Protein AF-A0A9P1CBT8-F1 (afdb_monomer_lite)

pLDDT: mean 76.98, std 18.2, range [23.41, 96.56]

Structure (mmCIF, N/CA/C/O backbone):
data_AF-A0A9P1CBT8-F1
#
_entry.id   AF-A0A9P1CBT8-F1
#
loop_
_atom_site.group_PDB
_atom_site.id
_atom_site.type_symbol
_atom_site.label_atom_id
_atom_site.label_alt_id
_atom_site.label_comp_id
_atom_site.label_asym_id
_atom_site.label_entity_id
_atom_site.label_seq_id
_atom_site.pdbx_PDB_ins_code
_atom_site.Cartn_x
_atom_site.Cartn_y
_atom_site.Cartn_z
_atom_site.occupancy
_atom_site.B_iso_or_equiv
_atom_site.auth_seq_id
_atom_site.auth_comp_id
_atom_site.auth_asym_id
_atom_site.auth_atom_id
_atom_site.pdbx_PDB_model_num
ATOM 1 N N . MET A 1 1 ? -22.015 41.770 18.566 1.00 56.62 1 MET A N 1
ATOM 2 C CA . MET A 1 1 ? -21.415 40.565 17.964 1.00 56.62 1 MET A CA 1
ATOM 3 C C . MET A 1 1 ? -21.397 39.418 18.975 1.00 56.62 1 MET A C 1
ATOM 5 O O . MET A 1 1 ? -21.952 38.379 18.659 1.00 56.62 1 MET A O 1
ATOM 9 N N . SER A 1 2 ? -21.016 39.648 20.237 1.00 58.41 2 SER A N 1
ATOM 10 C CA . SER A 1 2 ? -21.197 38.684 21.352 1.00 58.41 2 SER A CA 1
ATOM 11 C C . SER A 1 2 ? -22.560 37.955 21.462 1.00 58.41 2 SER A C 1
ATOM 13 O O . SER A 1 2 ? -22.568 36.771 21.786 1.00 58.41 2 SER A O 1
ATOM 15 N N . GLN A 1 3 ? -23.701 38.612 21.204 1.00 65.19 3 GLN A N 1
ATOM 16 C CA . GLN A 1 3 ? -25.022 37.954 21.225 1.00 65.19 3 GLN A CA 1
ATOM 17 C C . GLN A 1 3 ? -25.192 36.962 20.055 1.00 65.19 3 GLN A C 1
ATOM 19 O O . GLN A 1 3 ? -25.785 35.906 20.229 1.00 65.19 3 GLN A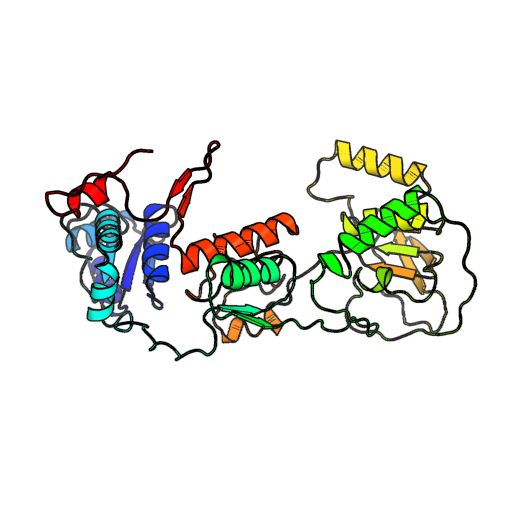 O 1
ATOM 24 N N . ILE A 1 4 ? -24.611 37.285 18.893 1.00 75.50 4 ILE A N 1
ATOM 25 C CA . ILE A 1 4 ? -24.694 36.497 17.653 1.00 75.50 4 ILE A CA 1
ATOM 26 C C . ILE A 1 4 ? -23.903 35.198 17.815 1.00 75.50 4 ILE A C 1
ATOM 28 O O . ILE A 1 4 ? -24.448 34.125 17.603 1.00 75.50 4 ILE A O 1
ATOM 32 N N . HIS A 1 5 ? -22.658 35.273 18.299 1.00 80.94 5 HIS A N 1
ATOM 33 C CA . HIS A 1 5 ? -21.855 34.068 18.540 1.00 80.94 5 HIS A CA 1
ATOM 34 C C . HIS A 1 5 ? -22.461 33.154 19.600 1.00 80.94 5 HIS A C 1
ATOM 36 O O . HIS A 1 5 ? -22.359 31.936 19.496 1.00 80.94 5 HIS A O 1
ATOM 42 N N . LYS A 1 6 ? -23.125 33.722 20.611 1.00 85.31 6 LYS A N 1
ATOM 43 C CA . LYS A 1 6 ? -23.848 32.919 21.597 1.00 85.31 6 LYS A CA 1
ATOM 44 C C . LYS A 1 6 ? -25.001 32.145 20.948 1.00 85.31 6 LYS A C 1
ATOM 46 O O . LYS A 1 6 ? -25.132 30.952 21.195 1.00 85.31 6 LYS A O 1
ATOM 51 N N . GLU A 1 7 ? -25.795 32.801 20.104 1.00 86.56 7 GLU A N 1
ATOM 52 C CA . GLU A 1 7 ? -26.878 32.153 19.354 1.00 86.56 7 GLU A CA 1
ATOM 53 C C . GLU A 1 7 ? -26.346 31.083 18.386 1.00 86.56 7 GLU A C 1
ATOM 55 O O . GLU A 1 7 ? -26.901 29.990 18.337 1.00 86.56 7 GLU A O 1
ATOM 60 N N . GLU A 1 8 ? -25.236 31.340 17.688 1.00 88.25 8 GLU A N 1
ATOM 61 C CA . GLU A 1 8 ? -24.576 30.373 16.793 1.00 88.25 8 GLU A CA 1
ATOM 62 C C . GLU A 1 8 ? -24.063 29.131 17.538 1.00 88.25 8 GLU A C 1
ATOM 64 O O . GLU A 1 8 ? -24.235 27.998 17.073 1.00 88.25 8 GLU A O 1
ATOM 69 N N . ILE A 1 9 ? -23.440 29.329 18.705 1.00 91.31 9 ILE A N 1
ATOM 70 C CA . ILE A 1 9 ? -22.969 28.242 19.570 1.00 91.31 9 ILE A CA 1
ATOM 71 C C . ILE A 1 9 ? -24.166 27.419 20.059 1.00 91.31 9 ILE A C 1
ATOM 73 O O . ILE A 1 9 ? -24.154 26.193 19.944 1.00 91.31 9 ILE A O 1
ATOM 77 N N . GLU A 1 10 ? -25.220 28.073 20.557 1.00 92.56 10 GLU A N 1
ATOM 78 C CA . GLU A 1 10 ? -26.437 27.400 21.021 1.00 92.56 10 GLU A CA 1
ATOM 79 C C . GLU A 1 10 ? -27.156 26.637 19.901 1.00 92.56 10 GLU A C 1
ATOM 81 O O . GLU A 1 10 ? -27.619 25.519 20.133 1.00 92.56 10 GLU A O 1
ATOM 86 N N . ASP A 1 11 ? -27.252 27.209 18.700 1.00 91.88 11 ASP A N 1
ATOM 87 C CA . ASP A 1 11 ? -27.864 26.553 17.540 1.00 91.88 11 ASP A CA 1
ATOM 88 C C . ASP A 1 11 ? -27.059 25.322 17.115 1.00 91.88 11 ASP A C 1
ATOM 90 O O . ASP A 1 11 ? -27.619 24.241 16.925 1.00 91.88 11 ASP A O 1
ATOM 94 N N . THR A 1 12 ? -25.729 25.437 17.083 1.00 91.88 12 THR A N 1
ATOM 95 C CA . THR A 1 12 ? -24.844 24.309 16.763 1.00 91.88 12 THR A CA 1
ATOM 96 C C . THR A 1 12 ? -25.004 23.170 17.771 1.00 91.88 12 THR A C 1
ATOM 98 O O . THR A 1 12 ? -25.142 22.011 17.373 1.00 91.88 12 THR A O 1
ATOM 101 N N . ILE A 1 13 ? -25.035 23.496 19.067 1.00 93.75 13 ILE A N 1
ATOM 102 C CA . ILE A 1 13 ? -25.225 22.531 20.160 1.00 93.75 13 ILE A CA 1
ATOM 103 C C . ILE A 1 13 ? -26.610 21.865 20.093 1.00 93.75 13 ILE A C 1
ATOM 105 O O . ILE A 1 13 ? -26.739 20.693 20.436 1.00 93.75 13 ILE A O 1
ATOM 109 N N . LYS A 1 14 ? -27.652 22.581 19.651 1.00 91.44 14 LYS A N 1
ATOM 110 C CA . LYS A 1 14 ? -29.007 22.021 19.485 1.00 91.44 14 LYS A CA 1
ATOM 111 C C . LYS A 1 14 ? -29.131 21.136 18.248 1.00 91.44 14 LYS A C 1
ATOM 113 O O . LYS A 1 14 ? -29.880 20.161 18.271 1.00 91.44 14 LYS A O 1
ATOM 118 N N . LYS A 1 15 ? -28.445 21.493 17.162 1.00 91.31 15 LYS A N 1
ATOM 119 C CA . LYS A 1 15 ? -28.550 20.813 15.867 1.00 91.31 15 LYS A CA 1
ATOM 120 C C . LYS A 1 15 ? -27.801 19.484 15.825 1.00 91.31 15 LYS A C 1
ATOM 122 O O . LYS A 1 15 ? -28.224 18.582 15.107 1.00 91.31 15 LYS A O 1
ATOM 127 N N . HIS A 1 16 ? -26.707 19.369 16.571 1.00 89.25 16 HIS A N 1
ATOM 128 C CA . HIS A 1 16 ? -25.833 18.202 16.549 1.00 89.25 16 HIS A CA 1
ATOM 129 C C . HIS A 1 16 ? -25.793 17.511 17.905 1.00 89.25 16 HIS A C 1
ATOM 131 O O . HIS A 1 16 ? -25.702 18.148 18.952 1.00 89.25 16 HIS A O 1
ATOM 137 N N . LYS A 1 17 ? -25.816 16.179 17.880 1.00 88.38 17 LYS A N 1
ATOM 138 C CA . LYS A 1 17 ? -25.805 15.362 19.094 1.00 88.38 17 LYS A CA 1
ATOM 139 C C . LYS A 1 17 ? -24.461 15.382 19.817 1.00 88.38 17 LYS A C 1
ATOM 141 O O . LYS A 1 17 ? -24.451 15.331 21.045 1.00 88.38 17 LYS A O 1
ATOM 146 N N . VAL A 1 18 ? -23.350 15.487 19.086 1.00 92.19 18 VAL A N 1
ATOM 147 C CA . VAL A 1 18 ? -22.017 15.692 19.665 1.00 92.19 18 VAL A CA 1
ATOM 148 C C . VAL A 1 18 ? -21.314 16.841 18.961 1.00 92.19 18 VAL A C 1
ATOM 150 O O . VAL A 1 18 ? -21.180 16.845 17.736 1.00 92.19 18 VAL A O 1
ATOM 153 N N . VAL A 1 19 ? -20.847 17.809 19.749 1.00 96.12 19 VAL A N 1
ATOM 154 C CA . VAL A 1 19 ? -20.136 18.996 19.261 1.00 96.12 19 VAL A CA 1
ATOM 155 C C . VAL A 1 19 ? -18.816 19.149 20.001 1.00 96.12 19 VAL A C 1
ATOM 157 O O . VAL A 1 19 ? -18.778 19.072 21.229 1.00 96.12 19 VAL A O 1
ATOM 160 N N . ILE A 1 20 ? -17.744 19.421 19.263 1.00 95.69 20 ILE A N 1
ATOM 161 C CA . ILE A 1 20 ? -16.463 19.860 19.815 1.00 95.69 20 ILE A CA 1
ATOM 162 C C . ILE A 1 20 ? -16.181 21.264 19.302 1.00 95.69 20 ILE A C 1
ATOM 164 O O . ILE A 1 20 ? -16.061 21.482 18.098 1.00 95.69 20 ILE A O 1
ATOM 168 N N . PHE A 1 21 ? -16.006 22.203 20.222 1.00 96.31 21 PHE A N 1
ATOM 169 C CA . PHE A 1 21 ? -15.329 23.459 19.920 1.00 96.31 21 PHE A CA 1
ATOM 170 C C . PHE A 1 21 ? -13.826 23.243 20.085 1.00 96.31 21 PHE A C 1
ATOM 172 O O . PHE A 1 21 ? -13.382 22.751 21.129 1.00 96.31 21 PHE A O 1
ATOM 179 N N . ALA A 1 22 ? -13.061 23.563 19.048 1.00 94.62 22 ALA A N 1
ATOM 180 C CA . ALA A 1 22 ? -11.665 23.180 18.880 1.00 94.62 22 ALA A CA 1
ATOM 181 C C . ALA A 1 22 ? -10.808 24.342 18.358 1.00 94.62 22 ALA A C 1
ATOM 183 O O . ALA A 1 22 ? -11.309 25.436 18.092 1.00 94.62 22 ALA A O 1
ATOM 184 N N . LYS A 1 23 ? -9.496 24.102 18.280 1.00 89.44 23 LYS A N 1
ATOM 185 C CA . LYS A 1 23 ? -8.599 24.857 17.403 1.00 89.44 23 LYS A CA 1
ATOM 186 C C . LYS A 1 23 ? -7.901 23.899 16.461 1.00 89.44 23 LYS A C 1
ATOM 188 O O . LYS A 1 23 ? -7.403 22.869 16.934 1.00 89.44 23 LYS A O 1
ATOM 193 N N . SER A 1 24 ? -7.739 24.311 15.206 1.00 84.44 24 SER A N 1
ATOM 194 C CA . SER A 1 24 ? -7.213 23.461 14.130 1.00 84.44 24 SER A CA 1
ATOM 195 C C . SER A 1 24 ? -5.811 22.905 14.422 1.00 84.44 24 SER A C 1
ATOM 197 O O . SER A 1 24 ? -5.447 21.818 13.980 1.00 84.44 24 SER A O 1
ATOM 199 N N . TRP A 1 25 ? -5.021 23.634 15.214 1.00 82.75 25 TRP A N 1
ATOM 200 C CA . TRP A 1 25 ? -3.649 23.288 15.585 1.00 82.75 25 TRP A CA 1
ATOM 201 C C . TRP A 1 25 ? -3.515 22.614 16.961 1.00 82.75 25 TRP A C 1
ATOM 203 O O . TRP A 1 25 ? -2.408 22.243 17.354 1.00 82.75 25 TRP A O 1
ATOM 213 N N . CYS A 1 26 ? -4.596 22.484 17.737 1.00 81.12 26 CYS A N 1
ATOM 214 C CA . CYS A 1 26 ? -4.516 21.976 19.105 1.00 81.12 26 CYS A CA 1
ATOM 215 C C . CYS A 1 26 ? -4.487 20.432 19.132 1.00 81.12 26 CYS A C 1
ATOM 217 O O . CYS A 1 26 ? -5.469 19.793 18.732 1.00 81.12 26 CYS A O 1
ATOM 219 N N . PRO A 1 27 ? -3.423 19.803 19.673 1.00 73.06 27 PRO A N 1
ATOM 220 C CA . PRO A 1 27 ? -3.307 18.344 19.702 1.00 73.06 27 PRO A CA 1
ATOM 221 C C . PRO A 1 27 ? -4.403 17.691 20.553 1.00 73.06 27 PRO A C 1
ATOM 223 O O . PRO A 1 27 ? -4.988 16.701 20.128 1.00 73.06 27 PRO A O 1
ATOM 226 N N . PHE A 1 28 ? -4.779 18.297 21.684 1.00 83.12 28 PHE A N 1
ATOM 227 C CA . PHE A 1 28 ? -5.857 17.795 22.545 1.00 83.12 28 PHE A CA 1
ATOM 228 C C . PHE A 1 28 ? -7.235 17.831 21.865 1.00 83.12 28 PHE A C 1
ATOM 230 O O . PHE A 1 28 ? -8.094 17.005 22.159 1.00 83.12 28 PHE A O 1
ATOM 237 N N . CYS A 1 29 ? -7.468 18.771 20.941 1.00 80.94 29 CYS A N 1
ATOM 238 C CA . CYS A 1 29 ? -8.718 18.827 20.173 1.00 80.94 29 CYS A CA 1
ATOM 239 C C . CYS A 1 29 ? -8.777 17.713 19.122 1.00 80.94 29 CYS A C 1
ATOM 241 O O . CYS A 1 29 ? -9.811 17.060 18.952 1.00 80.94 29 CYS A O 1
ATOM 243 N N . THR A 1 30 ? -7.645 17.471 18.458 1.00 74.31 30 THR A N 1
ATOM 244 C CA . THR A 1 30 ? -7.500 16.365 17.505 1.00 74.31 30 THR A CA 1
ATOM 245 C C . THR A 1 30 ? -7.689 15.028 18.219 1.00 74.31 30 THR A C 1
ATOM 247 O O . THR A 1 30 ? -8.488 14.199 17.791 1.00 74.31 30 THR A O 1
ATOM 250 N N . GLU A 1 31 ? -7.023 14.845 19.358 1.00 71.75 31 GLU A N 1
ATOM 251 C CA . GLU A 1 31 ? -7.119 13.625 20.153 1.00 71.75 31 GLU A CA 1
ATOM 252 C C . GLU A 1 31 ? -8.530 13.406 20.714 1.00 71.75 31 GLU A C 1
ATOM 254 O O . GLU A 1 31 ? -9.048 12.297 20.623 1.00 71.75 31 GLU A O 1
ATOM 259 N N . ALA A 1 32 ? -9.211 14.452 21.196 1.00 77.62 32 ALA A N 1
ATOM 260 C CA . ALA A 1 32 ? -10.610 14.345 21.620 1.00 77.62 32 ALA A CA 1
ATOM 261 C C . ALA A 1 32 ? -11.537 13.861 20.496 1.00 77.62 32 ALA A C 1
ATOM 263 O O . ALA A 1 32 ? -12.420 13.037 20.736 1.00 77.62 32 ALA A O 1
ATOM 264 N N . SER A 1 33 ? -11.322 14.353 19.273 1.00 77.50 33 SER A N 1
ATOM 265 C CA . SER A 1 33 ? -12.097 13.936 18.100 1.00 77.50 33 SER A CA 1
ATOM 266 C C . SER A 1 33 ? -11.869 12.456 17.794 1.00 77.50 33 SER A C 1
ATOM 268 O O . SER A 1 33 ? -12.832 11.710 17.630 1.00 77.50 33 SER A O 1
ATOM 270 N N . ILE A 1 34 ? -10.607 12.013 17.824 1.00 67.94 34 ILE A N 1
ATOM 271 C CA . ILE A 1 34 ? -10.227 10.605 17.637 1.00 67.94 34 ILE A CA 1
ATOM 272 C C . ILE A 1 34 ? -10.843 9.722 18.730 1.00 67.94 34 ILE A C 1
ATOM 274 O O . ILE A 1 34 ? -11.378 8.654 18.432 1.00 67.94 34 ILE A O 1
ATOM 278 N N . ILE A 1 35 ? -10.807 10.154 19.994 1.00 72.62 35 ILE A N 1
ATOM 279 C CA . ILE A 1 35 ? -11.413 9.414 21.108 1.00 72.62 35 ILE A CA 1
ATOM 280 C C . ILE A 1 35 ? -12.917 9.253 20.871 1.00 72.62 35 ILE A C 1
ATOM 282 O O . ILE A 1 35 ? -13.413 8.133 20.901 1.00 72.62 35 ILE A O 1
ATOM 286 N N . LEU A 1 36 ? -13.647 10.324 20.571 1.00 75.06 36 LEU A N 1
ATOM 287 C CA . LEU A 1 36 ? -15.094 10.237 20.352 1.00 75.06 36 LEU A CA 1
ATOM 288 C C . LEU A 1 36 ? -15.450 9.381 19.127 1.00 75.06 36 LEU A C 1
ATOM 290 O O . LEU A 1 36 ? -16.324 8.519 19.213 1.00 75.06 36 LEU A O 1
ATOM 294 N N . GLN A 1 37 ? -14.733 9.543 18.016 1.00 72.31 37 GLN A N 1
ATOM 295 C CA . GLN A 1 37 ? -14.947 8.741 16.807 1.00 72.31 37 GLN A CA 1
ATOM 296 C C . GLN A 1 37 ? -14.624 7.257 17.030 1.00 72.31 37 GLN A C 1
ATOM 298 O O . GLN A 1 37 ? -15.400 6.393 16.626 1.00 72.31 37 GLN A O 1
ATOM 303 N N . SER A 1 38 ? -13.537 6.944 17.746 1.00 63.88 38 SER A N 1
ATOM 304 C CA . SER A 1 38 ? -13.198 5.557 18.115 1.00 63.88 38 SER A CA 1
ATOM 305 C C . SER A 1 38 ? -14.224 4.911 19.051 1.00 63.88 38 SER A C 1
ATOM 307 O O . SER A 1 38 ? -14.315 3.688 19.097 1.00 63.88 38 SER A O 1
ATOM 309 N N . HIS A 1 39 ? -15.038 5.714 19.745 1.00 70.81 39 HIS A N 1
ATOM 310 C CA . HIS A 1 39 ? -16.142 5.246 20.584 1.00 70.81 39 HIS A CA 1
ATOM 311 C C . HIS A 1 39 ? -17.495 5.218 19.855 1.00 70.81 39 HIS A C 1
ATOM 313 O O . HIS A 1 39 ? -18.509 4.979 20.503 1.00 70.81 39 HIS A O 1
ATOM 319 N N . GLY A 1 40 ? -17.519 5.409 18.529 1.00 62.38 40 GLY A N 1
ATOM 320 C CA . GLY A 1 40 ? -18.705 5.224 17.684 1.00 62.38 40 GLY A CA 1
ATOM 321 C C . GLY A 1 40 ? -19.478 6.500 17.341 1.00 62.38 40 GLY A C 1
ATOM 322 O O . GLY A 1 40 ? -20.547 6.414 16.742 1.00 62.38 40 GLY A O 1
ATOM 323 N N . VAL A 1 41 ? -18.974 7.688 17.691 1.00 74.44 41 VAL A N 1
ATOM 324 C CA . VAL A 1 41 ? -19.632 8.956 17.334 1.00 74.44 41 VAL A CA 1
ATOM 325 C C . VAL A 1 41 ? -19.433 9.259 15.844 1.00 74.44 41 VAL A C 1
ATOM 327 O O . VAL A 1 41 ? -18.387 9.769 15.445 1.00 74.44 41 VAL A O 1
ATOM 330 N N . MET A 1 42 ? -20.445 8.955 15.025 1.00 64.56 42 MET A N 1
ATOM 331 C CA . MET A 1 42 ? -20.388 9.114 13.561 1.00 64.56 42 MET A CA 1
ATOM 332 C C . MET A 1 42 ? -20.714 10.541 13.084 1.00 64.56 42 MET A C 1
ATOM 334 O O . MET A 1 42 ? -20.069 11.042 12.167 1.00 64.56 42 MET A O 1
ATOM 338 N N . ASP A 1 43 ? -21.683 11.215 13.714 1.00 75.50 43 ASP A N 1
ATOM 339 C CA . ASP A 1 43 ? -22.047 12.616 13.427 1.00 75.50 43 ASP A CA 1
ATOM 340 C C . ASP A 1 43 ? -21.396 13.558 14.449 1.00 75.50 43 ASP A C 1
ATOM 342 O O . ASP A 1 43 ? -22.042 14.104 15.349 1.00 75.50 43 ASP A O 1
ATOM 346 N N . LEU A 1 44 ? -20.070 13.680 14.353 1.00 83.81 44 LEU A N 1
ATOM 347 C CA . LEU A 1 44 ? -19.282 14.581 15.188 1.00 83.81 44 LEU A CA 1
ATOM 348 C C . LEU A 1 44 ? -19.148 15.950 14.518 1.00 83.81 44 LEU A C 1
ATOM 350 O O . LEU A 1 44 ? -18.443 16.097 13.515 1.00 83.81 44 LEU A O 1
ATOM 354 N N . LYS A 1 45 ? -19.745 16.986 15.111 1.00 93.94 45 LYS A N 1
ATOM 355 C CA . LYS A 1 45 ? -19.561 18.360 14.639 1.00 93.94 45 LYS A CA 1
ATOM 356 C C . LYS A 1 45 ? -18.358 19.011 15.317 1.00 93.94 45 LYS A C 1
ATOM 358 O O . LYS A 1 45 ? -18.397 19.303 16.506 1.00 93.94 45 LYS A O 1
ATOM 363 N N . VAL A 1 46 ? -17.319 19.316 14.543 1.00 90.50 46 VAL A N 1
ATOM 364 C CA . VAL A 1 46 ? -16.186 20.135 15.004 1.00 90.50 46 VAL A CA 1
ATOM 365 C C . VAL A 1 46 ? -16.368 21.581 14.536 1.00 90.50 46 VAL A C 1
ATOM 367 O O . VAL A 1 46 ? -16.698 21.832 13.371 1.00 90.50 46 VAL A O 1
ATOM 370 N N . VAL A 1 47 ? -16.191 22.531 15.454 1.00 92.75 47 VAL A N 1
ATOM 371 C CA . VAL A 1 47 ? -16.184 23.974 15.187 1.00 92.75 47 VAL A CA 1
ATOM 372 C C . VAL A 1 47 ? -14.841 24.540 15.622 1.00 92.75 47 VAL A C 1
ATOM 374 O O . VAL A 1 47 ? -14.531 24.584 16.811 1.00 92.75 47 VAL A O 1
ATOM 377 N N . GLU A 1 48 ? -14.056 24.976 14.645 1.00 92.12 48 GLU A N 1
ATOM 378 C CA . GLU A 1 48 ? -12.724 25.537 14.860 1.00 92.12 48 GLU A CA 1
ATOM 379 C C . GLU A 1 48 ? -12.833 27.025 15.196 1.00 92.12 48 GLU A C 1
ATOM 381 O O . GLU A 1 48 ? -13.186 27.842 14.344 1.00 92.12 48 GLU A O 1
ATOM 386 N N . ALA A 1 49 ? -12.547 27.382 16.448 1.00 89.81 49 ALA A N 1
ATOM 387 C CA . ALA A 1 49 ? -12.656 28.753 16.937 1.00 89.81 49 ALA A CA 1
ATOM 388 C C . ALA A 1 49 ? -11.689 29.707 16.216 1.00 89.81 49 ALA A C 1
ATOM 390 O O . ALA A 1 49 ? -12.013 30.877 16.031 1.00 89.81 49 ALA A O 1
ATOM 391 N N . ASP A 1 50 ? -10.528 29.211 15.778 1.00 88.56 50 ASP A N 1
ATOM 392 C CA . ASP A 1 50 ? -9.528 29.970 15.016 1.00 88.56 50 ASP A CA 1
ATOM 393 C C . ASP A 1 50 ? -9.939 30.242 13.558 1.00 88.56 50 ASP A C 1
ATOM 395 O O . ASP A 1 50 ? -9.313 31.057 12.883 1.00 88.56 50 ASP A O 1
ATOM 399 N N . HIS A 1 51 ? -11.010 29.608 13.074 1.00 89.69 51 HIS A N 1
ATOM 400 C CA . HIS A 1 51 ? -11.623 29.926 11.783 1.00 89.69 51 HIS A CA 1
ATOM 401 C C . HIS A 1 51 ? -12.815 30.891 11.907 1.00 89.69 51 HIS A C 1
ATOM 403 O O . HIS A 1 51 ? -13.365 31.318 10.889 1.00 89.69 51 HIS A O 1
ATOM 409 N N . CYS A 1 52 ? -13.220 31.254 13.128 1.00 83.88 52 CYS A N 1
ATOM 410 C CA . CYS A 1 52 ? -14.250 32.264 13.351 1.00 83.88 52 CYS A CA 1
ATOM 411 C C . CYS A 1 52 ? -13.659 33.676 13.150 1.00 83.88 52 CYS A C 1
ATOM 413 O O . CYS A 1 52 ? -12.582 33.953 13.680 1.00 83.88 52 CYS A O 1
ATOM 415 N N . PRO A 1 53 ? -14.357 34.597 12.449 1.00 78.56 53 PRO A N 1
ATOM 416 C CA . PRO A 1 53 ? -13.864 35.957 12.188 1.00 78.56 53 PRO A CA 1
ATOM 417 C C . PRO A 1 53 ? -13.432 36.737 13.441 1.00 78.56 53 PRO A C 1
ATOM 419 O O . PRO A 1 53 ? -12.471 37.499 13.377 1.00 78.56 53 PRO A O 1
ATOM 422 N N . ASP A 1 54 ? -14.097 36.501 14.578 1.00 85.94 54 ASP A N 1
ATOM 423 C CA . ASP A 1 54 ? -13.827 37.139 15.869 1.00 85.94 54 ASP A CA 1
ATOM 424 C C . ASP A 1 54 ? -13.582 36.089 16.972 1.00 85.94 54 ASP A C 1
ATOM 426 O O . ASP A 1 54 ? -14.361 35.942 17.920 1.00 85.94 54 ASP A O 1
ATOM 430 N N . GLU A 1 55 ? -12.470 35.349 16.861 1.00 88.12 55 GLU A N 1
ATOM 431 C CA . GLU A 1 55 ? -12.075 34.268 17.786 1.00 88.12 55 GLU A CA 1
ATOM 432 C C . GLU A 1 55 ? -12.205 34.664 19.270 1.00 88.12 55 GLU A C 1
ATOM 434 O O . GLU A 1 55 ? -12.714 33.894 20.084 1.00 88.12 55 GLU A O 1
ATOM 439 N N . LEU A 1 56 ? -11.767 35.870 19.648 1.00 88.31 56 LEU A N 1
ATOM 440 C CA . LEU A 1 56 ? -11.795 36.316 21.044 1.00 88.31 56 LEU A CA 1
ATOM 441 C C . LEU A 1 56 ? -13.227 36.479 21.577 1.00 88.31 56 LEU A C 1
ATOM 443 O O . LEU A 1 56 ? -13.500 36.103 22.719 1.00 88.31 56 LEU A O 1
ATOM 447 N N . GLU A 1 57 ? -14.143 37.032 20.777 1.00 88.81 57 GLU A N 1
ATOM 448 C CA . GLU A 1 57 ? -15.552 37.149 21.171 1.00 88.81 57 GLU A CA 1
ATOM 449 C C . GLU A 1 57 ? -16.224 35.777 21.221 1.00 88.81 57 GLU A C 1
ATOM 451 O O . GLU A 1 57 ? -16.949 35.496 22.178 1.00 88.81 57 GLU A O 1
ATOM 456 N N . PHE A 1 58 ? -15.927 34.906 20.255 1.00 89.75 58 PHE A N 1
ATOM 457 C CA . PHE A 1 58 ? -16.407 33.527 20.225 1.00 89.75 58 PHE A CA 1
ATOM 458 C C . PHE A 1 58 ? -15.968 32.743 21.473 1.00 89.75 58 PHE A C 1
ATOM 460 O O . PHE A 1 58 ? -16.789 32.152 22.176 1.00 89.75 58 PHE A O 1
ATOM 467 N N . MET A 1 59 ? -14.681 32.823 21.820 1.00 91.75 59 MET A N 1
ATOM 468 C CA . MET A 1 59 ? -14.113 32.204 23.020 1.00 91.75 59 MET A CA 1
ATOM 469 C C . MET A 1 59 ? -14.700 32.782 24.313 1.00 91.75 59 MET A C 1
ATOM 471 O O . MET A 1 59 ? -14.929 32.043 25.272 1.00 91.75 59 MET A O 1
ATOM 475 N N . ASN A 1 60 ? -14.979 34.089 24.357 1.00 90.94 60 ASN A N 1
ATOM 476 C CA . ASN A 1 60 ? -15.639 34.720 25.502 1.00 90.94 60 ASN A CA 1
ATOM 477 C C . ASN A 1 60 ? -17.104 34.282 25.643 1.00 90.94 60 ASN A C 1
ATOM 479 O O . ASN A 1 60 ? -17.551 34.053 26.769 1.00 90.94 60 ASN A O 1
ATOM 483 N N . ALA A 1 61 ? -17.834 34.140 24.534 1.00 90.50 61 ALA A N 1
ATOM 484 C CA . ALA A 1 61 ? -19.203 33.631 24.531 1.00 90.50 61 ALA A CA 1
ATOM 485 C C . ALA A 1 61 ? -19.248 32.181 25.032 1.00 90.50 61 ALA A C 1
ATOM 487 O O . ALA A 1 61 ? -20.011 31.873 25.948 1.00 90.50 61 ALA A O 1
ATOM 488 N N . LEU A 1 62 ? -18.357 31.329 24.518 1.00 90.75 62 LEU A N 1
ATOM 489 C CA . LEU A 1 62 ? -18.244 29.930 24.922 1.00 90.75 62 LEU A CA 1
ATOM 490 C C . LEU A 1 62 ? -17.883 29.794 26.413 1.00 90.75 62 LEU A C 1
ATOM 492 O O . LEU A 1 62 ? -18.554 29.081 27.158 1.00 90.75 62 LEU A O 1
ATOM 496 N N . LYS A 1 63 ? -16.900 30.572 26.886 1.00 91.25 63 LYS A N 1
ATOM 497 C CA . LYS A 1 63 ? -16.550 30.672 28.312 1.00 91.25 63 LYS A CA 1
ATOM 498 C C . LYS A 1 63 ? -17.722 31.154 29.169 1.00 91.25 63 LYS A C 1
ATOM 500 O O . LYS A 1 63 ? -17.868 30.703 30.299 1.00 91.25 63 LYS A O 1
ATOM 505 N N . GLY A 1 64 ? -18.544 32.071 28.662 1.00 88.31 64 GLY A N 1
ATOM 506 C CA . GLY A 1 64 ? -19.744 32.541 29.355 1.00 88.31 64 GLY A CA 1
ATOM 507 C C . GLY A 1 64 ? -20.813 31.458 29.532 1.00 88.31 64 GLY A C 1
ATOM 508 O O . GLY A 1 64 ? -21.639 31.578 30.430 1.00 88.31 64 GLY A O 1
ATOM 509 N N . MET A 1 65 ? -20.794 30.409 28.703 1.00 87.19 65 MET A N 1
ATOM 510 C CA . MET A 1 65 ? -21.743 29.293 28.767 1.00 87.19 65 MET A CA 1
ATOM 511 C C . MET A 1 65 ? -21.242 28.128 29.623 1.00 87.19 65 MET A C 1
ATOM 513 O O . MET A 1 65 ? -22.037 27.486 30.301 1.00 87.19 65 MET A O 1
ATOM 517 N N . THR A 1 66 ? -19.942 27.834 29.578 1.00 88.50 66 THR A N 1
ATOM 518 C CA . THR A 1 66 ? -19.361 26.639 30.216 1.00 88.50 66 THR A CA 1
ATOM 519 C C . THR A 1 66 ? -18.524 26.933 31.451 1.00 88.50 66 THR A C 1
ATOM 521 O O . THR A 1 66 ? -18.119 26.004 32.144 1.00 88.50 66 THR A O 1
ATOM 524 N N . GLU A 1 67 ? -18.204 28.208 31.683 1.00 87.50 67 GLU A N 1
ATOM 525 C CA . GLU A 1 67 ? -17.207 28.691 32.646 1.00 87.50 67 GLU A CA 1
ATOM 526 C C . GLU A 1 67 ? -15.765 28.222 32.353 1.00 87.50 67 GLU A C 1
ATOM 528 O O . GLU A 1 67 ? -14.828 28.555 33.088 1.00 87.50 67 GLU A O 1
ATOM 533 N N . LEU A 1 68 ? -15.544 27.518 31.234 1.00 87.44 68 LEU A N 1
ATOM 534 C CA . LEU A 1 68 ? -14.241 26.997 30.832 1.00 87.44 68 LEU A CA 1
ATOM 535 C C . LEU A 1 68 ? -13.499 27.968 29.915 1.00 87.44 68 LEU A C 1
ATOM 537 O O . LEU A 1 68 ? -14.057 28.557 28.991 1.00 87.44 68 LEU A O 1
ATOM 541 N N . LYS A 1 69 ? -12.193 28.115 30.158 1.00 88.38 69 LYS A N 1
ATOM 542 C CA . LYS A 1 69 ? -11.308 28.984 29.361 1.00 88.38 69 LYS A CA 1
ATOM 543 C C . LYS A 1 69 ? -10.559 28.239 28.258 1.00 88.38 69 LYS A C 1
ATOM 545 O O . LYS A 1 69 ? -10.036 28.875 27.350 1.00 88.38 69 LYS A O 1
ATOM 550 N N . THR A 1 70 ? -10.441 26.921 28.381 1.00 90.25 70 THR A N 1
ATOM 551 C CA . THR A 1 70 ? -9.617 26.078 27.513 1.00 90.25 70 THR A CA 1
ATOM 552 C C . THR A 1 70 ? -10.473 25.344 26.488 1.00 90.25 70 THR A C 1
ATOM 554 O O . THR A 1 70 ? -11.685 25.216 26.660 1.00 90.25 70 THR A O 1
ATOM 557 N N . LEU A 1 71 ? -9.825 24.892 25.413 1.00 92.56 71 LEU A N 1
ATOM 558 C CA . LEU A 1 71 ? -10.372 23.980 24.410 1.00 92.56 71 LEU A CA 1
ATOM 559 C C . LEU A 1 71 ? -9.604 22.643 24.482 1.00 92.56 71 LEU A C 1
ATOM 561 O O . LEU A 1 71 ? -8.450 22.655 24.924 1.00 92.56 71 LEU A O 1
ATOM 565 N N . PRO A 1 72 ? -10.187 21.513 24.046 1.00 94.94 72 PRO A N 1
ATOM 566 C CA . PRO A 1 72 ? -11.530 21.385 23.471 1.00 94.94 72 PRO A CA 1
ATOM 567 C C . PRO A 1 72 ? -12.634 21.670 24.495 1.00 94.94 72 PRO A C 1
ATOM 569 O O . PRO A 1 72 ? -12.409 21.507 25.691 1.00 94.94 72 PRO A O 1
ATOM 572 N N . GLN A 1 73 ? -13.817 22.087 24.041 1.00 96.38 73 GLN A N 1
ATOM 573 C CA . GLN A 1 73 ? -15.046 22.055 24.846 1.00 96.38 73 GLN A CA 1
ATOM 574 C C . GLN A 1 73 ? -16.060 21.160 24.156 1.00 96.38 73 GLN A C 1
ATOM 576 O O . GLN A 1 73 ? -16.403 21.384 22.996 1.00 96.38 73 GLN A O 1
ATOM 581 N N . ILE A 1 74 ? -16.486 20.122 24.869 1.00 95.88 74 ILE A N 1
ATOM 582 C CA . ILE A 1 74 ? -17.175 18.974 24.288 1.00 95.88 74 ILE A CA 1
ATOM 583 C C . ILE A 1 74 ? -18.586 18.918 24.850 1.00 95.88 74 ILE A C 1
ATOM 585 O O . ILE A 1 74 ? -18.773 18.883 26.070 1.00 95.88 74 ILE A O 1
ATOM 589 N N . PHE A 1 75 ? -19.560 18.880 23.950 1.00 96.00 75 PHE A N 1
ATOM 590 C CA . PHE A 1 75 ? -20.973 18.761 24.264 1.00 96.00 75 PHE A CA 1
ATOM 591 C C . PHE A 1 75 ? -21.519 17.446 23.727 1.00 96.00 75 PHE A C 1
ATOM 593 O O . PHE A 1 75 ? -21.259 17.084 22.581 1.00 96.00 75 PHE A O 1
ATOM 600 N N . VAL A 1 76 ? -22.302 16.762 24.554 1.00 94.25 76 VAL A N 1
ATOM 601 C CA . VAL A 1 76 ? -23.054 15.557 24.215 1.00 94.25 76 VAL A CA 1
ATOM 602 C C . VAL A 1 76 ? -24.508 15.794 24.617 1.00 94.25 76 VAL A C 1
ATOM 604 O O . VAL A 1 76 ? -24.790 16.139 25.764 1.00 94.25 76 VAL A O 1
ATOM 607 N N . ASP A 1 77 ? -25.421 15.651 23.659 1.00 92.12 77 ASP A N 1
ATOM 608 C CA . ASP A 1 77 ? -26.862 15.898 23.813 1.00 92.12 77 ASP A CA 1
ATOM 609 C C . ASP A 1 77 ? -27.173 17.248 24.478 1.00 92.12 77 ASP A C 1
ATOM 611 O O . ASP A 1 77 ? -27.905 17.362 25.464 1.00 92.12 77 ASP A O 1
ATOM 615 N N . GLY A 1 78 ? -26.527 18.297 23.971 1.00 91.56 78 GLY A N 1
ATOM 616 C CA . GLY A 1 78 ? -26.719 19.659 24.455 1.00 91.56 78 GLY A CA 1
ATOM 617 C C . GLY A 1 78 ? -26.015 20.002 25.772 1.00 91.56 78 GLY A C 1
ATOM 618 O O . GLY A 1 78 ? -26.037 21.161 26.186 1.00 91.56 78 GLY A O 1
ATOM 619 N N . LYS A 1 79 ? -25.382 19.032 26.440 1.00 93.88 79 LYS A N 1
ATOM 620 C CA . LYS A 1 79 ? -24.738 19.215 27.747 1.00 93.88 79 LYS A CA 1
ATOM 621 C C . LYS A 1 79 ? -23.234 19.077 27.635 1.00 93.88 79 LYS A C 1
ATOM 623 O O . LYS A 1 79 ? -22.735 18.233 26.901 1.00 93.88 79 LYS A O 1
ATOM 628 N N . ILE A 1 80 ? -22.505 19.881 28.401 1.00 94.12 80 ILE A N 1
ATOM 629 C CA . ILE A 1 80 ? -21.061 19.701 28.518 1.00 94.12 80 ILE A CA 1
ATOM 630 C C . ILE A 1 80 ? -20.755 18.338 29.143 1.00 94.12 80 ILE A C 1
ATOM 632 O O . ILE A 1 80 ? -21.474 17.893 30.043 1.00 94.12 80 ILE A O 1
ATOM 636 N N . ILE A 1 81 ? -19.692 17.683 28.682 1.00 92.38 81 ILE A N 1
ATOM 637 C CA . ILE A 1 81 ? -19.300 16.389 29.242 1.00 92.38 81 ILE A CA 1
ATOM 638 C C . ILE A 1 81 ? -19.034 16.490 30.759 1.00 92.38 81 ILE A C 1
ATOM 640 O O . ILE A 1 81 ? -18.403 17.452 31.230 1.00 92.38 81 ILE A O 1
ATOM 644 N N . PRO A 1 82 ? -19.534 15.522 31.545 1.00 90.44 82 PRO A N 1
ATOM 645 C CA . PRO A 1 82 ? -19.440 15.550 32.994 1.00 90.44 82 PRO A CA 1
ATOM 646 C C . PRO A 1 82 ? -18.024 15.219 33.463 1.00 90.44 82 PRO A C 1
ATOM 648 O O . PRO A 1 82 ? -17.266 14.528 32.787 1.00 90.44 82 PRO A O 1
ATOM 651 N N . GLY A 1 83 ? -17.680 15.690 34.658 1.00 87.81 83 GLY A N 1
ATOM 652 C CA . GLY A 1 83 ? -16.458 15.303 35.352 1.00 87.81 83 GLY A CA 1
ATOM 653 C C . GLY A 1 83 ? -15.914 16.408 36.249 1.00 87.81 83 GLY A C 1
ATOM 654 O O . GLY A 1 83 ? -16.144 17.593 36.015 1.00 87.81 83 GLY A O 1
ATOM 655 N N . ASP A 1 84 ? -15.150 15.999 37.258 1.00 83.69 84 ASP A N 1
ATOM 656 C CA . ASP A 1 84 ? -14.620 16.894 38.298 1.00 83.69 84 ASP A CA 1
ATOM 657 C C . ASP A 1 84 ? -13.317 17.596 37.880 1.00 83.69 84 ASP A C 1
ATOM 659 O O . ASP A 1 84 ? -12.789 18.451 38.591 1.00 83.69 84 ASP A O 1
ATOM 663 N N . LYS A 1 85 ? -12.762 17.220 36.720 1.00 85.75 85 LYS A N 1
ATOM 664 C CA . LYS A 1 85 ? -11.536 17.808 36.175 1.00 85.75 85 LYS A CA 1
ATOM 665 C C . LYS A 1 85 ? -11.819 19.179 35.540 1.00 85.75 85 LYS A C 1
ATOM 667 O O . LYS A 1 85 ? -12.914 19.410 35.022 1.00 85.75 85 LYS A O 1
ATOM 672 N N . PRO A 1 86 ? -10.849 20.108 35.546 1.00 81.81 86 PRO A N 1
ATOM 673 C CA . PRO A 1 86 ? -11.064 21.461 35.042 1.00 81.81 86 PRO A CA 1
ATOM 674 C C . PRO A 1 86 ? -11.194 21.531 33.512 1.00 81.81 86 PRO A C 1
ATOM 676 O O . PRO A 1 86 ? -11.978 22.340 33.026 1.00 81.81 86 PRO A O 1
ATOM 679 N N . GLY A 1 87 ? -10.469 20.710 32.744 1.00 88.06 87 GLY A N 1
ATOM 680 C CA . GLY A 1 87 ? -10.534 20.696 31.280 1.00 88.06 87 GLY A CA 1
ATOM 681 C C . GLY A 1 87 ? -11.495 19.640 30.735 1.00 88.06 87 GLY A C 1
ATOM 682 O O . GLY A 1 87 ? -11.575 18.539 31.269 1.00 88.06 87 GLY A O 1
ATOM 683 N N . CYS A 1 88 ? -12.198 19.934 29.635 1.00 89.94 88 CYS A N 1
ATOM 684 C CA . CYS A 1 88 ? -13.038 18.925 28.976 1.00 89.94 88 CYS A CA 1
ATOM 685 C C . CYS A 1 88 ? -12.216 17.753 28.429 1.00 89.94 88 CYS A C 1
ATOM 687 O O . CYS A 1 88 ? -12.678 16.625 28.510 1.00 89.94 88 CYS A O 1
ATOM 689 N N . PHE A 1 89 ? -10.996 17.976 27.931 1.00 90.44 89 PHE A N 1
ATOM 690 C CA . PHE A 1 89 ? -10.142 16.857 27.523 1.00 90.44 89 PHE A CA 1
ATOM 691 C C . PHE A 1 89 ? -9.866 15.904 28.695 1.00 90.44 89 PHE A C 1
ATOM 693 O O . PHE A 1 89 ? -10.124 14.716 28.579 1.00 90.44 89 PHE A O 1
ATOM 700 N N . ASP A 1 90 ? -9.478 16.432 29.860 1.00 89.94 90 ASP A N 1
ATOM 701 C CA . ASP A 1 90 ? -9.235 15.622 31.062 1.00 89.94 90 ASP A CA 1
ATOM 702 C C . ASP A 1 90 ? -10.499 14.892 31.545 1.00 89.94 90 ASP A C 1
ATOM 704 O O . ASP A 1 90 ? -10.427 13.790 32.084 1.00 89.94 90 ASP A O 1
ATOM 708 N N . ARG A 1 91 ? -11.679 15.509 31.379 1.00 93.38 91 ARG A N 1
ATOM 709 C CA . ARG A 1 91 ? -12.969 14.863 31.669 1.00 93.38 91 ARG A CA 1
ATOM 710 C C . ARG A 1 91 ? -13.246 13.722 30.698 1.00 93.38 91 ARG A C 1
ATOM 712 O O . ARG A 1 91 ? -13.653 12.654 31.140 1.00 93.38 91 ARG A O 1
ATOM 719 N N . LEU A 1 92 ? -13.028 13.943 29.400 1.00 88.81 92 LEU A N 1
ATOM 720 C CA . LEU A 1 92 ? -13.193 12.928 28.359 1.00 88.81 92 LEU A CA 1
ATOM 721 C C . LEU A 1 92 ? -12.252 11.753 28.611 1.00 88.81 92 LEU A C 1
ATOM 723 O O . LEU A 1 92 ? -12.676 10.603 28.530 1.00 88.81 92 LEU A O 1
ATOM 727 N N . ASP A 1 93 ? -11.004 12.051 28.958 1.00 83.56 93 ASP A N 1
ATOM 728 C CA . ASP A 1 93 ? -9.998 11.045 29.247 1.00 83.56 93 ASP A CA 1
ATOM 729 C C . ASP A 1 93 ? -10.357 10.246 30.504 1.00 83.56 93 ASP A C 1
ATOM 731 O O . ASP A 1 93 ? -10.416 9.024 30.464 1.00 83.56 93 ASP A O 1
ATOM 735 N N . ALA A 1 94 ? -10.778 10.915 31.581 1.00 86.62 94 ALA A N 1
ATOM 736 C CA . ALA A 1 94 ? -11.261 10.233 32.782 1.00 86.62 94 ALA A CA 1
ATOM 737 C C . ALA A 1 94 ? -12.521 9.379 32.529 1.00 86.62 94 ALA A C 1
ATOM 739 O O . ALA A 1 94 ? -12.699 8.335 33.160 1.00 86.62 94 ALA A O 1
ATOM 740 N N . LEU A 1 95 ? -13.418 9.807 31.632 1.00 86.12 95 LEU A N 1
ATOM 741 C CA . LEU A 1 95 ? -14.578 9.011 31.212 1.00 86.12 95 LEU A CA 1
ATOM 742 C C . LEU A 1 95 ? -14.154 7.792 30.385 1.00 86.12 95 LEU A C 1
ATOM 744 O O . LEU A 1 95 ? -14.761 6.731 30.535 1.00 86.12 95 LEU A O 1
ATOM 748 N N . ARG A 1 96 ? -13.126 7.930 29.541 1.00 81.94 96 ARG A N 1
ATOM 749 C CA . ARG A 1 96 ? -12.512 6.831 28.785 1.00 81.94 96 ARG A CA 1
ATOM 750 C C . ARG A 1 96 ? -11.845 5.826 29.727 1.00 81.94 96 ARG A C 1
ATOM 752 O O . ARG A 1 96 ? -12.148 4.646 29.650 1.00 81.94 96 ARG A O 1
ATOM 759 N N . GLU A 1 97 ? -11.015 6.286 30.661 1.00 74.69 97 GLU A N 1
ATOM 760 C CA . GLU A 1 97 ? -10.301 5.439 31.633 1.00 74.69 97 GLU A CA 1
ATOM 761 C C . GLU A 1 97 ? -11.237 4.649 32.560 1.00 74.69 97 GLU A C 1
ATOM 763 O O . GLU A 1 97 ? -10.906 3.551 33.008 1.00 74.69 97 GLU A O 1
ATOM 768 N N . LYS A 1 98 ? -12.410 5.212 32.867 1.00 81.69 98 LYS A N 1
ATOM 769 C CA . LYS A 1 98 ? -13.426 4.581 33.721 1.00 81.69 98 LYS A CA 1
ATOM 770 C C . LYS A 1 98 ? -14.456 3.754 32.945 1.00 81.69 98 LYS A C 1
ATOM 772 O O . LYS A 1 98 ? -15.443 3.345 33.553 1.00 81.69 98 LYS A O 1
ATOM 777 N N . ASP A 1 99 ? -14.280 3.569 31.634 1.00 77.44 99 ASP A N 1
ATOM 778 C CA . ASP A 1 99 ? -15.262 2.942 30.733 1.00 77.44 99 ASP A CA 1
ATOM 779 C C . ASP A 1 99 ? -16.672 3.579 30.805 1.00 77.44 99 ASP A C 1
ATOM 781 O O . ASP A 1 99 ? -17.686 2.969 30.470 1.00 77.44 99 ASP A O 1
ATOM 785 N N . ALA A 1 100 ? -16.755 4.844 31.230 1.00 85.75 100 ALA A N 1
ATOM 786 C CA . ALA A 1 100 ? -18.000 5.586 31.433 1.00 85.75 100 ALA A CA 1
ATOM 787 C C . ALA A 1 100 ? -18.408 6.424 30.207 1.00 85.75 100 ALA A C 1
ATOM 789 O O . ALA A 1 100 ? -19.553 6.873 30.115 1.00 85.75 100 ALA A O 1
ATOM 790 N N . LEU A 1 101 ? -17.499 6.614 29.243 1.00 85.50 101 LEU A N 1
ATOM 791 C CA . LEU A 1 101 ? -17.766 7.374 28.020 1.00 85.50 101 LEU A CA 1
ATOM 792 C C . LEU A 1 101 ? -18.819 6.695 27.132 1.00 85.50 101 LEU A C 1
ATOM 794 O O . LEU A 1 101 ? -19.745 7.347 26.656 1.00 85.50 101 LEU A O 1
ATOM 798 N N . LYS A 1 102 ? -18.710 5.380 26.929 1.00 79.38 102 LYS A N 1
ATOM 799 C CA . LYS A 1 102 ? -19.631 4.620 26.072 1.00 79.38 102 LYS A CA 1
ATOM 800 C C . LYS A 1 102 ? -21.066 4.585 26.633 1.00 79.38 102 LYS A C 1
ATOM 802 O O . LYS A 1 102 ? -21.982 4.882 25.863 1.00 79.38 102 LYS A O 1
ATOM 807 N N . PRO A 1 103 ? -21.301 4.324 27.940 1.00 84.62 103 PRO A N 1
ATOM 808 C CA . PRO A 1 103 ? -22.619 4.495 28.555 1.00 84.62 103 PRO A CA 1
ATOM 809 C C . PRO A 1 103 ? -23.203 5.895 28.354 1.00 84.62 103 PRO A C 1
ATOM 811 O O . PRO A 1 103 ? -24.354 6.018 27.945 1.00 84.62 103 PRO A O 1
ATOM 814 N N . LEU A 1 104 ? -22.398 6.944 28.551 1.00 89.25 104 LEU A N 1
ATOM 815 C CA . LEU A 1 104 ? -22.835 8.331 28.384 1.00 89.25 104 LEU A CA 1
ATOM 816 C C . LEU A 1 104 ? -23.276 8.639 26.948 1.00 89.25 104 LEU A C 1
ATOM 818 O O . LEU A 1 104 ? -24.326 9.244 26.731 1.00 89.25 104 LEU A O 1
ATOM 822 N N . LEU A 1 105 ? -22.493 8.203 25.960 1.00 86.50 105 LEU A N 1
ATOM 823 C CA . LEU A 1 105 ? -22.841 8.370 24.549 1.00 86.50 105 LEU A CA 1
ATOM 824 C C . LEU A 1 105 ? -24.089 7.544 24.185 1.00 86.50 105 LEU A C 1
ATOM 826 O O . LEU A 1 105 ? -24.893 7.973 23.356 1.00 86.50 105 LEU A O 1
ATOM 830 N N . SER A 1 106 ? -24.278 6.386 24.825 1.00 82.75 106 SER A N 1
ATOM 831 C CA . SER A 1 106 ? -25.447 5.526 24.604 1.00 82.75 106 SER A CA 1
ATOM 832 C C . SER A 1 106 ? -26.728 6.137 25.171 1.00 82.75 106 SER A C 1
ATOM 834 O O . SER A 1 106 ? -27.773 6.118 24.526 1.00 82.75 106 SER A O 1
ATOM 836 N N . GLU A 1 107 ? -26.659 6.722 26.369 1.00 87.31 107 GLU A N 1
ATOM 837 C CA . GLU A 1 107 ? -27.778 7.446 26.989 1.00 87.31 107 GLU A CA 1
ATOM 838 C C . GLU A 1 107 ? -28.198 8.674 26.174 1.00 87.31 107 GLU A C 1
ATOM 840 O O . GLU A 1 107 ? -29.386 8.975 26.074 1.00 87.31 107 GLU A O 1
ATOM 845 N N . ALA A 1 108 ? -27.233 9.342 25.542 1.00 85.38 108 ALA A N 1
ATOM 846 C CA . ALA A 1 108 ? -27.461 10.463 24.635 1.00 85.38 108 ALA A CA 1
ATOM 847 C C . ALA A 1 108 ? -28.082 10.056 23.278 1.00 85.38 108 ALA A C 1
ATOM 849 O O . ALA A 1 108 ? -28.466 10.924 22.480 1.00 85.38 108 ALA A O 1
ATOM 850 N N . GLY A 1 109 ? -28.181 8.747 23.007 1.00 81.75 109 GLY A N 1
ATOM 851 C CA . GLY A 1 109 ? -28.622 8.193 21.726 1.00 81.75 109 GLY A CA 1
ATOM 852 C C . GLY A 1 109 ? -27.645 8.478 20.584 1.00 81.75 109 GLY A C 1
ATOM 853 O O . GLY A 1 109 ? -28.067 8.585 19.437 1.00 81.75 109 GLY A O 1
ATOM 854 N N . VAL A 1 110 ? -26.365 8.687 20.907 1.00 80.00 110 VAL A N 1
ATOM 855 C CA . VAL A 1 110 ? -25.292 8.958 19.935 1.00 80.00 110 VAL A CA 1
ATOM 856 C C . VAL A 1 110 ? -24.727 7.658 19.384 1.00 80.00 110 VAL A C 1
ATOM 858 O O . VAL A 1 110 ? -24.395 7.569 18.206 1.00 80.00 110 VAL A O 1
ATOM 861 N N . VAL A 1 111 ? -24.593 6.670 20.262 1.00 67.69 111 VAL A N 1
ATOM 862 C CA . VAL A 1 111 ? -24.124 5.327 19.939 1.00 67.69 111 VAL A CA 1
ATOM 863 C C . VAL A 1 111 ? -25.164 4.341 20.427 1.00 67.69 111 VAL A C 1
ATOM 865 O O . VAL A 1 111 ? -25.821 4.575 21.442 1.00 67.69 111 VAL A O 1
ATOM 868 N N . ASP A 1 112 ? -25.349 3.247 19.704 1.00 55.44 112 ASP A N 1
ATOM 869 C CA . ASP A 1 112 ? -26.255 2.206 20.162 1.00 55.44 112 ASP A CA 1
ATOM 870 C C . ASP A 1 112 ? -25.747 1.635 21.496 1.00 55.44 112 ASP A C 1
ATOM 872 O O . ASP A 1 112 ? -24.539 1.442 21.686 1.00 55.44 112 ASP A O 1
ATOM 876 N N . LYS A 1 113 ? -26.675 1.391 22.438 1.00 46.25 113 LYS A N 1
ATOM 877 C CA . LYS A 1 113 ? -26.402 0.605 23.649 1.00 46.25 113 LYS A CA 1
ATOM 878 C C . LYS A 1 113 ? -25.862 -0.731 23.177 1.00 46.25 113 LYS A C 1
ATOM 880 O O . LYS A 1 113 ? -26.650 -1.559 22.746 1.00 46.25 113 LYS A O 1
ATOM 885 N N . GLU A 1 114 ? -24.545 -0.889 23.252 1.00 43.19 114 GLU A N 1
ATOM 886 C CA . GLU A 1 114 ? -23.849 -2.052 22.719 1.00 43.19 114 GLU A CA 1
ATOM 887 C C . GLU A 1 114 ? -24.071 -2.256 21.203 1.00 43.19 114 GLU A C 1
ATOM 889 O O . GLU A 1 114 ? -25.093 -2.749 20.747 1.00 43.19 114 GLU A O 1
ATOM 894 N N . MET A 1 115 ? -23.007 -2.077 20.415 1.00 42.69 115 MET A N 1
ATOM 895 C CA . MET A 1 115 ? -22.773 -3.000 19.299 1.00 42.69 115 MET A CA 1
ATOM 896 C C . MET A 1 115 ? -22.187 -4.317 19.849 1.00 42.69 115 MET A C 1
ATOM 898 O O . MET A 1 115 ? -21.257 -4.872 19.273 1.00 42.69 115 MET A O 1
ATOM 902 N N . ASP A 1 116 ? -22.716 -4.820 20.973 1.00 41.03 116 ASP A N 1
ATOM 903 C CA . ASP A 1 116 ? -22.640 -6.242 21.315 1.00 41.03 116 ASP A CA 1
ATOM 904 C C . ASP A 1 116 ? -23.702 -6.907 20.464 1.00 41.03 116 ASP A C 1
ATOM 906 O O . ASP A 1 116 ? -24.785 -7.316 20.883 1.00 41.03 116 ASP A O 1
ATOM 910 N N . LEU A 1 117 ? -23.371 -6.968 19.186 1.00 42.66 117 LEU A N 1
ATOM 911 C CA . LEU A 1 117 ? -23.975 -7.947 18.332 1.00 42.66 117 LEU A CA 1
ATOM 912 C C . LEU A 1 117 ? -23.773 -9.299 19.032 1.00 42.66 117 LEU A C 1
ATOM 914 O O . LEU A 1 117 ? -22.631 -9.622 19.381 1.00 42.66 117 LEU A O 1
ATOM 918 N N . PRO A 1 118 ? -24.845 -10.064 19.310 1.00 38.12 118 PRO A N 1
ATOM 919 C CA . PRO A 1 118 ? -24.724 -11.320 20.031 1.00 38.12 118 PRO A CA 1
ATOM 920 C C . PRO A 1 118 ? -23.634 -12.188 19.389 1.00 38.12 118 PRO A C 1
ATOM 922 O O . PRO A 1 118 ? -23.465 -12.136 18.159 1.00 38.12 118 PRO A O 1
ATOM 925 N N . PRO A 1 119 ? -22.889 -12.987 20.181 1.00 40.41 119 PRO A N 1
ATOM 926 C CA . PRO A 1 119 ? -21.896 -13.904 19.641 1.00 40.41 119 PRO A CA 1
ATOM 927 C C . PRO A 1 119 ? -22.490 -14.689 18.466 1.00 40.41 119 PRO A C 1
ATOM 929 O O . PRO A 1 119 ? -23.507 -15.362 18.620 1.00 40.41 119 PRO A O 1
ATOM 932 N N . GLY A 1 120 ? -21.882 -14.560 17.284 1.00 50.62 120 GLY A N 1
ATOM 933 C CA . GLY A 1 120 ? -22.379 -15.190 16.056 1.00 50.62 120 GLY A CA 1
ATOM 934 C C . GLY A 1 120 ? -23.247 -14.317 15.145 1.00 50.62 120 GLY A C 1
ATOM 935 O O . GLY A 1 120 ? -23.802 -14.848 14.191 1.00 50.62 120 GLY A O 1
ATOM 936 N N . THR A 1 121 ? -23.351 -13.004 15.373 1.00 63.06 121 THR A N 1
ATOM 937 C CA . THR A 1 121 ? -24.020 -12.106 14.405 1.00 63.06 121 THR A CA 1
ATOM 938 C C . THR A 1 121 ? -23.260 -12.007 13.085 1.00 63.06 121 THR A C 1
ATOM 940 O O . THR A 1 121 ? -23.864 -11.939 12.019 1.00 63.06 121 THR A O 1
ATOM 943 N N . PHE A 1 122 ? -21.930 -12.014 13.158 1.00 75.31 122 PHE A N 1
ATOM 944 C CA . PHE A 1 122 ? -21.070 -12.121 11.992 1.00 75.31 122 PHE A CA 1
ATOM 945 C C . PHE A 1 122 ? -20.434 -13.509 11.939 1.00 75.31 122 PHE A C 1
ATOM 947 O O . PHE A 1 122 ? -20.041 -14.086 12.967 1.00 75.31 122 PHE A O 1
ATOM 954 N N . ASP A 1 123 ? -20.297 -14.022 10.718 1.00 83.81 123 ASP A N 1
ATOM 955 C CA . ASP A 1 123 ? -19.668 -15.314 10.441 1.00 83.81 123 ASP A CA 1
ATOM 956 C C . ASP A 1 123 ? -18.197 -15.342 10.892 1.00 83.81 123 ASP A C 1
ATOM 958 O O . ASP A 1 123 ? -17.698 -16.373 11.353 1.00 83.81 123 ASP A O 1
ATOM 962 N N . TYR A 1 124 ? -17.525 -14.187 10.830 1.00 87.19 124 TYR A N 1
ATOM 963 C CA . TYR A 1 124 ? -16.110 -14.007 11.146 1.00 87.19 124 TYR A CA 1
ATOM 964 C C . TYR A 1 124 ? -15.892 -12.810 12.074 1.00 87.19 124 TYR A C 1
ATOM 966 O O . TYR A 1 124 ? -16.596 -11.807 11.987 1.00 87.19 124 TYR A O 1
ATOM 974 N N . ASP A 1 125 ? -14.880 -12.910 12.934 1.00 84.19 125 ASP A N 1
ATOM 975 C CA . ASP A 1 125 ? -14.452 -11.831 13.831 1.00 84.19 125 ASP A CA 1
ATOM 976 C C . ASP A 1 125 ? -13.493 -10.857 13.114 1.00 84.19 125 ASP A C 1
ATOM 978 O O . ASP A 1 125 ? -13.358 -9.703 13.513 1.00 84.19 125 ASP A O 1
ATOM 982 N N . LEU A 1 126 ? -12.821 -11.320 12.052 1.00 92.62 126 LEU A N 1
ATOM 983 C CA . LEU A 1 126 ? -11.998 -10.508 11.155 1.00 92.62 126 LEU A CA 1
ATOM 984 C C . LEU A 1 126 ? -12.196 -10.968 9.705 1.00 92.62 126 LEU A C 1
ATOM 986 O O . LEU A 1 126 ? -12.020 -12.146 9.392 1.00 92.62 126 LEU A O 1
ATOM 990 N N . PHE A 1 127 ? -12.496 -10.029 8.810 1.00 95.25 127 PHE A N 1
ATOM 991 C CA . PHE A 1 127 ? -12.532 -10.266 7.368 1.00 95.25 127 PHE A CA 1
ATOM 992 C C . PHE A 1 127 ? -11.416 -9.466 6.694 1.00 95.25 127 PHE A C 1
ATOM 994 O O . PHE A 1 127 ? -11.396 -8.238 6.758 1.00 95.25 127 PHE A O 1
ATOM 1001 N N . VAL A 1 128 ? -10.468 -10.156 6.065 1.00 95.88 128 VAL A N 1
ATOM 1002 C CA . VAL A 1 128 ? -9.316 -9.541 5.399 1.00 95.88 128 VAL A CA 1
ATOM 1003 C C . VAL A 1 128 ? -9.542 -9.532 3.892 1.00 95.88 128 VAL A C 1
ATOM 1005 O O . VAL A 1 128 ? -9.680 -10.587 3.277 1.00 95.88 128 VAL A O 1
ATOM 1008 N N . VAL A 1 129 ? -9.519 -8.344 3.287 1.00 94.12 129 VAL A N 1
ATOM 1009 C CA . VAL A 1 129 ? -9.535 -8.170 1.828 1.00 94.12 129 VAL A CA 1
ATOM 1010 C C . VAL A 1 129 ? -8.097 -7.977 1.342 1.00 94.12 129 VAL A C 1
ATOM 1012 O O . VAL A 1 129 ? -7.475 -6.950 1.608 1.00 94.12 129 VAL A O 1
ATOM 1015 N N . GLY A 1 130 ? -7.566 -8.982 0.647 1.00 91.94 130 GLY A N 1
ATOM 1016 C CA . GLY A 1 130 ? -6.207 -9.032 0.109 1.00 91.94 130 GLY A CA 1
ATOM 1017 C C . GLY A 1 130 ? -5.290 -9.994 0.870 1.00 91.94 130 GLY A C 1
ATOM 1018 O O . GLY A 1 130 ? -4.859 -9.727 1.991 1.00 91.94 130 GLY A O 1
ATOM 1019 N N . GLY A 1 131 ? -4.899 -11.087 0.219 1.00 91.88 131 GLY A N 1
ATOM 1020 C CA . GLY A 1 131 ? -4.005 -12.139 0.723 1.00 91.88 131 GLY A CA 1
ATOM 1021 C C . GLY A 1 131 ? -2.514 -11.860 0.508 1.00 91.88 131 GLY A C 1
ATOM 1022 O O . GLY A 1 131 ? -1.705 -12.786 0.441 1.00 91.88 131 GLY A O 1
ATOM 1023 N N . GLY A 1 132 ? -2.133 -10.587 0.373 1.00 90.25 132 GLY A N 1
ATOM 1024 C CA . GLY A 1 132 ? -0.736 -10.167 0.269 1.00 90.25 132 GLY A CA 1
ATOM 1025 C C . GLY A 1 132 ? 0.008 -10.188 1.606 1.00 90.25 132 GLY A C 1
ATOM 1026 O O . GLY A 1 132 ? -0.541 -10.547 2.644 1.00 90.25 132 GLY A O 1
ATOM 1027 N N . SER A 1 133 ? 1.266 -9.737 1.604 1.00 91.25 133 SER A N 1
ATOM 1028 C CA . SER A 1 133 ? 2.156 -9.757 2.777 1.00 91.25 133 SER A CA 1
ATOM 1029 C C . SER A 1 133 ? 1.526 -9.233 4.076 1.00 91.25 133 SER A C 1
ATOM 1031 O O . SER A 1 133 ? 1.707 -9.847 5.125 1.00 91.25 133 SER A O 1
ATOM 1033 N N . GLY A 1 134 ? 0.815 -8.101 4.020 1.00 93.81 134 GLY A N 1
ATOM 1034 C CA . GLY A 1 134 ? 0.170 -7.504 5.193 1.00 93.81 134 GLY A CA 1
ATOM 1035 C C . GLY A 1 134 ? -1.093 -8.246 5.624 1.00 93.81 134 GLY A C 1
ATOM 1036 O O . GLY A 1 134 ? -1.227 -8.585 6.796 1.00 93.81 134 GLY A O 1
ATOM 1037 N N . GLY A 1 135 ? -1.988 -8.551 4.680 1.00 94.81 135 GLY A N 1
ATOM 1038 C CA . GLY A 1 135 ? -3.245 -9.242 4.973 1.00 94.81 135 GLY A CA 1
ATOM 1039 C C . GLY A 1 135 ? -3.034 -10.668 5.478 1.00 94.81 135 GLY A C 1
ATOM 1040 O O . GLY A 1 135 ? -3.634 -11.056 6.475 1.00 94.81 135 GLY A O 1
ATOM 1041 N N . ALA A 1 136 ? -2.097 -11.414 4.887 1.00 93.25 136 ALA A N 1
ATOM 1042 C CA . ALA A 1 136 ? -1.707 -12.729 5.390 1.00 93.25 136 ALA A CA 1
ATOM 1043 C C . ALA A 1 136 ? -1.118 -12.647 6.808 1.00 93.25 136 ALA A C 1
ATOM 1045 O O . ALA A 1 136 ? -1.426 -13.487 7.648 1.00 93.25 136 ALA A O 1
ATOM 1046 N N . ALA A 1 137 ? -0.301 -11.628 7.103 1.00 93.69 137 ALA A N 1
ATOM 1047 C CA . ALA A 1 137 ? 0.247 -11.433 8.444 1.00 93.69 137 ALA A CA 1
ATOM 1048 C C . ALA A 1 137 ? -0.845 -11.100 9.473 1.00 93.69 137 ALA A C 1
ATOM 1050 O O . ALA A 1 137 ? -0.841 -11.686 10.552 1.00 93.69 137 ALA A O 1
ATOM 1051 N N . ALA A 1 138 ? -1.790 -10.221 9.127 1.00 95.31 138 ALA A N 1
ATOM 1052 C CA . ALA A 1 138 ? -2.942 -9.903 9.969 1.00 95.31 138 ALA A CA 1
ATOM 1053 C C . ALA A 1 138 ? -3.815 -11.143 10.220 1.00 95.31 138 ALA A C 1
ATOM 1055 O O . ALA A 1 138 ? -4.137 -11.464 11.362 1.00 95.31 138 ALA A O 1
ATOM 1056 N N . ALA A 1 139 ? -4.144 -11.885 9.161 1.00 93.94 139 ALA A N 1
ATOM 1057 C CA . ALA A 1 139 ? -4.974 -13.076 9.262 1.00 93.94 139 ALA A CA 1
ATOM 1058 C C . ALA A 1 139 ? -4.324 -14.170 10.118 1.00 93.94 139 ALA A C 1
ATOM 1060 O O . ALA A 1 139 ? -4.988 -14.765 10.964 1.00 93.94 139 ALA A O 1
ATOM 1061 N N . LEU A 1 140 ? -3.025 -14.419 9.922 1.00 88.94 140 LEU A N 1
ATOM 1062 C CA . LEU A 1 140 ? -2.285 -15.413 10.696 1.00 88.94 140 LEU A CA 1
ATOM 1063 C C . LEU A 1 140 ? -2.167 -15.016 12.166 1.00 88.94 140 LEU A C 1
ATOM 1065 O O . LEU A 1 140 ? -2.394 -15.873 13.012 1.00 88.94 140 LEU A O 1
ATOM 1069 N N . GLU A 1 141 ? -1.871 -13.750 12.466 1.00 90.88 141 GLU A N 1
ATOM 1070 C CA . GLU A 1 141 ? -1.829 -13.250 13.846 1.00 90.88 141 GLU A CA 1
ATOM 1071 C C . GLU A 1 141 ? -3.199 -13.430 14.522 1.00 90.88 141 GLU A C 1
ATOM 1073 O O . GLU A 1 141 ? -3.300 -14.020 15.596 1.00 90.88 141 GLU A O 1
ATOM 1078 N N . ALA A 1 142 ? -4.283 -13.009 13.862 1.00 87.38 142 ALA A N 1
ATOM 1079 C CA . ALA A 1 142 ? -5.630 -13.097 14.419 1.00 87.38 142 ALA A CA 1
ATOM 1080 C C . ALA A 1 142 ? -6.070 -14.554 14.639 1.00 87.38 142 ALA A C 1
ATOM 1082 O O . ALA A 1 142 ? -6.621 -14.882 15.690 1.00 87.38 142 ALA A O 1
ATOM 1083 N N . ALA A 1 143 ? -5.809 -15.438 13.674 1.00 75.12 143 ALA A N 1
ATOM 1084 C CA . ALA A 1 143 ? -6.239 -16.830 13.738 1.00 75.12 143 ALA A CA 1
ATOM 1085 C C . ALA A 1 143 ? -5.369 -17.684 14.674 1.00 75.12 143 ALA A C 1
ATOM 1087 O O . ALA A 1 143 ? -5.903 -18.493 15.430 1.00 75.12 143 ALA A O 1
ATOM 1088 N N . ARG A 1 144 ? -4.038 -17.538 14.619 1.00 72.19 144 ARG A N 1
ATOM 1089 C CA . ARG A 1 144 ? -3.102 -18.405 15.356 1.00 72.19 144 ARG A CA 1
ATOM 1090 C C . ARG A 1 144 ? -2.772 -17.883 16.744 1.00 72.19 144 ARG A C 1
ATOM 1092 O O . ARG A 1 144 ? -2.735 -18.676 17.676 1.00 72.19 144 ARG A O 1
ATOM 1099 N N . ASP A 1 145 ? -2.536 -16.580 16.870 1.00 71.31 145 ASP A N 1
ATOM 1100 C CA . ASP A 1 145 ? -1.992 -15.988 18.099 1.00 71.31 145 ASP A CA 1
ATOM 1101 C C . ASP A 1 145 ? -3.085 -15.374 18.990 1.00 71.31 145 ASP A C 1
ATOM 1103 O O . ASP A 1 145 ? -2.852 -15.107 20.172 1.00 71.31 145 ASP A O 1
ATOM 1107 N N . ILE A 1 146 ? -4.277 -15.136 18.429 1.00 77.06 146 ILE A N 1
ATOM 1108 C CA . ILE A 1 146 ? -5.435 -14.545 19.126 1.00 77.06 146 ILE A CA 1
ATOM 1109 C C . ILE A 1 146 ? -6.681 -15.453 19.069 1.00 77.06 146 ILE A C 1
ATOM 1111 O O . ILE A 1 146 ? -7.653 -15.218 19.786 1.00 77.06 146 ILE A O 1
ATOM 1115 N N . PHE A 1 147 ? -6.647 -16.531 18.277 1.00 74.31 147 PHE A N 1
ATOM 1116 C CA . PHE A 1 147 ? -7.722 -17.527 18.165 1.00 74.31 147 PHE A CA 1
ATOM 1117 C C . PHE A 1 147 ? -9.079 -16.951 17.722 1.00 74.31 147 PHE A C 1
ATOM 1119 O O . PHE A 1 147 ? -10.131 -17.314 18.250 1.00 74.31 147 PHE A O 1
ATOM 1126 N N . LYS A 1 148 ? -9.065 -16.042 16.743 1.00 85.44 148 LYS A N 1
ATOM 1127 C CA . LYS A 1 148 ? -10.268 -15.457 16.131 1.00 85.44 148 LYS A CA 1
ATOM 1128 C C . LYS A 1 148 ? -10.710 -16.216 14.882 1.00 85.44 148 LYS A C 1
ATOM 1130 O O . LYS A 1 148 ? -9.894 -16.822 14.186 1.00 85.44 148 LYS A O 1
ATOM 1135 N N . ARG A 1 149 ? -12.008 -16.163 14.570 1.00 80.31 149 ARG A N 1
ATOM 1136 C CA . ARG A 1 149 ? -12.562 -16.652 13.299 1.00 80.31 149 ARG A CA 1
ATOM 1137 C C . ARG A 1 149 ? -12.220 -15.643 12.212 1.00 80.31 149 ARG A C 1
ATOM 1139 O O . ARG A 1 149 ? -12.708 -14.517 12.242 1.00 80.31 149 ARG A O 1
ATOM 1146 N N . VAL A 1 150 ? -11.384 -16.043 11.262 1.00 91.56 150 VAL A N 1
ATOM 1147 C CA . VAL A 1 150 ? -10.883 -15.151 10.213 1.00 91.56 150 VAL A CA 1
ATOM 1148 C C . VAL A 1 150 ? -11.287 -15.670 8.842 1.00 91.56 150 VAL A C 1
ATOM 1150 O O . VAL A 1 150 ? -11.111 -16.853 8.554 1.00 91.56 150 VAL A O 1
ATOM 1153 N N . ALA A 1 151 ? -11.765 -14.773 7.988 1.00 94.06 151 ALA A N 1
ATOM 1154 C CA . ALA A 1 151 ? -11.870 -15.001 6.553 1.00 94.06 151 ALA A CA 1
ATOM 1155 C C . ALA A 1 151 ? -10.864 -14.124 5.811 1.00 94.06 151 ALA A C 1
ATOM 1157 O O . ALA A 1 151 ? -10.618 -12.980 6.194 1.00 94.06 151 ALA A O 1
ATOM 1158 N N . VAL A 1 152 ? -10.293 -14.663 4.736 1.00 94.94 152 VAL A N 1
ATOM 1159 C CA . VAL A 1 152 ? -9.409 -13.926 3.832 1.00 94.94 152 VAL A CA 1
ATOM 1160 C C . VAL A 1 152 ? -9.957 -14.074 2.423 1.00 94.94 152 VAL A C 1
ATOM 1162 O O . VAL A 1 152 ? -10.072 -15.191 1.921 1.00 94.94 152 VAL A O 1
ATOM 1165 N N . ALA A 1 153 ? -10.284 -12.952 1.793 1.00 93.75 153 ALA A N 1
ATOM 1166 C CA . ALA A 1 153 ? -10.627 -12.890 0.383 1.00 93.75 153 ALA A CA 1
ATOM 1167 C C . ALA A 1 153 ? -9.418 -12.362 -0.389 1.00 93.75 153 ALA A C 1
ATOM 1169 O O . ALA A 1 153 ? -8.989 -11.230 -0.176 1.00 93.75 153 ALA A O 1
ATOM 1170 N N . ASP A 1 154 ? -8.866 -13.178 -1.280 1.00 92.31 154 ASP A N 1
ATOM 1171 C CA . ASP A 1 154 ? -7.795 -12.779 -2.188 1.00 92.31 154 ASP A CA 1
ATOM 1172 C C . ASP A 1 154 ? -8.222 -13.080 -3.619 1.00 92.31 154 ASP A C 1
ATOM 1174 O O . ASP A 1 154 ? -8.676 -14.184 -3.923 1.00 92.31 154 ASP A O 1
ATOM 1178 N N . PHE A 1 155 ? -8.101 -12.081 -4.485 1.00 89.69 155 PHE A N 1
ATOM 1179 C CA . PHE A 1 155 ? -8.396 -12.219 -5.899 1.00 89.69 155 PHE A CA 1
ATOM 1180 C C . PHE A 1 155 ? -7.371 -11.430 -6.698 1.00 89.69 155 PHE A C 1
ATOM 1182 O O . PHE A 1 155 ? -7.153 -10.240 -6.464 1.00 89.69 155 PHE A O 1
ATOM 1189 N N . VAL A 1 156 ? -6.757 -12.105 -7.662 1.00 85.12 156 VAL A N 1
ATOM 1190 C CA . VAL A 1 156 ? -5.809 -11.502 -8.588 1.00 85.12 156 VAL A CA 1
ATOM 1191 C C . VAL A 1 156 ? -6.567 -11.201 -9.872 1.00 85.12 156 VAL A C 1
ATOM 1193 O O . VAL A 1 156 ? -6.905 -12.112 -10.625 1.00 85.12 156 VAL A O 1
ATOM 1196 N N . LYS A 1 157 ? -6.853 -9.916 -10.120 1.00 83.81 157 LYS A N 1
ATOM 1197 C CA . LYS A 1 157 ? -7.317 -9.485 -11.444 1.00 83.81 157 LYS A CA 1
ATOM 1198 C C . LYS A 1 157 ? -6.211 -9.849 -12.447 1.00 83.81 157 LYS A C 1
ATOM 1200 O O . LYS A 1 157 ? -5.075 -9.421 -12.219 1.00 83.81 157 LYS A O 1
ATOM 1205 N N . PRO A 1 158 ? -6.517 -10.593 -13.527 1.00 79.94 158 PRO A N 1
ATOM 1206 C CA . PRO A 1 158 ? -5.526 -10.881 -14.550 1.00 79.94 158 PRO A CA 1
ATOM 1207 C C . PRO A 1 158 ? -4.917 -9.595 -15.108 1.00 79.94 158 PRO A C 1
ATOM 1209 O O . PRO A 1 158 ? -5.607 -8.573 -15.224 1.00 79.94 158 PRO A O 1
ATOM 1212 N N . SER A 1 159 ? -3.633 -9.646 -15.462 1.00 73.44 159 SER A N 1
ATOM 1213 C CA . SER A 1 159 ? -3.014 -8.579 -16.244 1.00 73.44 159 SER A CA 1
ATOM 1214 C C . SER A 1 159 ? -3.731 -8.443 -17.595 1.00 73.44 159 SER A C 1
ATOM 1216 O O . SER A 1 159 ? -4.461 -9.352 -18.004 1.00 73.44 159 SER A O 1
ATOM 1218 N N . PRO A 1 160 ? -3.526 -7.343 -18.333 1.00 64.81 160 PRO A N 1
ATOM 1219 C CA . PRO A 1 160 ? -4.044 -7.228 -19.697 1.00 64.81 160 PRO A CA 1
ATOM 1220 C C . PRO A 1 160 ? -3.565 -8.367 -20.625 1.00 64.81 160 PRO A C 1
ATOM 1222 O O . PRO A 1 160 ? -4.235 -8.701 -21.595 1.00 64.81 160 PRO A O 1
ATOM 1225 N N . GLN A 1 161 ? -2.452 -9.026 -20.273 1.00 65.75 161 GLN A N 1
ATOM 1226 C CA . GLN A 1 161 ? -1.892 -10.214 -20.935 1.00 65.75 161 GLN A CA 1
ATOM 1227 C C . GLN A 1 161 ? -2.596 -11.527 -20.541 1.00 65.75 161 GLN A C 1
ATOM 1229 O O . GLN A 1 161 ? -2.264 -12.594 -21.050 1.00 65.75 161 GLN A O 1
ATOM 1234 N N . GLY A 1 162 ? -3.549 -11.470 -19.609 1.00 73.50 162 GLY A N 1
ATOM 1235 C CA . GLY A 1 162 ? -4.222 -12.631 -19.033 1.00 73.50 162 GLY A CA 1
ATOM 1236 C C . GLY A 1 162 ? -3.432 -13.328 -17.921 1.00 73.50 162 GLY A C 1
ATOM 1237 O O . GLY A 1 162 ? -3.902 -14.337 -17.392 1.00 73.50 162 GLY A O 1
ATOM 1238 N N . THR A 1 163 ? -2.266 -12.808 -17.526 1.00 72.62 163 THR A N 1
ATOM 1239 C CA . THR A 1 163 ? -1.446 -13.408 -16.468 1.00 72.62 163 THR A CA 1
ATOM 1240 C C . THR A 1 163 ? -2.141 -13.277 -15.122 1.00 72.62 163 THR A C 1
ATOM 1242 O O . THR A 1 163 ? -2.548 -12.191 -14.713 1.00 72.62 163 THR A O 1
ATOM 1245 N N . THR A 1 164 ? -2.229 -14.386 -14.399 1.00 83.12 164 THR A N 1
ATOM 1246 C CA . THR A 1 164 ? -2.726 -14.444 -13.024 1.00 83.12 164 THR A CA 1
ATOM 1247 C C . THR A 1 164 ? -1.827 -15.358 -12.202 1.00 83.12 164 THR A C 1
ATOM 1249 O O . THR A 1 164 ? -1.105 -16.189 -12.749 1.00 83.12 164 THR A O 1
ATOM 1252 N N . TRP A 1 165 ? -1.881 -15.228 -10.882 1.00 82.88 165 TRP A N 1
ATOM 1253 C CA . TRP A 1 165 ? -1.100 -16.043 -9.953 1.00 82.88 165 TRP A CA 1
ATOM 1254 C C . TRP A 1 165 ? -1.928 -16.412 -8.719 1.00 82.88 165 TRP A C 1
ATOM 1256 O O . TRP A 1 165 ? -3.089 -16.021 -8.585 1.00 82.88 165 TRP A O 1
ATOM 1266 N N . GLY A 1 166 ? -1.338 -17.224 -7.841 1.00 84.50 166 GLY A N 1
ATOM 1267 C CA . GLY A 1 166 ? -1.980 -17.705 -6.621 1.00 84.50 166 GLY A CA 1
ATOM 1268 C C . GLY A 1 166 ? -1.907 -16.722 -5.448 1.00 84.50 166 GLY A C 1
ATOM 1269 O O . GLY A 1 166 ? -1.544 -15.557 -5.576 1.00 84.50 166 GLY A O 1
ATOM 1270 N N . VAL A 1 167 ? -2.223 -17.217 -4.257 1.00 86.19 167 VAL A N 1
ATOM 1271 C CA . VAL A 1 167 ? -2.171 -16.429 -3.016 1.00 86.19 167 VAL A CA 1
ATOM 1272 C C . VAL A 1 167 ? -0.750 -15.954 -2.667 1.00 86.19 167 VAL A C 1
ATOM 1274 O O . VAL A 1 167 ? 0.249 -16.495 -3.141 1.00 86.19 167 VAL A O 1
ATOM 1277 N N . GLY A 1 168 ? -0.641 -14.940 -1.802 1.00 80.00 168 GLY A N 1
ATOM 1278 C CA . GLY A 1 168 ? 0.639 -14.395 -1.313 1.00 80.00 168 GLY A CA 1
ATOM 1279 C C . GLY A 1 168 ? 0.964 -12.989 -1.828 1.00 80.00 168 GLY A C 1
ATOM 1280 O O . GLY A 1 168 ? 1.912 -12.348 -1.360 1.00 80.00 168 GLY A O 1
ATOM 1281 N N . GLY A 1 169 ? 0.148 -12.473 -2.751 1.00 85.62 169 GLY A N 1
ATOM 1282 C CA . GLY A 1 169 ? 0.225 -11.111 -3.275 1.00 85.62 169 GLY A CA 1
ATOM 1283 C C . GLY A 1 169 ? 1.500 -10.809 -4.066 1.00 85.62 169 GLY A C 1
ATOM 1284 O O . GLY A 1 169 ? 2.212 -11.707 -4.518 1.00 85.62 169 GLY A O 1
ATOM 1285 N N . THR A 1 170 ? 1.787 -9.515 -4.244 1.00 83.44 170 THR A N 1
ATOM 1286 C CA . THR A 1 170 ? 2.848 -9.046 -5.152 1.00 83.44 170 THR A CA 1
ATOM 1287 C C . THR A 1 170 ? 4.227 -9.579 -4.777 1.00 83.44 170 THR A C 1
ATOM 1289 O O . THR A 1 170 ? 4.948 -10.057 -5.638 1.00 83.44 170 THR A O 1
ATOM 1292 N N . CYS A 1 171 ? 4.606 -9.511 -3.500 1.00 80.62 171 CYS A N 1
ATOM 1293 C CA . CYS A 1 171 ? 5.959 -9.849 -3.054 1.00 80.62 171 CYS A CA 1
ATOM 1294 C C . CYS A 1 171 ? 6.365 -11.284 -3.412 1.00 80.62 171 CYS A C 1
ATOM 1296 O O . CYS A 1 171 ? 7.489 -11.505 -3.857 1.00 80.62 171 CYS A O 1
ATOM 1298 N N . VAL A 1 172 ? 5.436 -12.226 -3.238 1.00 78.62 172 VAL A N 1
ATOM 1299 C CA . VAL A 1 172 ? 5.660 -13.653 -3.482 1.00 78.62 172 VAL A CA 1
ATOM 1300 C C . VAL A 1 172 ? 5.664 -13.966 -4.974 1.00 78.62 172 VAL A C 1
ATOM 1302 O O . VAL A 1 172 ? 6.536 -14.692 -5.429 1.00 78.62 172 VAL A O 1
ATOM 1305 N N . ASN A 1 173 ? 4.716 -13.410 -5.729 1.00 78.12 173 ASN A N 1
ATOM 1306 C CA . ASN A 1 173 ? 4.439 -13.891 -7.084 1.00 78.12 173 ASN A CA 1
ATOM 1307 C C . ASN A 1 173 ? 5.098 -13.067 -8.198 1.00 78.12 173 ASN A C 1
ATOM 1309 O O . ASN A 1 173 ? 5.380 -13.599 -9.263 1.00 78.12 173 ASN A O 1
ATOM 1313 N N . VAL A 1 174 ? 5.296 -11.764 -7.986 1.00 76.81 174 VAL A N 1
ATOM 1314 C CA . VAL A 1 174 ? 5.612 -10.788 -9.054 1.00 76.81 174 VAL A CA 1
ATOM 1315 C C . VAL A 1 174 ? 6.425 -9.600 -8.520 1.00 76.81 174 VAL A C 1
ATOM 1317 O O . VAL A 1 174 ? 6.331 -8.467 -8.988 1.00 76.81 174 VAL A O 1
ATOM 1320 N N . GLY A 1 175 ? 7.177 -9.838 -7.448 1.00 78.38 175 GLY A N 1
ATOM 1321 C CA . GLY A 1 175 ? 7.840 -8.806 -6.665 1.00 78.38 175 GLY A CA 1
ATOM 1322 C C . GLY A 1 175 ? 9.139 -9.324 -6.079 1.00 78.38 175 GLY A C 1
ATOM 1323 O O . GLY A 1 175 ? 9.944 -9.913 -6.787 1.00 78.38 175 GLY A O 1
ATOM 1324 N N . CYS A 1 176 ? 9.362 -9.094 -4.785 1.00 76.56 176 CYS A N 1
ATOM 1325 C CA . CYS A 1 176 ? 10.655 -9.337 -4.151 1.00 76.56 176 CYS A CA 1
ATOM 1326 C C . CYS A 1 176 ? 11.213 -10.742 -4.387 1.00 76.56 176 CYS A C 1
ATOM 1328 O O . CYS A 1 176 ? 12.400 -10.848 -4.655 1.00 76.56 176 CYS A O 1
ATOM 1330 N N . ILE A 1 177 ? 10.389 -11.790 -4.295 1.00 74.12 177 ILE A N 1
ATOM 1331 C CA . ILE A 1 177 ? 10.864 -13.169 -4.440 1.00 74.12 177 ILE A CA 1
ATOM 1332 C C . ILE A 1 177 ? 11.398 -13.432 -5.855 1.00 74.12 177 ILE A C 1
ATOM 1334 O O . ILE A 1 177 ? 12.607 -13.644 -5.963 1.00 74.12 177 ILE A O 1
ATOM 1338 N N . PRO A 1 178 ? 10.596 -13.378 -6.936 1.00 69.56 178 PRO A N 1
ATOM 1339 C CA . PRO A 1 178 ? 11.110 -13.666 -8.276 1.00 69.56 178 PRO A CA 1
ATOM 1340 C C . PRO A 1 178 ? 12.164 -12.645 -8.717 1.00 69.56 178 PRO A C 1
ATOM 1342 O O . PRO A 1 178 ? 13.158 -13.017 -9.328 1.00 69.56 178 PRO A O 1
ATOM 1345 N N . LYS A 1 179 ? 12.030 -11.376 -8.308 1.00 69.19 179 LYS A N 1
ATOM 1346 C CA . LYS A 1 179 ? 13.044 -10.351 -8.563 1.00 69.19 179 LYS A CA 1
ATOM 1347 C C . LYS A 1 179 ? 14.398 -10.709 -7.951 1.00 69.19 179 LYS A C 1
ATOM 1349 O O . LYS A 1 179 ? 15.415 -10.588 -8.619 1.00 69.19 179 LYS A O 1
ATOM 1354 N N . SER A 1 180 ? 14.434 -11.107 -6.679 1.00 55.09 180 SER A N 1
ATOM 1355 C CA . SER A 1 180 ? 15.691 -11.474 -6.023 1.00 55.09 180 SER A CA 1
ATOM 1356 C C . SER A 1 180 ? 16.336 -12.692 -6.678 1.00 55.09 180 SER A C 1
ATOM 1358 O O . SER A 1 180 ? 17.553 -12.696 -6.806 1.00 55.09 180 SER A O 1
ATOM 1360 N N . HIS A 1 181 ? 15.548 -13.672 -7.132 1.00 51.03 181 HIS A N 1
ATOM 1361 C CA . HIS A 1 181 ? 16.075 -14.811 -7.890 1.00 51.03 181 HIS A CA 1
ATOM 1362 C C . HIS A 1 181 ? 16.665 -14.359 -9.227 1.00 51.03 181 HIS A C 1
ATOM 1364 O O . HIS A 1 181 ? 17.829 -14.639 -9.483 1.00 51.03 181 HIS A O 1
ATOM 1370 N N . GLY A 1 182 ? 15.927 -13.560 -10.006 1.00 49.91 182 GLY A N 1
ATOM 1371 C CA . GLY A 1 182 ? 16.427 -13.025 -11.274 1.00 49.91 182 GLY A CA 1
ATOM 1372 C C . GLY A 1 182 ? 17.708 -12.205 -11.104 1.00 49.91 182 GLY A C 1
ATOM 1373 O O . GLY A 1 182 ? 18.636 -12.351 -11.888 1.00 49.91 182 GLY A O 1
ATOM 1374 N N . ILE A 1 183 ? 17.812 -11.390 -10.045 1.00 48.69 183 ILE A N 1
ATOM 1375 C CA . ILE A 1 183 ? 19.048 -10.657 -9.722 1.00 48.69 183 ILE A CA 1
ATOM 1376 C C . ILE A 1 183 ? 20.207 -11.618 -9.440 1.00 48.69 183 ILE A C 1
ATOM 1378 O O . ILE A 1 183 ? 21.305 -11.380 -9.929 1.00 48.69 183 ILE A O 1
ATOM 1382 N N . VAL A 1 184 ? 19.988 -12.674 -8.652 1.00 37.84 184 VAL A N 1
ATOM 1383 C CA . VAL A 1 184 ? 21.039 -13.658 -8.347 1.00 37.84 184 VAL A CA 1
ATOM 1384 C C . VAL A 1 184 ? 21.488 -14.373 -9.624 1.00 37.84 184 VAL A C 1
ATOM 1386 O O . VAL A 1 184 ? 22.682 -14.411 -9.901 1.00 37.84 184 VAL A O 1
ATOM 1389 N N . GLU A 1 185 ? 20.551 -14.843 -10.445 1.00 45.97 185 GLU A N 1
ATOM 1390 C CA . GLU A 1 185 ? 20.852 -15.522 -11.713 1.00 45.97 185 GLU A CA 1
ATOM 1391 C C . GLU A 1 185 ? 21.552 -14.596 -12.720 1.00 45.97 185 GLU A C 1
ATOM 1393 O O . GLU A 1 185 ? 22.525 -14.988 -13.360 1.00 45.97 185 GLU A O 1
ATOM 1398 N N . GLY A 1 186 ? 21.121 -13.335 -12.815 1.00 38.03 186 GLY A N 1
ATOM 1399 C CA . GLY A 1 186 ? 21.763 -12.327 -13.660 1.00 38.03 186 GLY A CA 1
ATOM 1400 C C . GLY A 1 186 ? 23.170 -11.937 -13.196 1.00 38.03 186 GLY A C 1
ATOM 1401 O O . GLY A 1 186 ? 23.963 -11.454 -13.995 1.00 38.03 186 GLY A O 1
ATOM 1402 N N . VAL A 1 187 ? 23.514 -12.148 -11.924 1.00 41.47 187 VAL A N 1
ATOM 1403 C CA . VAL A 1 187 ? 24.890 -11.968 -11.429 1.00 41.47 187 VAL A CA 1
ATOM 1404 C C . VAL A 1 187 ? 25.762 -13.190 -11.746 1.00 41.47 187 VAL A C 1
ATOM 1406 O O . VAL A 1 187 ? 26.971 -13.035 -11.919 1.00 41.47 187 VAL A O 1
ATOM 1409 N N . GLU A 1 188 ? 25.172 -14.384 -11.846 1.00 40.59 188 GLU A N 1
ATOM 1410 C CA . GLU A 1 188 ? 25.895 -15.635 -12.119 1.00 40.59 188 GLU A CA 1
ATOM 1411 C C . GLU A 1 188 ? 26.071 -15.946 -13.617 1.00 40.59 188 GLU A C 1
ATOM 1413 O O . GLU A 1 188 ? 26.992 -16.686 -13.953 1.00 40.59 188 GLU A O 1
ATOM 1418 N N . GLY A 1 189 ? 25.287 -15.325 -14.510 1.00 34.44 189 GLY A N 1
ATOM 1419 C CA . GLY A 1 189 ? 25.428 -15.422 -15.969 1.00 34.44 189 GLY A CA 1
ATOM 1420 C C . GLY A 1 189 ? 25.120 -16.825 -16.505 1.00 34.44 189 GLY A C 1
ATOM 1421 O O . GLY A 1 189 ? 25.965 -17.715 -16.469 1.00 34.44 189 GLY A O 1
ATOM 1422 N N . VAL A 1 190 ? 23.913 -17.039 -17.034 1.00 29.75 190 VAL A N 1
ATOM 1423 C CA . VAL A 1 190 ? 23.477 -18.361 -17.519 1.00 29.75 190 VAL A CA 1
ATOM 1424 C C . VAL A 1 190 ? 23.465 -18.409 -19.049 1.00 29.75 190 VAL A C 1
ATOM 1426 O O . VAL A 1 190 ? 22.793 -17.613 -19.699 1.00 29.75 190 VAL A O 1
ATOM 1429 N N . GLU A 1 191 ? 24.187 -19.375 -19.628 1.00 29.00 191 GLU A N 1
ATOM 1430 C CA . GLU A 1 191 ? 24.110 -19.718 -21.053 1.00 29.00 191 GLU A CA 1
ATOM 1431 C C . GLU A 1 191 ? 22.890 -20.611 -21.351 1.00 29.00 191 GLU A C 1
ATOM 1433 O O . GLU A 1 191 ? 22.802 -21.735 -20.860 1.00 29.00 191 GLU A O 1
ATOM 1438 N N . GLY A 1 192 ? 22.020 -20.123 -22.244 1.00 31.23 192 GLY A N 1
ATOM 1439 C CA . GLY A 1 192 ? 21.290 -20.918 -23.239 1.00 31.23 192 GLY A CA 1
ATOM 1440 C C . GLY A 1 192 ? 19.927 -21.498 -22.849 1.00 31.23 192 GLY A C 1
ATOM 1441 O O . GLY A 1 192 ? 19.859 -22.422 -22.050 1.00 31.23 192 GLY A O 1
ATOM 1442 N N . VAL A 1 193 ? 18.865 -21.070 -23.552 1.00 25.94 193 VAL A N 1
ATOM 1443 C CA . VAL A 1 193 ? 17.684 -21.901 -23.877 1.00 25.94 193 VAL A CA 1
ATOM 1444 C C . VAL A 1 193 ? 17.102 -21.451 -25.232 1.00 25.94 193 VAL A C 1
ATOM 1446 O O . VAL A 1 193 ? 16.843 -20.268 -25.431 1.00 25.94 193 VAL A O 1
ATOM 1449 N N . GLU A 1 194 ? 16.916 -22.399 -26.159 1.00 23.41 194 GLU A N 1
ATOM 1450 C CA . GLU A 1 194 ? 16.257 -22.235 -27.469 1.00 23.41 194 GLU A CA 1
ATOM 1451 C C . GLU A 1 194 ? 14.754 -22.570 -27.411 1.00 23.41 194 GLU A C 1
ATOM 1453 O O . GLU A 1 194 ? 14.355 -23.517 -26.731 1.00 23.41 194 GLU A O 1
ATOM 1458 N N . GLY A 1 195 ? 13.959 -21.871 -28.235 1.00 25.88 195 GLY A N 1
ATOM 1459 C CA . GLY A 1 195 ? 12.608 -22.267 -28.659 1.00 25.88 195 GLY A CA 1
ATOM 1460 C C . GLY A 1 195 ? 11.557 -21.168 -28.468 1.00 25.88 195 GLY A C 1
ATOM 1461 O O . GLY A 1 195 ? 11.280 -20.792 -27.335 1.00 25.88 195 GLY A O 1
ATOM 1462 N N . ALA A 1 196 ? 10.960 -20.681 -29.560 1.00 24.78 196 ALA A N 1
ATOM 1463 C CA . ALA A 1 196 ? 9.825 -19.755 -29.531 1.00 24.78 196 ALA A CA 1
ATOM 1464 C C . ALA A 1 196 ? 8.866 -20.055 -30.693 1.00 24.78 196 ALA A C 1
ATOM 1466 O O . ALA A 1 196 ? 9.309 -20.155 -31.838 1.00 24.78 196 ALA A O 1
ATOM 1467 N N . ASP A 1 197 ? 7.584 -20.197 -30.364 1.00 26.14 197 ASP A N 1
ATOM 1468 C CA . ASP A 1 197 ? 6.453 -20.179 -31.290 1.00 26.14 197 ASP A CA 1
ATOM 1469 C C . ASP A 1 197 ? 5.255 -19.535 -30.562 1.00 26.14 197 ASP A C 1
ATOM 1471 O O . ASP A 1 197 ? 4.684 -20.095 -29.626 1.00 26.14 197 ASP A O 1
ATOM 1475 N N . GLU A 1 198 ? 4.888 -18.372 -31.108 1.00 29.17 198 GLU A N 1
ATOM 1476 C CA . GLU A 1 198 ? 3.621 -17.633 -31.070 1.00 29.17 198 GLU A CA 1
ATOM 1477 C C . GLU A 1 198 ? 3.100 -17.033 -29.734 1.00 29.17 198 GLU A C 1
ATOM 1479 O O . GLU A 1 198 ? 2.614 -17.729 -28.846 1.00 29.17 198 GLU A O 1
ATOM 1484 N N . HIS A 1 199 ? 3.023 -15.689 -29.662 1.00 29.31 199 HIS A N 1
ATOM 1485 C CA . HIS A 1 199 ? 1.771 -14.894 -29.747 1.00 29.31 199 HIS A CA 1
ATOM 1486 C C . HIS A 1 199 ? 1.955 -13.404 -29.357 1.00 29.31 199 HIS A C 1
ATOM 1488 O O . HIS A 1 199 ? 2.772 -13.052 -28.513 1.00 29.31 199 HIS A O 1
ATOM 1494 N N . CYS A 1 200 ? 1.112 -12.526 -29.923 1.00 24.27 200 CYS A N 1
ATOM 1495 C CA . CYS A 1 200 ? 0.968 -11.107 -29.559 1.00 24.27 200 CYS A CA 1
ATOM 1496 C C . CYS A 1 200 ? -0.519 -10.722 -29.305 1.00 24.27 200 CYS A C 1
ATOM 1498 O O . CYS A 1 200 ? -1.416 -11.392 -29.815 1.00 24.27 200 CYS A O 1
ATOM 1500 N N . ILE A 1 201 ? -0.717 -9.532 -28.690 1.00 32.66 201 ILE A N 1
ATOM 1501 C CA . ILE A 1 201 ? -1.846 -8.550 -28.784 1.00 32.66 201 ILE A CA 1
ATOM 1502 C C . ILE A 1 201 ? -2.982 -8.570 -27.713 1.00 32.66 201 ILE A C 1
ATOM 1504 O O . ILE A 1 201 ? -3.749 -9.521 -27.660 1.00 32.66 201 ILE A O 1
ATOM 1508 N N . SER A 1 202 ? -3.216 -7.443 -26.990 1.00 23.70 202 SER A N 1
ATOM 1509 C CA . SER A 1 202 ? -4.367 -6.500 -27.189 1.00 23.70 202 SER A CA 1
ATOM 1510 C C . SER A 1 202 ? -4.395 -5.321 -26.204 1.00 23.70 202 SER A C 1
ATOM 1512 O O . SER A 1 202 ? -4.455 -5.538 -25.004 1.00 23.70 202 SER A O 1
ATOM 1514 N N . SER A 1 203 ? -4.428 -4.087 -26.716 1.00 32.19 203 SER A N 1
ATOM 1515 C CA . SER A 1 203 ? -4.525 -2.823 -25.972 1.00 32.19 203 SER A CA 1
ATOM 1516 C C . SER A 1 203 ? -5.843 -2.654 -25.211 1.00 32.19 203 SER A C 1
ATOM 1518 O O . SER A 1 203 ? -6.897 -2.626 -25.836 1.00 32.19 203 SER A O 1
ATOM 1520 N N . ASP A 1 204 ? -5.747 -2.503 -23.894 1.00 28.56 204 ASP A N 1
ATOM 1521 C CA . ASP A 1 204 ? -6.323 -1.440 -23.058 1.00 28.56 204 ASP A CA 1
ATOM 1522 C C . ASP A 1 204 ? -5.850 -1.729 -21.619 1.00 28.56 204 ASP A C 1
ATOM 1524 O O . ASP A 1 204 ? -5.761 -2.884 -21.222 1.00 28.56 204 ASP A O 1
ATOM 1528 N N . ASP A 1 205 ? -5.501 -0.693 -20.857 1.00 32.31 205 ASP A N 1
ATOM 1529 C CA . ASP A 1 205 ? -4.862 -0.726 -19.525 1.00 32.31 205 ASP A CA 1
ATOM 1530 C C . ASP A 1 205 ? -3.321 -0.831 -19.530 1.00 32.31 205 ASP A C 1
ATOM 1532 O O . ASP A 1 205 ? -2.712 -1.744 -20.069 1.00 32.31 205 ASP A O 1
ATOM 1536 N N . ALA A 1 206 ? -2.669 0.155 -18.909 1.00 28.02 206 ALA A N 1
ATOM 1537 C CA . ALA A 1 206 ? -1.219 0.317 -18.841 1.00 28.02 206 ALA A CA 1
ATOM 1538 C C . ALA A 1 206 ? -0.501 -0.894 -18.199 1.00 28.02 206 ALA A C 1
ATOM 1540 O O . ALA A 1 206 ? -0.822 -1.322 -17.091 1.00 28.02 206 ALA A O 1
ATOM 1541 N N . TRP A 1 207 ? 0.501 -1.417 -18.906 1.00 34.03 207 TRP A N 1
ATOM 1542 C CA . TRP A 1 207 ? 1.082 -2.748 -18.720 1.00 34.03 207 TRP A CA 1
ATOM 1543 C C . TRP A 1 207 ? 2.221 -2.734 -17.701 1.00 34.03 207 TRP A C 1
ATOM 1545 O O . TRP A 1 207 ? 3.275 -2.152 -17.942 1.00 34.03 207 TRP A O 1
ATOM 1555 N N . LEU A 1 208 ? 1.983 -3.335 -16.535 1.00 44.47 208 LEU A N 1
ATOM 1556 C CA . LEU A 1 208 ? 2.857 -3.275 -15.364 1.00 44.47 208 LEU A CA 1
ATOM 1557 C C . LEU A 1 208 ? 3.935 -4.374 -15.385 1.00 44.47 208 LEU A C 1
ATOM 1559 O O . LEU A 1 208 ? 3.771 -5.420 -16.000 1.00 44.47 208 LEU A O 1
ATOM 1563 N N . ASN A 1 209 ? 4.977 -4.161 -14.581 1.00 50.56 209 ASN A N 1
ATOM 1564 C CA . ASN A 1 209 ? 6.111 -5.030 -14.231 1.00 50.56 209 ASN A CA 1
ATOM 1565 C C . ASN A 1 209 ? 5.829 -6.505 -13.821 1.00 50.56 209 ASN A C 1
ATOM 1567 O O . ASN A 1 209 ? 6.697 -7.177 -13.276 1.00 50.56 209 ASN A O 1
ATOM 1571 N N . LEU A 1 210 ? 4.606 -6.999 -13.974 1.00 53.31 210 LEU A N 1
ATOM 1572 C CA . LEU A 1 210 ? 4.121 -8.243 -13.380 1.00 53.31 210 LEU A CA 1
ATOM 1573 C C . LEU A 1 210 ? 4.317 -9.437 -14.318 1.00 53.31 210 LEU A C 1
ATOM 1575 O O . LEU A 1 210 ? 4.585 -10.538 -13.846 1.00 53.31 210 LEU A O 1
ATOM 1579 N N . ASP A 1 211 ? 4.231 -9.205 -15.629 1.00 64.94 211 ASP A N 1
ATOM 1580 C CA . ASP A 1 211 ? 4.299 -10.269 -16.634 1.00 64.94 211 ASP A CA 1
ATOM 1581 C C . ASP A 1 211 ? 5.732 -10.757 -16.880 1.00 64.94 211 ASP A C 1
ATOM 1583 O O . ASP A 1 211 ? 5.920 -11.909 -17.249 1.00 64.94 211 ASP A O 1
ATOM 1587 N N . ILE A 1 212 ? 6.751 -9.929 -16.605 1.00 72.62 212 ILE A N 1
ATOM 1588 C CA . ILE A 1 212 ? 8.165 -10.262 -16.866 1.00 72.62 212 ILE A CA 1
ATOM 1589 C C . ILE A 1 212 ? 8.611 -11.554 -16.164 1.00 72.62 212 ILE A C 1
ATOM 1591 O O . ILE A 1 212 ? 9.426 -12.296 -16.697 1.00 72.62 212 ILE A O 1
ATOM 1595 N N . PHE A 1 213 ? 8.047 -11.853 -14.990 1.00 74.44 213 PHE A N 1
ATOM 1596 C CA . PHE A 1 213 ? 8.358 -13.060 -14.214 1.00 74.44 213 PHE A CA 1
ATOM 1597 C C . PHE A 1 213 ? 7.562 -14.297 -14.650 1.00 74.44 213 PHE A C 1
ATOM 1599 O O . PHE A 1 213 ? 7.775 -15.381 -14.115 1.00 74.44 213 PHE A O 1
ATOM 1606 N N . TRP A 1 214 ? 6.631 -14.126 -15.585 1.00 71.06 214 TRP A N 1
ATOM 1607 C CA . TRP A 1 214 ? 5.721 -15.160 -16.073 1.00 71.06 214 TRP A CA 1
ATOM 1608 C C . TRP A 1 214 ? 5.778 -15.324 -17.596 1.00 71.06 214 TRP A C 1
ATOM 1610 O O . TRP A 1 214 ? 4.979 -16.078 -18.155 1.00 71.06 214 TRP A O 1
ATOM 1620 N N . LEU A 1 215 ? 6.712 -14.642 -18.271 1.00 72.44 215 LEU A N 1
ATOM 1621 C CA . LEU A 1 215 ? 6.939 -14.832 -19.698 1.00 72.44 215 LEU A CA 1
ATOM 1622 C C . LEU A 1 215 ? 7.323 -16.288 -19.971 1.00 72.44 215 LEU A C 1
ATOM 1624 O O . LEU A 1 215 ? 8.173 -16.866 -19.296 1.00 72.44 215 LEU A O 1
ATOM 1628 N N . LYS A 1 216 ? 6.670 -16.878 -20.975 1.00 72.62 216 LYS A N 1
ATOM 1629 C CA . LYS A 1 216 ? 6.989 -18.230 -21.451 1.00 72.62 216 LYS A CA 1
ATOM 1630 C C . LYS A 1 216 ? 8.213 -18.244 -22.359 1.00 72.62 216 LYS A C 1
ATOM 1632 O O . LYS A 1 216 ? 8.895 -19.259 -22.436 1.00 72.62 216 LYS A O 1
ATOM 1637 N N . GLU A 1 217 ? 8.454 -17.131 -23.041 1.00 75.31 217 GLU A N 1
ATOM 1638 C CA . GLU A 1 217 ? 9.554 -16.943 -23.977 1.00 75.31 217 GLU A CA 1
ATOM 1639 C C . GLU A 1 217 ? 10.564 -15.941 -23.417 1.00 75.31 217 GLU A C 1
ATOM 1641 O O . GLU A 1 217 ? 10.248 -15.123 -22.547 1.00 75.31 217 GLU A O 1
ATOM 1646 N N . ALA A 1 218 ? 11.797 -16.014 -23.915 1.00 79.38 218 ALA A N 1
ATOM 1647 C CA . ALA A 1 218 ? 12.851 -15.093 -23.523 1.00 79.38 218 ALA A CA 1
ATOM 1648 C C . ALA A 1 218 ? 12.485 -13.644 -23.914 1.00 79.38 218 ALA A C 1
ATOM 1650 O O . ALA A 1 218 ? 12.035 -13.415 -25.035 1.00 79.38 218 ALA A O 1
ATOM 1651 N N . PRO A 1 219 ? 12.725 -12.646 -23.042 1.00 81.31 219 PRO A N 1
ATOM 1652 C CA . PRO A 1 219 ? 12.320 -11.260 -23.290 1.00 81.31 219 PRO A CA 1
ATOM 1653 C C . PRO A 1 219 ? 13.091 -10.577 -24.433 1.00 81.31 219 PRO A C 1
ATOM 1655 O O . PRO A 1 219 ? 12.664 -9.530 -24.918 1.00 81.31 219 PRO A O 1
ATOM 1658 N N . GLY A 1 220 ? 14.225 -11.140 -24.866 1.00 87.44 220 GLY A N 1
ATOM 1659 C CA . GLY A 1 220 ? 15.030 -10.586 -25.953 1.00 87.44 220 GLY A CA 1
ATOM 1660 C C . GLY A 1 220 ? 15.516 -9.163 -25.662 1.00 87.44 220 GLY A C 1
ATOM 1661 O O . GLY A 1 220 ? 15.783 -8.787 -24.515 1.00 87.44 220 GLY A O 1
ATOM 1662 N N . LYS A 1 221 ? 15.639 -8.348 -26.709 1.00 89.12 221 LYS A N 1
ATOM 1663 C CA . LYS A 1 221 ? 15.994 -6.934 -26.606 1.00 89.12 221 LYS A CA 1
ATOM 1664 C C . LYS A 1 221 ? 14.887 -6.166 -25.885 1.00 89.12 221 LYS A C 1
ATOM 1666 O O . LYS A 1 221 ? 13.773 -6.033 -26.392 1.00 89.12 221 LYS A O 1
ATOM 1671 N N . THR A 1 222 ? 15.207 -5.611 -24.719 1.00 87.62 222 THR A N 1
ATOM 1672 C CA . THR A 1 222 ? 14.205 -5.083 -23.789 1.00 87.62 222 THR A CA 1
ATOM 1673 C C . THR A 1 222 ? 14.358 -3.583 -23.540 1.00 87.62 222 THR A C 1
ATOM 1675 O O . THR A 1 222 ? 15.424 -3.100 -23.151 1.00 87.62 222 THR A O 1
ATOM 1678 N N . LEU A 1 223 ? 13.257 -2.842 -23.688 1.00 88.50 223 LEU A N 1
ATOM 1679 C CA . LEU A 1 223 ? 13.125 -1.464 -23.218 1.00 88.50 223 LEU A CA 1
ATOM 1680 C C . LEU A 1 223 ? 12.420 -1.431 -21.862 1.00 88.50 223 LEU A C 1
ATOM 1682 O O . LEU A 1 223 ? 11.269 -1.839 -21.747 1.00 88.50 223 LEU A O 1
ATOM 1686 N N . VAL A 1 224 ? 13.054 -0.848 -20.851 1.00 89.12 224 VAL A N 1
ATOM 1687 C CA . VAL A 1 224 ? 12.450 -0.577 -19.545 1.00 89.12 224 VAL A CA 1
ATOM 1688 C C . VAL A 1 224 ? 12.115 0.908 -19.430 1.00 89.12 224 VAL A C 1
ATOM 1690 O O . VAL A 1 224 ? 12.996 1.758 -19.322 1.00 89.12 224 VAL A O 1
ATOM 1693 N N . VAL A 1 225 ? 10.828 1.248 -19.430 1.00 85.44 225 VAL A N 1
ATOM 1694 C CA . VAL A 1 225 ? 10.344 2.623 -19.268 1.00 85.44 225 VAL A CA 1
ATOM 1695 C C . VAL A 1 225 ? 10.105 2.902 -17.792 1.00 85.44 225 VAL A C 1
ATOM 1697 O O . VAL A 1 225 ? 9.163 2.389 -17.188 1.00 85.44 225 VAL A O 1
ATOM 1700 N N . GLY A 1 226 ? 10.931 3.757 -17.204 1.00 85.25 226 GLY A N 1
ATOM 1701 C CA . GLY A 1 226 ? 10.845 4.082 -15.789 1.00 85.25 226 GLY A CA 1
ATOM 1702 C C . GLY A 1 226 ? 12.215 4.287 -15.167 1.00 85.25 226 GLY A C 1
ATOM 1703 O O . GLY A 1 226 ? 13.251 3.984 -15.744 1.00 85.25 226 GLY A O 1
ATOM 1704 N N . ALA A 1 227 ? 12.211 4.841 -13.961 1.00 89.12 227 ALA A N 1
ATOM 1705 C CA . ALA A 1 227 ? 13.437 5.186 -13.246 1.00 89.12 227 ALA A CA 1
ATOM 1706 C C . ALA A 1 227 ? 13.338 4.921 -11.736 1.00 89.12 227 ALA A C 1
ATOM 1708 O O . ALA A 1 227 ? 14.170 5.387 -10.959 1.00 89.12 227 ALA A O 1
ATOM 1709 N N . ALA A 1 228 ? 12.281 4.228 -11.306 1.00 86.81 228 ALA A N 1
ATOM 1710 C CA . ALA A 1 228 ? 12.116 3.773 -9.931 1.00 86.81 228 ALA A CA 1
ATOM 1711 C C . ALA A 1 228 ? 12.943 2.502 -9.680 1.00 86.81 228 ALA A C 1
ATOM 1713 O O . ALA A 1 228 ? 13.497 1.922 -10.611 1.00 86.81 228 ALA A O 1
ATOM 1714 N N . TYR A 1 229 ? 12.998 2.054 -8.424 1.00 85.00 229 TYR A N 1
ATOM 1715 C CA . TYR A 1 229 ? 13.772 0.872 -8.031 1.00 85.00 229 TYR A CA 1
ATOM 1716 C C . TYR A 1 229 ? 13.398 -0.361 -8.860 1.00 85.00 229 TYR A C 1
ATOM 1718 O O . TYR A 1 229 ? 14.284 -1.014 -9.389 1.00 85.00 229 TYR A O 1
ATOM 1726 N N . ILE A 1 230 ? 12.101 -0.575 -9.103 1.00 82.38 230 ILE A N 1
ATOM 1727 C CA . ILE A 1 230 ? 11.593 -1.654 -9.956 1.00 82.38 230 ILE A CA 1
ATOM 1728 C C . ILE A 1 230 ? 12.239 -1.635 -11.348 1.00 82.38 230 ILE A C 1
ATOM 1730 O O . ILE A 1 230 ? 12.688 -2.667 -11.834 1.00 82.38 230 ILE A O 1
ATOM 1734 N N . ALA A 1 231 ? 12.296 -0.457 -11.976 1.00 86.62 231 ALA A N 1
ATOM 1735 C CA . ALA A 1 231 ? 12.829 -0.296 -13.324 1.00 86.62 231 ALA A CA 1
ATOM 1736 C C . ALA A 1 231 ? 14.316 -0.665 -13.379 1.00 86.62 231 ALA A C 1
ATOM 1738 O O . ALA A 1 231 ? 14.739 -1.423 -14.245 1.00 86.62 231 ALA A O 1
ATOM 1739 N N . LEU A 1 232 ? 15.101 -0.155 -12.426 1.00 90.88 232 LEU A N 1
ATOM 1740 C CA . LEU A 1 232 ? 16.545 -0.380 -12.397 1.00 90.88 232 LEU A CA 1
ATOM 1741 C C . LEU A 1 232 ? 16.907 -1.808 -11.998 1.00 90.88 232 LEU A C 1
ATOM 1743 O O . LEU A 1 232 ? 17.840 -2.374 -12.555 1.00 90.88 232 LEU A O 1
ATOM 1747 N N . GLU A 1 233 ? 16.157 -2.406 -11.075 1.00 86.62 233 GLU A N 1
ATOM 1748 C CA . GLU A 1 233 ? 16.341 -3.805 -10.692 1.00 86.62 233 GLU A CA 1
ATOM 1749 C C . GLU A 1 233 ? 16.056 -4.737 -11.872 1.00 86.62 233 GLU A C 1
ATOM 1751 O O . GLU A 1 233 ? 16.860 -5.627 -12.141 1.00 86.62 233 GLU A O 1
ATOM 1756 N N . CYS A 1 234 ? 14.966 -4.494 -12.612 1.00 84.81 234 CYS A N 1
ATOM 1757 C CA . CYS A 1 234 ? 14.640 -5.291 -13.793 1.00 84.81 234 CYS A CA 1
ATOM 1758 C C . CYS A 1 234 ? 15.662 -5.119 -14.906 1.00 84.81 234 CYS A C 1
ATOM 1760 O O . CYS A 1 234 ? 16.141 -6.102 -15.461 1.00 84.81 234 CYS A O 1
ATOM 1762 N N . ALA A 1 235 ? 16.062 -3.880 -15.180 1.00 89.62 235 ALA A N 1
ATOM 1763 C CA . ALA A 1 235 ? 17.090 -3.623 -16.174 1.00 89.62 235 ALA A CA 1
ATOM 1764 C C . ALA A 1 235 ? 18.437 -4.265 -15.805 1.00 89.62 235 ALA A C 1
ATOM 1766 O O . ALA A 1 235 ? 19.121 -4.812 -16.664 1.00 89.62 235 ALA A O 1
ATOM 1767 N N . GLY A 1 236 ? 18.802 -4.223 -14.521 1.00 87.31 236 GLY A N 1
ATOM 1768 C CA . GLY A 1 236 ? 20.032 -4.820 -14.019 1.00 87.31 236 GLY A CA 1
ATOM 1769 C C . GLY A 1 236 ? 20.074 -6.331 -14.224 1.00 87.31 236 GLY A C 1
ATOM 1770 O O . GLY A 1 236 ? 21.053 -6.830 -14.776 1.00 87.31 236 GLY A O 1
ATOM 1771 N N . PHE A 1 237 ? 19.023 -7.059 -13.826 1.00 83.69 237 PHE A N 1
ATOM 1772 C CA . PHE A 1 237 ? 19.032 -8.514 -13.984 1.00 83.69 237 PHE A CA 1
ATOM 1773 C C . PHE A 1 237 ? 18.890 -8.952 -15.443 1.00 83.69 237 PHE A C 1
ATOM 1775 O O . PHE A 1 237 ? 19.559 -9.898 -15.841 1.00 83.69 237 PHE A O 1
ATOM 1782 N N . LEU A 1 238 ? 18.081 -8.263 -16.258 1.00 85.12 238 LEU A N 1
ATOM 1783 C CA . LEU A 1 238 ? 17.939 -8.592 -17.681 1.00 85.12 238 LEU A CA 1
ATOM 1784 C C . LEU A 1 238 ? 19.278 -8.451 -18.407 1.00 85.12 238 LEU A C 1
ATOM 1786 O O . LEU A 1 238 ? 19.698 -9.354 -19.126 1.00 85.12 238 LEU A O 1
ATOM 1790 N N . ASN A 1 239 ? 19.995 -7.360 -18.143 1.00 89.12 239 ASN A N 1
ATOM 1791 C CA . ASN A 1 239 ? 21.329 -7.158 -18.687 1.00 89.12 239 ASN A CA 1
ATOM 1792 C C . ASN A 1 239 ? 22.336 -8.188 -18.154 1.00 89.12 239 ASN A C 1
ATOM 1794 O O . ASN A 1 239 ? 23.169 -8.678 -18.909 1.00 89.12 239 ASN A O 1
ATOM 1798 N N . GLY A 1 240 ? 22.255 -8.541 -16.867 1.00 84.12 240 GLY A N 1
ATOM 1799 C CA . GLY A 1 240 ? 23.089 -9.585 -16.263 1.00 84.12 240 GLY A CA 1
ATOM 1800 C C . GLY A 1 240 ? 22.877 -10.976 -16.877 1.00 84.12 240 GLY A C 1
ATOM 1801 O O . GLY A 1 240 ? 23.834 -11.716 -17.085 1.00 84.12 240 GLY A O 1
ATOM 1802 N N . LEU A 1 241 ? 21.640 -11.295 -17.267 1.00 83.69 241 LEU A N 1
ATOM 1803 C CA . LEU A 1 241 ? 21.293 -12.503 -18.026 1.00 83.69 241 LEU A CA 1
ATOM 1804 C C . LEU A 1 241 ? 21.722 -12.443 -19.507 1.00 83.69 241 LEU A C 1
ATOM 1806 O O . LEU A 1 241 ? 21.512 -13.404 -20.241 1.00 83.69 241 LEU A O 1
ATOM 1810 N N . GLY A 1 242 ? 22.319 -11.335 -19.958 1.00 87.75 242 GLY A N 1
ATOM 1811 C CA . GLY A 1 242 ? 22.847 -11.171 -21.314 1.00 87.75 242 GLY A CA 1
ATOM 1812 C C . GLY A 1 242 ? 21.892 -10.521 -22.319 1.00 87.75 242 GLY A C 1
ATOM 1813 O O . GLY A 1 242 ? 22.228 -10.444 -23.501 1.00 87.75 242 GLY A O 1
ATOM 1814 N N . TYR A 1 243 ? 20.724 -10.030 -21.893 1.00 88.94 243 TYR A N 1
ATOM 1815 C CA . TYR A 1 243 ? 19.778 -9.356 -22.788 1.00 88.94 243 TYR A CA 1
ATOM 1816 C C . TYR A 1 243 ? 20.187 -7.906 -23.085 1.00 88.94 243 TYR A C 1
ATOM 1818 O O . TYR A 1 243 ? 20.562 -7.156 -22.180 1.00 88.94 243 TYR A O 1
ATOM 1826 N N . ASP A 1 244 ? 20.034 -7.472 -24.344 1.00 93.69 244 ASP A N 1
ATOM 1827 C CA . ASP A 1 244 ? 20.235 -6.068 -24.731 1.00 93.69 244 ASP A CA 1
ATOM 1828 C C . ASP A 1 244 ? 19.160 -5.191 -24.080 1.00 93.69 244 ASP A C 1
ATOM 1830 O O . ASP A 1 244 ? 17.997 -5.185 -24.492 1.00 93.69 244 ASP A O 1
ATOM 1834 N N . THR A 1 245 ? 19.561 -4.470 -23.036 1.00 93.94 245 THR A N 1
ATOM 1835 C CA . THR A 1 245 ? 18.642 -3.781 -22.138 1.00 93.94 245 THR A CA 1
ATOM 1836 C C . THR A 1 245 ? 18.854 -2.275 -22.181 1.00 93.94 245 THR A C 1
ATOM 1838 O O . THR A 1 245 ? 19.946 -1.762 -21.921 1.00 93.94 245 THR A O 1
ATOM 1841 N N . THR A 1 246 ? 17.774 -1.547 -22.457 1.00 95.19 246 THR A N 1
ATOM 1842 C CA . THR A 1 246 ? 17.754 -0.081 -22.464 1.00 95.19 246 THR A CA 1
ATOM 1843 C C . THR A 1 246 ? 16.766 0.453 -21.435 1.00 95.19 246 THR A C 1
ATOM 1845 O O . THR A 1 246 ? 15.628 0.005 -21.380 1.00 95.19 246 THR A O 1
ATOM 1848 N N . VAL A 1 247 ? 17.159 1.451 -20.644 1.00 94.56 247 VAL A N 1
ATOM 1849 C CA . VAL A 1 247 ? 16.295 2.141 -19.677 1.00 94.56 247 VAL A CA 1
ATOM 1850 C C . VAL A 1 247 ? 15.938 3.532 -20.185 1.00 94.56 247 VAL A C 1
ATOM 1852 O O . VAL A 1 247 ? 16.817 4.359 -20.435 1.00 94.56 247 VAL A O 1
ATOM 1855 N N . MET A 1 248 ? 14.642 3.830 -20.284 1.00 90.75 248 MET A N 1
ATOM 1856 C CA . MET A 1 248 ? 14.142 5.159 -20.632 1.00 90.75 248 MET A CA 1
ATOM 1857 C C . MET A 1 248 ? 13.714 5.942 -19.388 1.00 90.75 248 MET A C 1
ATOM 1859 O O . MET A 1 248 ? 12.798 5.566 -18.653 1.00 90.75 248 MET A O 1
ATOM 1863 N N . VAL A 1 249 ? 14.369 7.082 -19.182 1.00 91.69 249 VAL A N 1
ATOM 1864 C CA . VAL A 1 249 ? 14.276 7.923 -17.989 1.00 91.69 249 VAL A CA 1
ATOM 1865 C C . VAL A 1 249 ? 13.690 9.282 -18.354 1.00 91.69 249 VAL A C 1
ATOM 1867 O O . VAL A 1 249 ? 14.328 10.083 -19.038 1.00 91.69 249 VAL A O 1
ATOM 1870 N N . ARG A 1 250 ? 12.513 9.606 -17.803 1.00 86.56 250 ARG A N 1
ATOM 1871 C CA . ARG A 1 250 ? 11.877 10.920 -18.008 1.00 86.56 250 ARG A CA 1
ATOM 1872 C C . ARG A 1 250 ? 12.675 12.075 -17.411 1.00 86.56 250 ARG A C 1
ATOM 1874 O O . ARG A 1 250 ? 12.816 13.113 -18.041 1.00 86.56 250 ARG A O 1
ATOM 1881 N N . SER A 1 251 ? 13.126 11.930 -16.165 1.00 88.31 251 SER A N 1
ATOM 1882 C CA . SER A 1 251 ? 13.760 13.037 -15.437 1.00 88.31 251 SER A CA 1
ATOM 1883 C C . SER A 1 251 ? 15.008 12.622 -14.668 1.00 88.31 251 SER A C 1
ATOM 1885 O O . SER A 1 251 ? 16.081 13.144 -14.925 1.00 88.31 251 SER A O 1
ATOM 1887 N N . MET A 1 252 ? 14.880 11.713 -13.700 1.00 92.06 252 MET A N 1
ATOM 1888 C CA . MET A 1 252 ? 15.971 11.354 -12.796 1.00 92.06 252 MET A CA 1
ATOM 1889 C C . MET A 1 252 ? 15.772 9.943 -12.256 1.00 92.06 252 MET A C 1
ATOM 1891 O O . MET A 1 252 ? 14.628 9.511 -12.084 1.00 92.06 252 MET A O 1
ATOM 1895 N N . LEU A 1 253 ? 16.881 9.274 -11.952 1.00 93.75 253 LEU A N 1
ATOM 1896 C CA . LEU A 1 253 ? 16.902 7.958 -11.325 1.00 93.75 253 LEU A CA 1
ATOM 1897 C C . LEU A 1 253 ? 16.529 8.036 -9.839 1.00 93.75 253 LEU A C 1
ATOM 1899 O O . LEU A 1 253 ? 16.902 8.985 -9.138 1.00 93.75 253 LEU A O 1
ATOM 1903 N N . LEU A 1 254 ? 15.773 7.032 -9.380 1.00 90.12 254 LEU A N 1
ATOM 1904 C CA . LEU A 1 254 ? 15.413 6.775 -7.984 1.00 90.12 254 LEU A CA 1
ATOM 1905 C C . LEU A 1 254 ? 15.010 8.053 -7.242 1.00 90.12 254 LEU A C 1
ATOM 1907 O O . LEU A 1 254 ? 15.649 8.465 -6.274 1.00 90.12 254 LEU A O 1
ATOM 1911 N N . ARG A 1 255 ? 13.981 8.751 -7.732 1.00 85.56 255 ARG A N 1
ATOM 1912 C CA . ARG A 1 255 ? 13.492 9.991 -7.106 1.00 85.56 255 ARG A CA 1
ATOM 1913 C C . ARG A 1 255 ? 13.203 9.760 -5.614 1.00 85.56 255 ARG A C 1
ATOM 1915 O O . ARG A 1 255 ? 12.527 8.801 -5.265 1.00 85.56 255 ARG A O 1
ATOM 1922 N N . GLY A 1 256 ? 13.710 10.648 -4.757 1.00 84.06 256 GLY A N 1
ATOM 1923 C CA . GLY A 1 256 ? 13.559 10.558 -3.297 1.00 84.06 256 GLY A CA 1
ATOM 1924 C C . GLY A 1 256 ? 14.690 9.822 -2.565 1.00 84.06 256 GLY A C 1
ATOM 1925 O O . GLY A 1 256 ? 14.741 9.884 -1.345 1.00 84.06 256 GLY A O 1
ATOM 1926 N N . PHE A 1 257 ? 15.615 9.178 -3.284 1.00 84.88 257 PHE A N 1
ATOM 1927 C CA . PHE A 1 257 ? 16.791 8.515 -2.702 1.00 84.88 257 PHE A CA 1
ATOM 1928 C C . PHE A 1 257 ? 18.007 9.455 -2.590 1.00 84.88 257 PHE A C 1
ATOM 1930 O O . PHE A 1 257 ? 18.012 10.550 -3.166 1.00 84.88 257 PHE A O 1
ATOM 1937 N N . ASP A 1 258 ? 19.040 9.025 -1.866 1.00 91.00 258 ASP A N 1
ATOM 1938 C CA . ASP A 1 258 ? 20.317 9.739 -1.755 1.00 91.00 258 ASP A CA 1
ATOM 1939 C C . ASP A 1 258 ? 20.990 9.903 -3.127 1.00 91.00 258 ASP A C 1
ATOM 1941 O O . ASP A 1 258 ? 21.068 8.951 -3.901 1.00 91.00 258 ASP A O 1
ATOM 1945 N N . ARG A 1 259 ? 21.455 11.113 -3.454 1.00 91.19 259 ARG A N 1
ATOM 1946 C CA . ARG A 1 259 ? 21.978 11.412 -4.795 1.00 91.19 259 ARG A CA 1
ATOM 1947 C C . ARG A 1 259 ? 23.328 10.756 -5.069 1.00 91.19 259 ARG A C 1
ATOM 1949 O O . ARG A 1 259 ? 23.505 10.221 -6.155 1.00 91.19 259 ARG A O 1
ATOM 1956 N N . GLU A 1 260 ? 24.227 10.720 -4.092 1.00 89.38 260 GLU A N 1
ATOM 1957 C CA . GLU A 1 260 ? 25.556 10.132 -4.273 1.00 89.38 260 GLU A CA 1
ATOM 1958 C C . GLU A 1 260 ? 25.454 8.616 -4.491 1.00 89.38 260 GLU A C 1
ATOM 1960 O O . GLU A 1 260 ? 26.145 8.043 -5.337 1.00 89.38 260 GLU A O 1
ATOM 1965 N N . CYS A 1 261 ? 24.555 7.951 -3.760 1.00 91.94 261 CYS A N 1
ATOM 1966 C CA . CYS A 1 261 ? 24.275 6.534 -3.981 1.00 91.94 261 CYS A CA 1
ATOM 1967 C C . CYS A 1 261 ? 23.686 6.279 -5.373 1.00 91.94 261 CYS A C 1
ATOM 1969 O O . CYS A 1 261 ? 24.077 5.319 -6.037 1.00 91.94 261 CYS A O 1
ATOM 1971 N N . VAL A 1 262 ? 22.763 7.133 -5.820 1.00 92.19 262 VAL A N 1
ATOM 1972 C CA . VAL A 1 262 ? 22.141 7.007 -7.144 1.00 92.19 262 VAL A CA 1
ATOM 1973 C C . VAL A 1 262 ? 23.165 7.192 -8.260 1.00 92.19 262 VAL A C 1
ATOM 1975 O O . VAL A 1 262 ? 23.164 6.393 -9.190 1.00 92.19 262 VAL A O 1
ATOM 1978 N N . ASP A 1 263 ? 24.070 8.162 -8.146 1.00 92.31 263 ASP A N 1
ATOM 1979 C CA . ASP A 1 263 ? 25.117 8.401 -9.147 1.00 92.31 263 ASP A CA 1
ATOM 1980 C C . ASP A 1 263 ? 26.079 7.204 -9.263 1.00 92.31 263 ASP A C 1
ATOM 1982 O O . ASP A 1 263 ? 26.513 6.844 -10.359 1.00 92.31 263 ASP A O 1
ATOM 1986 N N . LYS A 1 264 ? 26.369 6.525 -8.143 1.00 93.81 264 LYS A N 1
ATOM 1987 C CA . LYS A 1 264 ? 27.160 5.281 -8.142 1.00 93.81 264 LYS A CA 1
ATOM 1988 C C . LYS A 1 264 ? 26.427 4.125 -8.823 1.00 93.81 264 LYS A C 1
ATOM 1990 O O . LYS A 1 264 ? 27.060 3.370 -9.556 1.00 93.81 264 LYS A O 1
ATOM 1995 N N . ILE A 1 265 ? 25.120 3.983 -8.586 1.00 93.50 265 ILE A N 1
ATOM 1996 C CA . ILE A 1 265 ? 24.288 2.966 -9.252 1.00 93.50 265 ILE A CA 1
ATOM 1997 C C . ILE A 1 265 ? 24.252 3.228 -10.757 1.00 93.50 265 ILE A C 1
ATOM 1999 O O . ILE A 1 265 ? 24.457 2.305 -11.539 1.00 93.50 265 ILE A O 1
ATOM 2003 N N . ASP A 1 266 ? 24.045 4.484 -11.146 1.00 95.06 266 ASP A N 1
ATOM 2004 C CA . ASP A 1 266 ? 24.010 4.923 -12.538 1.00 95.06 266 ASP A CA 1
ATOM 2005 C C . ASP A 1 266 ? 25.303 4.539 -13.278 1.00 95.06 266 ASP A C 1
ATOM 2007 O O . ASP A 1 266 ? 25.285 3.756 -14.229 1.00 95.06 266 ASP A O 1
ATOM 2011 N N . ALA A 1 267 ? 26.446 4.985 -12.747 1.00 94.31 267 ALA A N 1
ATOM 2012 C CA . ALA A 1 267 ? 27.757 4.688 -13.316 1.00 94.31 267 ALA A CA 1
ATOM 2013 C C . ALA A 1 267 ? 28.064 3.181 -13.357 1.00 94.31 267 ALA A C 1
ATOM 2015 O O . ALA A 1 267 ? 28.735 2.703 -14.273 1.00 94.31 267 ALA A O 1
ATOM 2016 N N . TYR A 1 268 ? 27.596 2.421 -12.363 1.00 94.75 268 TYR A N 1
ATOM 2017 C CA . TYR A 1 268 ? 27.781 0.975 -12.337 1.00 94.75 268 TYR A CA 1
ATOM 2018 C C . TYR A 1 268 ? 26.954 0.272 -13.420 1.00 94.75 268 TYR A C 1
ATOM 2020 O O . TYR A 1 268 ? 27.500 -0.560 -14.140 1.00 94.75 268 TYR A O 1
ATOM 2028 N N . MET A 1 269 ? 25.672 0.615 -13.569 1.00 94.75 269 MET A N 1
ATOM 2029 C CA . MET A 1 269 ? 24.795 0.010 -14.578 1.00 94.75 269 MET A CA 1
ATOM 2030 C C . MET A 1 269 ? 25.270 0.315 -16.003 1.00 94.75 269 MET A C 1
ATOM 2032 O O . MET A 1 269 ? 25.319 -0.597 -16.827 1.00 94.75 269 MET A O 1
ATOM 2036 N N . ASP A 1 270 ? 25.693 1.555 -16.262 1.00 93.06 270 ASP A N 1
ATOM 2037 C CA . ASP A 1 270 ? 26.286 1.956 -17.545 1.00 93.06 270 ASP A CA 1
ATOM 2038 C C . ASP A 1 270 ? 27.557 1.141 -17.847 1.00 93.06 270 ASP A C 1
ATOM 2040 O O . ASP A 1 270 ? 27.698 0.550 -18.918 1.00 93.06 270 ASP A O 1
ATOM 2044 N N . LYS A 1 271 ? 28.439 0.978 -16.849 1.00 93.44 271 LYS A N 1
ATOM 2045 C CA . LYS A 1 271 ? 29.643 0.138 -16.969 1.00 93.44 271 LYS A CA 1
ATOM 2046 C C . LYS A 1 271 ? 29.326 -1.339 -17.231 1.00 93.44 271 LYS A C 1
ATOM 2048 O O . LYS A 1 271 ? 30.126 -2.016 -17.874 1.00 93.44 271 LYS A O 1
ATOM 2053 N N . MET A 1 272 ? 28.209 -1.850 -16.716 1.00 89.50 272 MET A N 1
ATOM 2054 C CA . MET A 1 272 ? 27.753 -3.226 -16.954 1.00 89.50 272 MET A CA 1
ATOM 2055 C C . MET A 1 272 ? 27.048 -3.404 -18.308 1.00 89.50 272 MET A C 1
ATOM 2057 O O . MET A 1 272 ? 26.725 -4.533 -18.663 1.00 89.50 272 MET A O 1
ATOM 2061 N N . GLY A 1 273 ? 26.855 -2.335 -19.087 1.00 92.56 273 GLY A N 1
ATOM 2062 C CA . GLY A 1 273 ? 26.301 -2.403 -20.442 1.00 92.56 273 GLY A CA 1
ATOM 2063 C C . GLY A 1 273 ? 24.828 -2.013 -20.558 1.00 92.56 273 GLY A C 1
ATOM 2064 O O . GLY A 1 273 ? 24.297 -2.026 -21.669 1.00 92.56 273 GLY A O 1
ATOM 2065 N N . VAL A 1 274 ? 24.181 -1.603 -19.460 1.00 95.75 274 VAL A N 1
ATOM 2066 C CA . VAL A 1 274 ? 22.805 -1.092 -19.510 1.00 95.75 274 VAL A CA 1
ATOM 2067 C C . VAL A 1 274 ? 22.796 0.259 -20.221 1.00 95.75 274 VAL A C 1
ATOM 2069 O O . VAL A 1 274 ? 23.436 1.212 -19.777 1.00 95.75 274 VAL A O 1
ATOM 2072 N N . LYS A 1 275 ? 22.021 0.374 -21.300 1.00 96.56 275 LYS A N 1
ATOM 2073 C CA . LYS A 1 275 ? 21.897 1.622 -22.066 1.00 96.56 275 LYS A CA 1
ATOM 2074 C C . LYS A 1 275 ? 20.877 2.550 -21.407 1.00 96.56 275 LYS A C 1
ATOM 2076 O O . LYS A 1 275 ? 19.834 2.096 -20.946 1.00 96.56 275 LYS A O 1
ATOM 2081 N N . PHE A 1 276 ? 21.113 3.862 -21.430 1.00 95.19 276 PHE A N 1
ATOM 2082 C CA . PHE A 1 276 ? 20.174 4.852 -20.886 1.00 95.19 276 PHE A CA 1
ATOM 2083 C C . PHE A 1 276 ? 19.724 5.878 -21.930 1.00 95.19 276 PHE A C 1
ATOM 2085 O O . PHE A 1 276 ? 20.537 6.607 -22.497 1.00 95.19 276 PHE A O 1
ATOM 2092 N N . ILE A 1 277 ? 18.408 6.019 -22.097 1.00 93.44 277 ILE A N 1
ATOM 2093 C CA . ILE A 1 277 ? 17.771 7.113 -22.840 1.00 93.44 277 ILE A CA 1
ATOM 2094 C C . ILE A 1 277 ? 17.200 8.098 -21.819 1.00 93.44 277 ILE A C 1
ATOM 2096 O O . ILE A 1 277 ? 16.269 7.772 -21.086 1.00 93.44 277 ILE A O 1
ATOM 2100 N N . ARG A 1 278 ? 17.746 9.314 -21.744 1.00 92.62 278 ARG A N 1
ATOM 2101 C CA . ARG A 1 278 ? 17.400 10.298 -20.700 1.00 92.62 278 ARG A CA 1
ATOM 2102 C C . ARG A 1 278 ? 16.613 11.480 -21.238 1.00 92.62 278 ARG A C 1
ATOM 2104 O O . ARG A 1 278 ? 16.764 11.861 -22.393 1.00 92.62 278 ARG A O 1
ATOM 2111 N N . GLY A 1 279 ? 15.809 12.089 -20.369 1.00 88.88 279 GLY A N 1
ATOM 2112 C CA . GLY A 1 279 ? 15.012 13.273 -20.695 1.00 88.88 279 GLY A CA 1
ATOM 2113 C C . GLY A 1 279 ? 13.875 12.989 -21.675 1.00 88.88 279 GLY A C 1
ATOM 2114 O O . GLY A 1 279 ? 13.376 13.915 -22.304 1.00 88.88 279 GLY A O 1
ATOM 2115 N N . CYS A 1 280 ? 13.493 11.719 -21.827 1.00 84.25 280 CYS A N 1
ATOM 2116 C CA . CYS A 1 280 ? 12.560 11.267 -22.851 1.00 84.25 280 CYS A CA 1
ATOM 2117 C C . CYS A 1 280 ? 11.376 10.530 -22.226 1.00 84.25 280 CYS A C 1
ATOM 2119 O O . CYS A 1 280 ? 11.484 9.914 -21.163 1.00 84.25 280 CYS A O 1
ATOM 2121 N N . VAL A 1 281 ? 10.247 10.581 -22.922 1.00 77.75 281 VAL A N 1
ATOM 2122 C CA . VAL A 1 281 ? 9.079 9.735 -22.676 1.00 77.75 281 VAL A CA 1
ATOM 2123 C C . VAL A 1 281 ? 8.725 9.034 -23.982 1.00 77.75 281 VAL A C 1
ATOM 2125 O O . VAL A 1 281 ? 8.916 9.639 -25.043 1.00 77.75 281 VAL A O 1
ATOM 2128 N N . PRO A 1 282 ? 8.241 7.785 -23.931 1.00 75.62 282 PRO A N 1
ATOM 2129 C CA . PRO A 1 282 ? 7.790 7.115 -25.136 1.00 75.62 282 PRO A CA 1
ATOM 2130 C C . PRO A 1 282 ? 6.524 7.800 -25.652 1.00 75.62 282 PRO A C 1
ATOM 2132 O O . PRO A 1 282 ? 5.666 8.224 -24.870 1.00 75.62 282 PRO A O 1
ATOM 2135 N N . GLU A 1 283 ? 6.403 7.898 -26.968 1.00 71.25 283 GLU A N 1
ATOM 2136 C CA . GLU A 1 283 ? 5.149 8.251 -27.616 1.00 71.25 283 GLU A CA 1
ATOM 2137 C C . GLU A 1 283 ? 4.261 7.008 -27.764 1.00 71.25 283 GLU A C 1
ATOM 2139 O O . GLU A 1 283 ? 4.775 5.887 -27.860 1.00 71.25 283 GLU A O 1
ATOM 2144 N N . PRO A 1 284 ? 2.926 7.175 -27.781 1.00 55.81 284 PRO A N 1
ATOM 2145 C CA . PRO A 1 284 ? 2.015 6.074 -28.058 1.00 55.81 284 PRO A CA 1
ATOM 2146 C C . PRO A 1 284 ? 2.351 5.452 -29.416 1.00 55.81 284 PRO A C 1
ATOM 2148 O O . PRO A 1 284 ? 2.238 6.114 -30.447 1.00 55.81 284 PRO A O 1
ATOM 2151 N N . CYS A 1 285 ? 2.766 4.187 -29.427 1.00 51.41 285 CYS A N 1
ATOM 2152 C CA . CYS A 1 285 ? 2.996 3.475 -30.676 1.00 51.41 285 CYS A CA 1
ATOM 2153 C C . CYS A 1 285 ? 1.678 2.856 -31.171 1.00 51.41 285 CYS A C 1
ATOM 2155 O O . CYS A 1 285 ? 1.018 2.154 -30.398 1.00 51.41 285 CYS A O 1
ATOM 2157 N N . PRO A 1 286 ? 1.273 3.090 -32.435 1.00 45.25 286 PRO A N 1
ATOM 2158 C CA . PRO A 1 286 ? 0.171 2.366 -33.047 1.00 45.25 286 PRO A CA 1
ATOM 2159 C C . PRO A 1 286 ? 0.450 0.866 -33.025 1.00 45.25 286 PRO A C 1
ATOM 2161 O O . PRO A 1 286 ? 1.562 0.413 -33.292 1.00 45.25 286 PRO A O 1
ATOM 2164 N N . HIS A 1 287 ? -0.590 0.100 -32.729 1.00 48.91 287 HIS A N 1
ATOM 2165 C CA . HIS A 1 287 ? -0.515 -1.344 -32.667 1.00 48.91 287 HIS A CA 1
ATOM 2166 C C . HIS A 1 287 ? 0.041 -1.928 -33.977 1.00 48.91 287 HIS A C 1
ATOM 2168 O O . HIS A 1 287 ? -0.533 -1.719 -35.047 1.00 48.91 287 HIS A O 1
ATOM 2174 N N . THR A 1 288 ? 1.163 -2.642 -33.898 1.00 48.22 288 THR A N 1
ATOM 2175 C CA . THR A 1 288 ? 1.771 -3.338 -35.035 1.00 48.22 288 THR A CA 1
ATOM 2176 C C . THR A 1 288 ? 1.740 -4.842 -34.764 1.00 48.22 288 THR A C 1
ATOM 2178 O O . THR A 1 288 ? 2.117 -5.258 -33.674 1.00 48.22 288 THR A O 1
ATOM 2181 N N . PRO A 1 289 ? 1.304 -5.680 -35.722 1.00 43.19 289 PRO A N 1
ATOM 2182 C CA . PRO A 1 289 ? 1.266 -7.141 -35.578 1.00 43.19 289 PRO A CA 1
ATOM 2183 C C . PRO A 1 289 ? 2.665 -7.789 -35.665 1.00 43.19 289 PRO A C 1
ATOM 2185 O O . PRO A 1 289 ? 2.797 -8.929 -36.099 1.00 43.19 289 PRO A O 1
ATOM 2188 N N . MET A 1 290 ? 3.722 -7.043 -35.34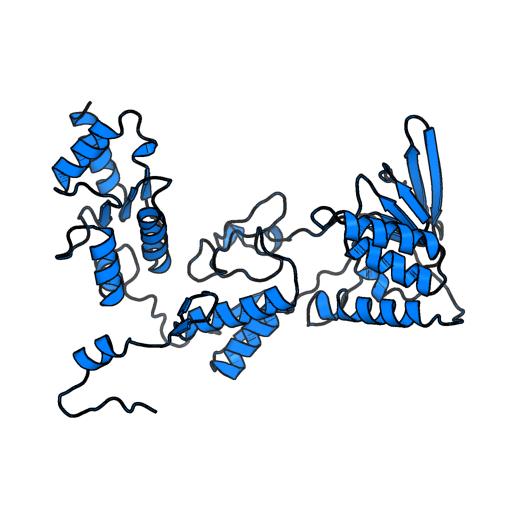1 1.00 40.38 290 MET A N 1
ATOM 2189 C CA . MET A 1 290 ? 5.108 -7.492 -35.450 1.00 40.38 290 MET A CA 1
ATOM 2190 C C . MET A 1 290 ? 5.560 -8.130 -34.134 1.00 40.38 290 MET A C 1
ATOM 2192 O O . MET A 1 290 ? 5.115 -7.711 -33.071 1.00 40.38 290 MET A O 1
ATOM 2196 N N . LEU A 1 291 ? 6.495 -9.089 -34.209 1.00 55.47 291 LEU A N 1
ATOM 2197 C CA . LEU A 1 291 ? 7.186 -9.655 -33.036 1.00 55.47 291 LEU A CA 1
ATOM 2198 C C . LEU A 1 291 ? 7.926 -8.593 -32.200 1.00 55.47 291 LEU A C 1
ATOM 2200 O O . LEU A 1 291 ? 8.296 -8.859 -31.065 1.00 55.47 291 LEU A O 1
ATOM 2204 N N . GLN A 1 292 ? 8.158 -7.407 -32.769 1.00 61.03 292 GLN A N 1
ATOM 2205 C CA . GLN A 1 292 ? 8.909 -6.317 -32.164 1.00 61.03 292 GLN A CA 1
ATOM 2206 C C . GLN A 1 292 ? 8.058 -5.054 -32.068 1.00 61.03 292 GLN A C 1
ATOM 2208 O O . GLN A 1 292 ? 7.366 -4.662 -33.012 1.00 61.03 292 GLN A O 1
ATOM 2213 N N . VAL A 1 293 ? 8.153 -4.383 -30.926 1.00 69.12 293 VAL A N 1
ATOM 2214 C CA . VAL A 1 293 ? 7.515 -3.101 -30.650 1.00 69.12 293 VAL A CA 1
ATOM 2215 C C . VAL A 1 293 ? 8.459 -1.978 -31.066 1.00 69.12 293 VAL A C 1
ATOM 2217 O O . VAL A 1 293 ? 9.539 -1.799 -30.500 1.00 69.12 293 VAL A O 1
ATOM 2220 N N . LYS A 1 294 ? 8.033 -1.165 -32.036 1.00 74.94 294 LYS A N 1
ATOM 2221 C CA . LYS A 1 294 ? 8.730 0.078 -32.377 1.00 74.94 294 LYS A CA 1
ATOM 2222 C C . LYS A 1 294 ? 8.437 1.141 -31.321 1.00 74.94 294 LYS A C 1
ATOM 2224 O O . LYS A 1 294 ? 7.314 1.624 -31.218 1.00 74.94 294 LYS A O 1
ATOM 2229 N N . CYS A 1 295 ? 9.438 1.557 -30.560 1.00 74.25 295 CYS A N 1
ATOM 2230 C CA . CYS A 1 295 ? 9.311 2.665 -29.621 1.00 74.25 295 CYS A CA 1
ATOM 2231 C C . CYS A 1 295 ? 9.798 3.957 -30.268 1.00 74.25 295 CYS A C 1
ATOM 2233 O O . CYS A 1 295 ? 10.892 4.004 -30.825 1.00 74.25 295 CYS A O 1
ATOM 2235 N N . VAL A 1 296 ? 8.988 5.010 -30.174 1.00 76.00 296 VAL A N 1
ATOM 2236 C CA . VAL A 1 296 ? 9.303 6.352 -30.676 1.00 76.00 296 VAL A CA 1
ATOM 2237 C C . VAL A 1 296 ? 9.412 7.302 -29.491 1.00 76.00 296 VAL A C 1
ATOM 2239 O O . VAL A 1 296 ? 8.635 7.203 -28.542 1.00 76.00 296 VAL A O 1
ATOM 2242 N N . TRP A 1 297 ? 10.385 8.205 -29.515 1.00 82.94 297 TRP A N 1
ATOM 2243 C CA . TRP A 1 297 ? 10.539 9.251 -28.508 1.00 82.94 297 TRP A CA 1
ATOM 2244 C C . TRP A 1 297 ? 11.183 10.499 -29.112 1.00 82.94 297 TRP A C 1
ATOM 2246 O O . TRP A 1 297 ? 11.823 10.454 -30.163 1.00 82.94 297 TRP A O 1
ATOM 2256 N N . LYS A 1 298 ? 11.041 11.632 -28.423 1.00 79.56 298 LYS A N 1
ATOM 2257 C CA . LYS A 1 298 ? 11.609 12.914 -28.853 1.00 79.56 298 LYS A CA 1
ATOM 2258 C C . LYS A 1 298 ? 12.837 13.290 -28.041 1.00 79.56 298 LYS A C 1
ATOM 2260 O O . LYS A 1 298 ? 12.817 13.230 -26.813 1.00 79.56 298 LYS A O 1
ATOM 2265 N N . VAL A 1 299 ? 13.878 13.741 -28.736 1.00 80.56 299 VAL A N 1
ATOM 2266 C CA . VAL A 1 299 ? 15.067 14.373 -28.155 1.00 80.56 299 VAL A CA 1
ATOM 2267 C C . VAL A 1 299 ? 15.123 15.807 -28.677 1.00 80.56 299 VAL A C 1
ATOM 2269 O O . VAL A 1 299 ? 15.536 16.060 -29.806 1.00 80.56 299 VAL A O 1
ATOM 2272 N N . GLY A 1 300 ? 14.656 16.764 -27.873 1.00 81.50 300 GLY A N 1
ATOM 2273 C CA . GLY A 1 300 ? 14.458 18.135 -28.351 1.00 81.50 300 GLY A CA 1
ATOM 2274 C C . GLY A 1 300 ? 13.384 18.191 -29.444 1.00 81.50 300 GLY A C 1
ATOM 2275 O O . GLY A 1 300 ? 12.235 17.832 -29.196 1.00 81.50 300 GLY A O 1
ATOM 2276 N N . SER A 1 301 ? 13.756 18.645 -30.642 1.00 79.25 301 SER A N 1
ATOM 2277 C CA . SER A 1 301 ? 12.886 18.681 -31.828 1.00 79.25 301 SER A CA 1
ATOM 2278 C C . SER A 1 301 ? 13.008 17.447 -32.727 1.00 79.25 301 SER A C 1
ATOM 2280 O O . SER A 1 301 ? 12.250 17.327 -33.686 1.00 79.25 301 SER A O 1
ATOM 2282 N N . GLU A 1 302 ? 13.967 16.560 -32.460 1.00 85.19 302 GLU A N 1
ATOM 2283 C CA . GLU A 1 302 ? 14.224 15.382 -33.286 1.00 85.19 302 GLU A CA 1
ATOM 2284 C C . GLU A 1 302 ? 13.455 14.169 -32.766 1.00 85.19 302 GLU A C 1
ATOM 2286 O O . GLU A 1 302 ? 13.454 13.872 -31.568 1.00 85.19 302 GLU A O 1
ATOM 2291 N N . GLU A 1 303 ? 12.820 13.449 -33.685 1.00 86.69 303 GLU A N 1
ATOM 2292 C CA . GLU A 1 303 ? 12.186 12.166 -33.411 1.00 86.69 303 GLU A CA 1
ATOM 2293 C C . GLU A 1 303 ? 13.213 11.044 -33.581 1.00 86.69 303 GLU A C 1
ATOM 2295 O O . GLU A 1 303 ? 13.933 10.980 -34.580 1.00 86.69 303 GLU A O 1
ATOM 2300 N N . LYS A 1 304 ? 13.288 10.160 -32.588 1.00 87.81 304 LYS A N 1
ATOM 2301 C CA . LYS A 1 304 ? 14.087 8.939 -32.632 1.00 87.81 304 LYS A CA 1
ATOM 2302 C C . LYS A 1 304 ? 13.172 7.741 -32.459 1.00 87.81 304 LYS A C 1
ATOM 2304 O O . LYS A 1 304 ? 12.157 7.817 -31.772 1.00 87.81 304 LYS A O 1
ATOM 2309 N N . SER A 1 305 ? 13.551 6.628 -33.071 1.00 86.50 305 SER A N 1
ATOM 2310 C CA . SER A 1 305 ? 12.827 5.377 -32.913 1.00 86.50 305 SER A CA 1
ATOM 2311 C C . SER A 1 305 ? 13.761 4.185 -32.913 1.00 86.50 305 SER A C 1
ATOM 2313 O O . SER A 1 305 ? 14.743 4.181 -33.657 1.00 86.50 305 SER A O 1
ATOM 2315 N N . GLU A 1 306 ? 13.402 3.163 -32.152 1.00 87.94 306 GLU A N 1
ATOM 2316 C CA . GLU A 1 306 ? 14.124 1.899 -32.075 1.00 87.94 306 GLU A CA 1
ATOM 2317 C C . GLU A 1 306 ? 13.143 0.754 -31.812 1.00 87.94 306 GLU A C 1
ATOM 2319 O O . GLU A 1 306 ? 12.100 0.950 -31.189 1.00 87.94 306 GLU A O 1
ATOM 2324 N N . GLU A 1 307 ? 13.464 -0.430 -32.323 1.00 85.31 307 GLU A N 1
ATOM 2325 C CA . GLU A 1 307 ? 12.656 -1.641 -32.168 1.00 85.31 307 GLU A CA 1
ATOM 2326 C C . GLU A 1 307 ? 13.175 -2.486 -31.000 1.00 85.31 307 GLU A C 1
ATOM 2328 O O . GLU A 1 307 ? 14.393 -2.622 -30.814 1.00 85.31 307 GLU A O 1
ATOM 2333 N N . PHE A 1 308 ? 12.238 -3.023 -30.217 1.00 82.38 308 PHE A N 1
ATOM 2334 C CA . PHE A 1 308 ? 12.471 -3.859 -29.039 1.00 82.38 308 PHE A CA 1
ATOM 2335 C C . PHE A 1 308 ? 11.580 -5.099 -29.101 1.00 82.38 308 PHE A C 1
ATOM 2337 O O . PHE A 1 308 ? 10.432 -5.001 -29.524 1.00 82.38 308 PHE A O 1
ATOM 2344 N N . ASP A 1 309 ? 12.083 -6.241 -28.644 1.00 82.69 309 ASP A N 1
ATOM 2345 C CA . ASP A 1 309 ? 11.289 -7.466 -28.512 1.00 82.69 309 ASP A CA 1
ATOM 2346 C C . ASP A 1 309 ? 10.305 -7.330 -27.334 1.00 82.69 309 ASP A C 1
ATOM 2348 O O . ASP A 1 309 ? 9.133 -7.678 -27.447 1.00 82.69 309 ASP A O 1
ATOM 2352 N N . THR A 1 310 ? 10.753 -6.716 -26.230 1.00 81.00 310 THR A N 1
ATOM 2353 C CA . THR A 1 310 ? 9.935 -6.493 -25.025 1.00 81.00 310 THR A CA 1
ATOM 2354 C C . THR A 1 310 ? 9.961 -5.035 -24.569 1.00 81.00 310 THR A C 1
ATOM 2356 O O . THR A 1 310 ? 11.010 -4.390 -24.536 1.00 81.00 310 THR A O 1
ATOM 2359 N N . VAL A 1 311 ? 8.806 -4.512 -24.139 1.00 82.12 311 VAL A N 1
ATOM 2360 C CA . VAL A 1 311 ? 8.686 -3.192 -23.495 1.00 82.12 311 VAL A CA 1
ATOM 2361 C C . VAL A 1 311 ? 8.062 -3.335 -22.107 1.00 82.12 311 VAL A C 1
ATOM 2363 O O . VAL A 1 311 ? 6.911 -3.738 -21.964 1.00 82.12 311 VAL A O 1
ATOM 2366 N N . LEU A 1 312 ? 8.816 -2.957 -21.077 1.00 80.19 312 LEU A N 1
ATOM 2367 C CA . LEU A 1 312 ? 8.446 -3.043 -19.666 1.00 80.19 312 LEU A CA 1
ATOM 2368 C C . LEU A 1 312 ? 8.131 -1.650 -19.106 1.00 80.19 312 LEU A C 1
ATOM 2370 O O . LEU A 1 312 ? 9.031 -0.818 -18.988 1.00 80.19 312 LEU A O 1
ATOM 2374 N N . LEU A 1 313 ? 6.884 -1.379 -18.703 1.00 78.06 313 LEU A N 1
ATOM 2375 C CA . LEU A 1 313 ? 6.529 -0.102 -18.067 1.00 78.06 313 LEU A CA 1
ATOM 2376 C C . LEU A 1 313 ? 6.611 -0.210 -16.535 1.00 78.06 313 LEU A C 1
ATOM 2378 O O . LEU A 1 313 ? 5.753 -0.778 -15.859 1.00 78.06 313 LEU A O 1
ATOM 2382 N N . ALA A 1 314 ? 7.642 0.406 -15.966 1.00 79.81 314 ALA A N 1
ATOM 2383 C CA . ALA A 1 314 ? 7.914 0.484 -14.533 1.00 79.81 314 ALA A CA 1
ATOM 2384 C C . ALA A 1 314 ? 7.787 1.938 -14.028 1.00 79.81 314 ALA A C 1
ATOM 2386 O O . ALA A 1 314 ? 8.703 2.511 -13.428 1.00 79.81 314 ALA A O 1
ATOM 2387 N N . ILE A 1 315 ? 6.629 2.552 -14.296 1.00 76.62 315 ILE A N 1
ATOM 2388 C CA . ILE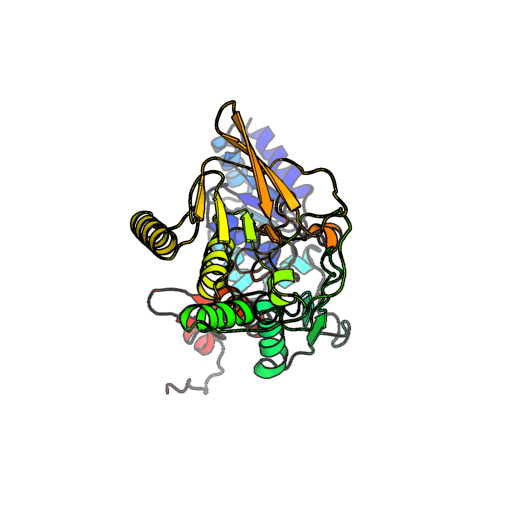 A 1 315 ? 6.370 3.993 -14.099 1.00 76.62 315 ILE A CA 1
ATOM 2389 C C . ILE A 1 315 ? 5.715 4.362 -12.756 1.00 76.62 315 ILE A C 1
ATOM 2391 O O . ILE A 1 315 ? 5.468 5.540 -12.499 1.00 76.62 315 ILE A O 1
ATOM 2395 N N . GLY A 1 316 ? 5.465 3.383 -11.887 1.00 73.56 316 GLY A N 1
ATOM 2396 C CA . GLY A 1 316 ? 4.834 3.571 -10.578 1.00 73.56 316 GLY A CA 1
ATOM 2397 C C . GLY A 1 316 ? 3.675 2.605 -10.352 1.00 73.56 316 GLY A C 1
ATOM 2398 O O . GLY A 1 316 ? 3.335 1.814 -11.228 1.00 73.56 316 GLY A O 1
ATOM 2399 N N . ARG A 1 317 ? 3.087 2.650 -9.154 1.00 76.81 317 ARG A N 1
ATOM 2400 C CA . ARG A 1 317 ? 1.937 1.827 -8.760 1.00 76.81 317 ARG A CA 1
ATOM 2401 C C . ARG A 1 317 ? 0.881 2.715 -8.113 1.00 76.81 317 ARG A C 1
ATOM 2403 O O . ARG A 1 317 ? 1.218 3.639 -7.376 1.00 76.81 317 ARG A O 1
ATOM 2410 N N . THR A 1 318 ? -0.383 2.419 -8.371 1.00 78.88 318 THR A N 1
ATOM 2411 C CA . THR A 1 318 ? -1.538 3.102 -7.777 1.00 78.88 318 THR A CA 1
ATOM 2412 C C . THR A 1 318 ? -2.354 2.116 -6.948 1.00 78.88 318 THR A C 1
ATOM 2414 O O . THR A 1 318 ? -2.271 0.901 -7.143 1.00 78.88 318 THR A O 1
ATOM 2417 N N . GLY A 1 319 ? -3.105 2.628 -5.973 1.00 78.56 319 GLY A N 1
ATOM 2418 C CA . GLY A 1 319 ? -4.144 1.843 -5.314 1.00 78.56 319 GLY A CA 1
ATOM 2419 C C . GLY A 1 319 ? -5.380 1.768 -6.209 1.00 78.56 319 GLY A C 1
ATOM 2420 O O . GLY A 1 319 ? -5.730 2.750 -6.856 1.00 78.56 319 GLY A O 1
ATOM 2421 N N . GLU A 1 320 ? -6.060 0.623 -6.232 1.00 79.69 320 GLU A N 1
ATOM 2422 C CA . GLU A 1 320 ? -7.359 0.468 -6.907 1.00 79.69 320 GLU A CA 1
ATOM 2423 C C . GLU A 1 320 ? -8.527 0.553 -5.905 1.00 79.69 320 GLU A C 1
ATOM 2425 O O . GLU A 1 320 ? -9.468 -0.239 -5.948 1.00 79.69 320 GLU A O 1
ATOM 2430 N N . ALA A 1 321 ? -8.467 1.515 -4.978 1.00 75.50 321 ALA A N 1
ATOM 2431 C CA . ALA A 1 321 ? -9.474 1.729 -3.930 1.00 75.50 321 ALA A CA 1
ATOM 2432 C C . ALA A 1 321 ? -10.912 1.850 -4.466 1.00 75.50 321 ALA A C 1
ATOM 2434 O O . ALA A 1 321 ? -11.854 1.372 -3.836 1.00 75.50 321 ALA A O 1
ATOM 2435 N N . GLN A 1 322 ? -11.079 2.440 -5.651 1.00 76.69 322 GLN A N 1
ATOM 2436 C CA . GLN A 1 322 ? -12.371 2.669 -6.301 1.00 76.69 322 GLN A CA 1
ATOM 2437 C C . GLN A 1 322 ? -13.110 1.362 -6.616 1.00 76.69 322 GLN A C 1
ATOM 2439 O O . GLN A 1 322 ? -14.335 1.330 -6.603 1.00 76.69 322 GLN A O 1
ATOM 2444 N N . LYS A 1 323 ? -12.378 0.279 -6.906 1.00 80.19 323 LYS A N 1
ATOM 2445 C CA . LYS A 1 323 ? -12.960 -1.014 -7.304 1.00 80.19 323 LYS A CA 1
ATOM 2446 C C . LYS A 1 323 ? -13.288 -1.917 -6.114 1.00 80.19 323 LYS A C 1
ATOM 2448 O O . LYS A 1 323 ? -13.912 -2.955 -6.297 1.00 80.19 323 LYS A O 1
ATOM 2453 N N . LEU A 1 324 ? -12.864 -1.534 -4.909 1.00 83.06 324 LEU A N 1
ATOM 2454 C CA . LEU A 1 324 ? -13.050 -2.307 -3.679 1.00 83.06 324 LEU A CA 1
ATOM 2455 C C . LEU A 1 324 ? -14.368 -1.992 -2.952 1.00 83.06 324 LEU A C 1
ATOM 2457 O O . LEU A 1 324 ? -14.613 -2.550 -1.887 1.00 83.06 324 LEU A O 1
ATOM 2461 N N . GLY A 1 325 ? -15.201 -1.098 -3.493 1.00 84.56 325 GLY A N 1
ATOM 2462 C CA . GLY A 1 325 ? -16.447 -0.682 -2.843 1.00 84.56 325 GLY A CA 1
ATOM 2463 C C . GLY A 1 325 ? -16.230 0.190 -1.598 1.00 84.56 325 GLY A C 1
ATOM 2464 O O . GLY A 1 325 ? -17.059 0.208 -0.690 1.00 84.56 325 GLY A O 1
ATOM 2465 N N . LEU A 1 326 ? -15.077 0.870 -1.501 1.00 86.38 326 LEU A N 1
ATOM 2466 C CA . LEU A 1 326 ? -14.726 1.673 -0.323 1.00 86.38 326 LEU A CA 1
ATOM 2467 C C . LEU A 1 326 ? -15.661 2.870 -0.134 1.00 86.38 326 LEU A C 1
ATOM 2469 O O . LEU A 1 326 ? -15.969 3.217 1.002 1.00 86.38 326 LEU A O 1
ATOM 2473 N N . ALA A 1 327 ? -16.142 3.472 -1.225 1.00 82.25 327 ALA A N 1
ATOM 2474 C CA . ALA A 1 327 ? -17.073 4.596 -1.157 1.00 82.25 327 ALA A CA 1
ATOM 2475 C C . ALA A 1 327 ? -18.421 4.167 -0.557 1.00 82.25 327 ALA A C 1
ATOM 2477 O O . ALA A 1 327 ? -18.958 4.849 0.314 1.00 82.25 327 ALA A O 1
ATOM 2478 N N . GLU A 1 328 ? -18.931 3.010 -0.975 1.00 85.62 328 GLU A N 1
ATOM 2479 C CA . GLU A 1 328 ? -20.162 2.394 -0.480 1.00 85.62 328 GLU A CA 1
ATOM 2480 C C . GLU A 1 328 ? -20.030 1.973 0.988 1.00 85.62 328 GLU A C 1
ATOM 2482 O O . GLU A 1 328 ? -20.989 2.074 1.749 1.00 85.62 328 GLU A O 1
ATOM 2487 N N . ALA A 1 329 ? -18.828 1.562 1.400 1.00 84.06 329 ALA A N 1
ATOM 2488 C CA . ALA A 1 329 ? -18.489 1.291 2.795 1.00 84.06 329 ALA A CA 1
ATOM 2489 C C . ALA A 1 329 ? -18.248 2.566 3.632 1.00 84.06 329 ALA A C 1
ATOM 2491 O O . ALA A 1 329 ? -17.980 2.467 4.828 1.00 84.06 329 ALA A O 1
ATOM 2492 N N . GLY A 1 330 ? -18.318 3.759 3.029 1.00 84.88 330 GLY A N 1
ATOM 2493 C CA . GLY A 1 330 ? -18.098 5.042 3.699 1.00 84.88 330 GLY A CA 1
ATOM 2494 C C . GLY A 1 330 ? -16.630 5.382 3.975 1.00 84.88 330 GLY A C 1
ATOM 2495 O O . GLY A 1 330 ? -16.362 6.340 4.697 1.00 84.88 330 GLY A O 1
ATOM 2496 N N . VAL A 1 331 ? -15.675 4.634 3.420 1.00 86.75 331 VAL A N 1
ATOM 2497 C CA . VAL A 1 331 ? -14.234 4.834 3.623 1.00 86.75 331 VAL A CA 1
ATOM 2498 C C . VAL A 1 331 ? -13.703 5.917 2.687 1.00 86.75 331 VAL A C 1
ATOM 2500 O O . VAL A 1 331 ? -13.872 5.860 1.468 1.00 86.75 331 VAL A O 1
ATOM 2503 N N . TRP A 1 332 ? -13.008 6.900 3.252 1.00 87.88 332 TRP A N 1
ATOM 2504 C CA . TRP A 1 332 ? -12.347 7.956 2.493 1.00 87.88 332 TRP A CA 1
ATOM 2505 C C . TRP A 1 332 ? -11.082 7.432 1.813 1.00 87.88 332 TRP A C 1
ATOM 2507 O O . TRP A 1 332 ? -10.296 6.696 2.405 1.00 87.88 332 TRP A O 1
ATOM 2517 N N . PHE A 1 333 ? -10.848 7.855 0.573 1.00 89.25 333 PHE A N 1
ATOM 2518 C CA . PHE A 1 333 ? -9.617 7.583 -0.164 1.00 89.25 333 PHE A CA 1
ATOM 2519 C C . PHE A 1 333 ? -9.315 8.729 -1.131 1.00 89.25 333 PHE A C 1
ATOM 2521 O O . PHE A 1 333 ? -10.200 9.492 -1.519 1.00 89.25 333 PHE A O 1
ATOM 2528 N N . ASN A 1 334 ? -8.052 8.864 -1.523 1.00 84.69 334 ASN A N 1
ATOM 2529 C CA . ASN A 1 334 ? -7.632 9.842 -2.515 1.00 84.69 334 ASN A CA 1
ATOM 2530 C C . ASN A 1 334 ? -8.002 9.333 -3.925 1.00 84.69 334 ASN A C 1
ATOM 2532 O O . ASN A 1 334 ? -7.508 8.279 -4.332 1.00 84.69 334 ASN A O 1
ATOM 2536 N N . PRO A 1 335 ? -8.836 10.056 -4.695 1.00 83.69 335 PRO A N 1
ATOM 2537 C CA . PRO A 1 335 ? -9.316 9.583 -5.991 1.00 83.69 335 PRO A CA 1
ATOM 2538 C C . PRO A 1 335 ? -8.238 9.563 -7.083 1.00 83.69 335 PRO A C 1
ATOM 2540 O O . PRO A 1 335 ? -8.387 8.815 -8.044 1.00 83.69 335 PRO A O 1
ATOM 2543 N N . GLU A 1 336 ? -7.160 10.341 -6.949 1.00 82.00 336 GLU A N 1
ATOM 2544 C CA . GLU A 1 336 ? -6.096 10.433 -7.958 1.00 82.00 336 GLU A CA 1
ATOM 2545 C C . GLU A 1 336 ? -5.142 9.236 -7.910 1.00 82.00 336 GLU A C 1
ATOM 2547 O O . GLU A 1 336 ? -4.679 8.763 -8.945 1.00 82.00 336 GLU A O 1
ATOM 2552 N N . ASN A 1 337 ? -4.828 8.743 -6.710 1.00 80.31 337 ASN A N 1
ATOM 2553 C CA . ASN A 1 337 ? -3.850 7.666 -6.516 1.00 80.31 337 ASN A CA 1
ATOM 2554 C C . ASN A 1 337 ? -4.427 6.409 -5.846 1.00 80.31 337 ASN A C 1
ATOM 2556 O O . ASN A 1 337 ? -3.703 5.422 -5.691 1.00 80.31 337 ASN A O 1
ATOM 2560 N N . GLY A 1 338 ? -5.698 6.451 -5.435 1.00 84.88 338 GLY A N 1
ATOM 2561 C CA . GLY A 1 338 ? -6.422 5.360 -4.787 1.00 84.88 338 GLY A CA 1
ATOM 2562 C C . GLY A 1 338 ? -5.872 4.952 -3.420 1.00 84.88 338 GLY A C 1
ATOM 2563 O O . GLY A 1 338 ? -6.088 3.818 -3.000 1.00 84.88 338 GLY A O 1
ATOM 2564 N N . LYS A 1 339 ? -5.121 5.824 -2.737 1.00 88.31 339 LYS A N 1
ATOM 2565 C CA . LYS A 1 339 ? -4.580 5.551 -1.396 1.00 88.31 339 LYS A CA 1
ATOM 2566 C C . LYS A 1 339 ? -5.570 5.949 -0.304 1.00 88.31 339 LYS A C 1
ATOM 2568 O O . LYS A 1 339 ? -6.304 6.926 -0.448 1.00 88.31 339 LYS A O 1
ATOM 2573 N N . VAL A 1 340 ? -5.541 5.232 0.814 1.00 90.75 340 VAL A N 1
ATOM 2574 C CA . VAL A 1 340 ? -6.411 5.462 1.975 1.00 90.75 340 VAL A CA 1
ATOM 2575 C C . VAL A 1 340 ? -5.641 6.215 3.072 1.00 90.75 340 VAL A C 1
ATOM 2577 O O . VAL A 1 340 ? -4.562 5.760 3.472 1.00 90.75 340 VAL A O 1
ATOM 2580 N N . PRO A 1 341 ? -6.150 7.349 3.589 1.00 87.94 341 PRO A N 1
ATOM 2581 C CA . PRO A 1 341 ? -5.621 7.973 4.793 1.00 87.94 341 PRO A CA 1
ATOM 2582 C C . PRO A 1 341 ? -5.976 7.107 6.007 1.00 87.94 341 PRO A C 1
ATOM 2584 O O . PRO A 1 341 ? -7.125 7.064 6.437 1.00 87.94 341 PRO A O 1
ATOM 2587 N N . ALA A 1 342 ? -4.981 6.400 6.545 1.00 88.00 342 ALA A N 1
ATOM 2588 C CA . ALA A 1 342 ? -5.165 5.505 7.684 1.00 88.00 342 ALA A CA 1
ATOM 2589 C C . ALA A 1 342 ? -4.078 5.710 8.757 1.00 88.00 342 ALA A C 1
ATOM 2591 O O . ALA A 1 342 ? -3.105 4.943 8.821 1.00 88.00 342 ALA A O 1
ATOM 2592 N N . PRO A 1 343 ? -4.166 6.781 9.571 1.00 80.31 343 PRO A N 1
ATOM 2593 C CA . PRO A 1 343 ? -3.256 6.970 10.694 1.00 80.31 343 PRO A CA 1
ATOM 2594 C C . PRO A 1 343 ? -3.402 5.805 11.673 1.00 80.31 343 PRO A C 1
ATOM 2596 O O . PRO A 1 343 ? -4.509 5.399 12.015 1.00 80.31 343 PRO A O 1
ATOM 2599 N N . ALA A 1 344 ? -2.269 5.236 12.089 1.00 81.12 344 ALA A N 1
ATOM 2600 C CA . ALA A 1 344 ? -2.246 4.017 12.894 1.00 81.12 344 ALA A CA 1
ATOM 2601 C C . ALA A 1 344 ? -3.128 2.893 12.299 1.00 81.12 344 ALA A C 1
ATOM 2603 O O . ALA A 1 344 ? -3.731 2.120 13.037 1.00 81.12 344 ALA A O 1
ATOM 2604 N N . GLU A 1 345 ? -3.197 2.801 10.964 1.00 90.88 345 GLU A N 1
ATOM 2605 C CA . GLU A 1 345 ? -3.931 1.773 10.217 1.00 90.88 345 GLU A CA 1
ATOM 2606 C C . GLU A 1 345 ? -5.469 1.851 10.344 1.00 90.88 345 GLU A C 1
ATOM 2608 O O . GLU A 1 345 ? -6.171 1.053 9.724 1.00 90.88 345 GLU A O 1
ATOM 2613 N N . SER A 1 346 ? -6.010 2.839 11.064 1.00 86.75 346 SER A N 1
ATOM 2614 C CA . SER A 1 346 ? -7.453 3.069 11.211 1.00 86.75 346 SER A CA 1
ATOM 2615 C C . SER A 1 346 ? -7.985 3.993 10.123 1.00 86.75 346 SER A C 1
ATOM 2617 O O . SER A 1 346 ? -7.405 5.050 9.880 1.00 86.75 346 SER A O 1
ATOM 2619 N N . THR A 1 347 ? -9.097 3.626 9.484 1.00 86.75 347 THR A N 1
ATOM 2620 C CA . THR A 1 347 ? -9.791 4.516 8.537 1.00 86.75 347 THR A CA 1
ATOM 2621 C C . THR A 1 347 ? -10.750 5.464 9.267 1.00 86.75 347 THR A C 1
ATOM 2623 O O . THR A 1 347 ? -10.838 5.455 10.494 1.00 86.75 347 THR A O 1
ATOM 2626 N N . ASN A 1 348 ? -11.501 6.280 8.521 1.00 79.56 348 ASN A N 1
ATOM 2627 C CA . ASN A 1 348 ? -12.591 7.084 9.079 1.00 79.56 348 ASN A CA 1
ATOM 2628 C C . ASN A 1 348 ? -13.802 6.240 9.531 1.00 79.56 348 ASN A C 1
ATOM 2630 O O . ASN A 1 348 ? -14.693 6.773 10.187 1.00 79.56 348 ASN A O 1
ATOM 2634 N N . VAL A 1 349 ? -13.856 4.952 9.176 1.00 80.19 349 VAL A N 1
ATOM 2635 C CA . VAL A 1 349 ? -14.904 4.021 9.604 1.00 80.19 349 VAL A CA 1
ATOM 2636 C C . VAL A 1 349 ? -14.347 3.151 10.745 1.00 80.19 349 VAL A C 1
ATOM 2638 O O . VAL A 1 349 ? -13.369 2.438 10.516 1.00 80.19 349 VAL A O 1
ATOM 2641 N N . PRO A 1 350 ? -14.932 3.171 11.963 1.00 75.50 350 PRO A N 1
ATOM 2642 C CA . PRO A 1 350 ? -14.299 2.611 13.169 1.00 75.50 350 PRO A CA 1
ATOM 2643 C C . PRO A 1 350 ? -13.933 1.122 13.108 1.00 75.50 350 PRO A C 1
ATOM 2645 O O . PRO A 1 350 ? -12.980 0.690 13.751 1.00 75.50 350 PRO A O 1
ATOM 2648 N N . ASN A 1 351 ? -14.686 0.330 12.346 1.00 83.38 351 ASN A N 1
ATOM 2649 C CA . ASN A 1 351 ? -14.472 -1.107 12.183 1.00 83.38 351 ASN A CA 1
ATOM 2650 C C . ASN A 1 351 ? -13.733 -1.474 10.882 1.00 83.38 351 ASN A C 1
ATOM 2652 O O . ASN A 1 351 ? -13.629 -2.661 10.570 1.00 83.38 351 ASN A O 1
ATOM 2656 N N . ILE A 1 352 ? -13.226 -0.493 10.125 1.00 91.25 352 ILE A N 1
ATOM 2657 C CA . ILE A 1 352 ? -12.465 -0.723 8.892 1.00 91.25 352 ILE A CA 1
ATOM 2658 C C . ILE A 1 352 ? -11.049 -0.167 9.042 1.00 91.25 352 ILE A C 1
ATOM 2660 O O . ILE A 1 352 ? -10.828 0.989 9.407 1.00 91.25 352 ILE A O 1
ATOM 2664 N N . PHE A 1 353 ? -10.078 -1.006 8.696 1.00 93.94 353 PHE A N 1
ATOM 2665 C CA . PHE A 1 353 ? -8.652 -0.729 8.810 1.00 93.94 353 PHE A CA 1
ATOM 2666 C C . PHE A 1 353 ? -7.977 -0.896 7.449 1.00 93.94 353 PHE A C 1
ATOM 2668 O O . PHE A 1 353 ? -8.387 -1.735 6.645 1.00 93.94 353 PHE A O 1
ATOM 2675 N N . ALA A 1 354 ? -6.920 -0.127 7.197 1.00 94.06 354 ALA A N 1
ATOM 2676 C CA . ALA A 1 354 ? -6.114 -0.231 5.985 1.00 94.06 354 ALA A CA 1
ATOM 2677 C C . ALA A 1 354 ? -4.635 -0.401 6.346 1.00 94.06 354 ALA A C 1
ATOM 2679 O O . ALA A 1 354 ? -4.104 0.298 7.208 1.00 94.06 354 ALA A O 1
ATOM 2680 N N . ILE A 1 355 ? -3.960 -1.333 5.668 1.00 94.75 355 ILE A N 1
ATOM 2681 C CA . ILE A 1 355 ? -2.556 -1.683 5.918 1.00 94.75 355 ILE A CA 1
ATOM 2682 C C . ILE A 1 355 ? -1.771 -1.838 4.614 1.00 94.75 355 ILE A C 1
ATOM 2684 O O . ILE A 1 355 ? -2.332 -2.099 3.550 1.00 94.75 355 ILE A O 1
ATOM 2688 N N . GLY A 1 356 ? -0.446 -1.738 4.716 1.00 92.31 356 GLY A N 1
ATOM 2689 C CA . GLY A 1 356 ? 0.468 -1.945 3.594 1.00 92.31 356 GLY A CA 1
ATOM 2690 C C . GLY A 1 356 ? 0.369 -0.853 2.532 1.00 92.31 356 GLY A C 1
ATOM 2691 O O . GLY A 1 356 ? 0.083 0.301 2.842 1.00 92.31 356 GLY A O 1
ATOM 2692 N N . ASP A 1 357 ? 0.611 -1.231 1.279 1.00 90.62 357 ASP A N 1
ATOM 2693 C CA . ASP A 1 357 ? 0.786 -0.291 0.168 1.00 90.62 357 ASP A CA 1
ATOM 2694 C C . ASP A 1 357 ? -0.475 0.537 -0.134 1.00 90.62 357 ASP A C 1
ATOM 2696 O O . ASP A 1 357 ? -0.379 1.557 -0.804 1.00 90.62 357 ASP A O 1
ATOM 2700 N N . LEU A 1 358 ? -1.660 0.150 0.353 1.00 90.81 358 LEU A N 1
ATOM 2701 C CA . LEU A 1 358 ? -2.879 0.949 0.187 1.00 90.81 358 LEU A CA 1
ATOM 2702 C C . LEU A 1 358 ? -2.852 2.240 1.028 1.00 90.81 358 LEU A C 1
ATOM 2704 O O . LEU A 1 358 ? -3.535 3.207 0.692 1.00 90.81 358 LEU A O 1
ATOM 2708 N N . VAL A 1 359 ? -2.062 2.277 2.105 1.00 91.38 359 VAL A N 1
ATOM 2709 C CA . VAL A 1 359 ? -2.028 3.401 3.048 1.00 91.38 359 VAL A CA 1
ATOM 2710 C C . VAL A 1 359 ? -1.223 4.568 2.482 1.00 91.38 359 VAL A C 1
ATOM 2712 O O . VAL A 1 359 ? -0.100 4.414 2.002 1.00 91.38 359 VAL A O 1
ATOM 2715 N N . GLN A 1 360 ? -1.792 5.767 2.569 1.00 87.88 360 GLN A N 1
ATOM 2716 C CA . GLN A 1 360 ? -1.152 6.988 2.097 1.00 87.88 360 GLN A CA 1
ATOM 2717 C C . GLN A 1 360 ? 0.085 7.353 2.940 1.00 87.88 360 GLN A C 1
ATOM 2719 O O . GLN A 1 360 ? 0.090 7.204 4.160 1.00 87.88 360 GLN A O 1
ATOM 2724 N N . ASN A 1 361 ? 1.122 7.891 2.285 1.00 82.94 361 ASN A N 1
ATOM 2725 C CA . ASN A 1 361 ? 2.342 8.416 2.918 1.00 82.94 361 ASN A CA 1
ATOM 2726 C C . ASN A 1 361 ? 3.107 7.398 3.786 1.00 82.94 361 ASN A C 1
ATOM 2728 O O . ASN A 1 361 ? 3.796 7.776 4.735 1.00 82.94 361 ASN A O 1
ATOM 2732 N N . ARG A 1 362 ? 3.006 6.105 3.468 1.00 81.19 362 ARG A N 1
ATOM 2733 C CA . ARG A 1 362 ? 3.785 5.044 4.115 1.00 81.19 362 ARG A CA 1
ATOM 2734 C C . ARG A 1 362 ? 4.766 4.412 3.127 1.00 81.19 362 ARG A C 1
ATOM 2736 O O . ARG A 1 362 ? 4.465 4.347 1.937 1.00 81.19 362 ARG A O 1
ATOM 2743 N N . PRO A 1 363 ? 5.929 3.926 3.597 1.00 79.19 363 PRO A N 1
ATOM 2744 C CA . PRO A 1 363 ? 6.821 3.144 2.751 1.00 79.19 363 PRO A CA 1
ATOM 2745 C C . PRO A 1 363 ? 6.127 1.870 2.247 1.00 79.19 363 PRO A C 1
ATOM 2747 O O . PRO A 1 363 ? 5.672 1.050 3.045 1.00 79.19 363 PRO A O 1
ATOM 2750 N N . GLU A 1 364 ? 6.089 1.694 0.927 1.00 84.88 364 GLU A N 1
ATOM 2751 C CA . GLU A 1 364 ? 5.494 0.540 0.234 1.00 84.88 364 GLU A CA 1
ATOM 2752 C C . GLU A 1 364 ? 6.443 -0.667 0.278 1.00 84.88 364 GLU A C 1
ATOM 2754 O O . GLU A 1 364 ? 7.092 -1.033 -0.704 1.00 84.88 364 GLU A O 1
ATOM 2759 N N . LEU A 1 365 ? 6.617 -1.230 1.475 1.00 81.81 365 LEU A N 1
ATOM 2760 C CA . LEU A 1 365 ? 7.583 -2.289 1.746 1.00 81.81 365 LEU A CA 1
ATOM 2761 C C . LEU A 1 365 ? 6.913 -3.475 2.438 1.00 81.81 365 LEU A C 1
ATOM 2763 O O . LEU A 1 365 ? 6.181 -3.334 3.417 1.00 81.81 365 LEU A O 1
ATOM 2767 N N . THR A 1 366 ? 7.256 -4.686 1.992 1.00 84.00 366 THR A N 1
ATOM 2768 C CA . THR A 1 366 ? 6.725 -5.930 2.575 1.00 84.00 366 THR A CA 1
ATOM 2769 C C . THR A 1 366 ? 6.942 -6.045 4.091 1.00 84.00 366 THR A C 1
ATOM 2771 O O . THR A 1 366 ? 5.987 -6.417 4.775 1.00 84.00 366 THR A O 1
ATOM 2774 N N . PRO A 1 367 ? 8.128 -5.736 4.656 1.00 81.69 367 PRO A N 1
ATOM 2775 C CA . PRO A 1 367 ? 8.313 -5.757 6.107 1.00 81.69 367 PRO A CA 1
ATOM 2776 C C . PRO A 1 367 ? 7.378 -4.789 6.841 1.00 81.69 367 PRO A C 1
ATOM 2778 O O . PRO A 1 367 ? 6.787 -5.168 7.848 1.00 81.69 367 PRO A O 1
ATOM 2781 N N . VAL A 1 368 ? 7.177 -3.583 6.298 1.00 86.00 368 VAL A N 1
ATOM 2782 C CA . VAL A 1 368 ? 6.266 -2.575 6.864 1.00 86.00 368 VAL A CA 1
ATOM 2783 C C . VAL A 1 368 ? 4.832 -3.097 6.855 1.00 86.00 368 VAL A C 1
ATOM 2785 O O . VAL A 1 368 ? 4.170 -3.078 7.890 1.00 86.00 368 VAL A O 1
ATOM 2788 N N . ALA A 1 369 ? 4.377 -3.654 5.729 1.00 90.44 369 ALA A N 1
ATOM 2789 C CA . ALA A 1 369 ? 3.042 -4.235 5.613 1.00 90.44 369 ALA A CA 1
ATOM 2790 C C . ALA A 1 369 ? 2.819 -5.399 6.597 1.00 90.44 369 ALA A C 1
ATOM 2792 O O . ALA A 1 369 ? 1.770 -5.468 7.237 1.00 90.44 369 ALA A O 1
ATOM 2793 N N . LYS A 1 370 ? 3.807 -6.294 6.753 1.00 90.56 370 LYS A N 1
ATOM 2794 C CA . LYS A 1 370 ? 3.736 -7.425 7.696 1.00 90.56 370 LYS A CA 1
ATOM 2795 C C . LYS A 1 370 ? 3.617 -6.949 9.142 1.00 90.56 370 LYS A C 1
ATOM 2797 O O . LYS A 1 370 ? 2.773 -7.455 9.876 1.00 90.56 370 LYS A O 1
ATOM 2802 N N . VAL A 1 371 ? 4.447 -5.988 9.549 1.00 89.25 371 VAL A N 1
ATOM 2803 C CA . VAL A 1 371 ? 4.415 -5.444 10.915 1.00 89.25 371 VAL A CA 1
ATOM 2804 C C . VAL A 1 371 ? 3.105 -4.700 11.166 1.00 89.25 371 VAL A C 1
ATOM 2806 O O . VAL A 1 371 ? 2.464 -4.957 12.181 1.00 89.25 371 VAL A O 1
ATOM 2809 N N . ALA A 1 372 ? 2.660 -3.856 10.230 1.00 90.75 372 ALA A N 1
ATOM 2810 C CA . ALA A 1 372 ? 1.385 -3.145 10.330 1.00 90.75 372 ALA A CA 1
ATOM 2811 C C . ALA A 1 372 ? 0.200 -4.111 10.507 1.00 90.75 372 ALA A C 1
ATOM 2813 O O . ALA A 1 372 ? -0.614 -3.924 11.411 1.00 90.75 372 ALA A O 1
ATOM 2814 N N . GLY A 1 373 ? 0.154 -5.190 9.714 1.00 93.50 373 GLY A N 1
ATOM 2815 C CA . GLY A 1 373 ? -0.886 -6.219 9.808 1.00 93.50 373 GLY A CA 1
ATOM 2816 C C . GLY A 1 373 ? -0.936 -6.918 11.168 1.00 93.50 373 GLY A C 1
ATOM 2817 O O . GLY A 1 373 ? -2.012 -7.082 11.736 1.00 93.50 373 GLY A O 1
ATOM 2818 N N . LYS A 1 374 ? 0.218 -7.265 11.747 1.00 92.06 374 LYS A N 1
ATOM 2819 C CA . LYS A 1 374 ? 0.265 -7.833 13.105 1.00 92.06 374 LYS A CA 1
ATOM 2820 C C . LYS A 1 374 ? -0.172 -6.825 14.164 1.00 92.06 374 LYS A C 1
ATOM 2822 O O . LYS A 1 374 ? -0.984 -7.132 15.031 1.00 92.06 374 LYS A O 1
ATOM 2827 N N . LYS A 1 375 ? 0.347 -5.597 14.084 1.00 87.00 375 LYS A N 1
ATOM 2828 C CA . LYS A 1 375 ? 0.112 -4.552 15.090 1.00 87.00 375 LYS A CA 1
ATOM 2829 C C . LYS A 1 375 ? -1.331 -4.076 15.126 1.00 87.00 375 LYS A C 1
ATOM 2831 O O . LYS A 1 375 ? -1.819 -3.749 16.203 1.00 87.00 375 LYS A O 1
ATOM 2836 N N . VAL A 1 376 ? -2.006 -3.984 13.980 1.00 90.81 376 VAL A N 1
ATOM 2837 C CA . VAL A 1 376 ? -3.423 -3.592 13.958 1.00 90.81 376 VAL A CA 1
ATOM 2838 C C . VAL A 1 376 ? -4.285 -4.662 14.632 1.00 90.81 376 VAL A C 1
ATOM 2840 O O . VAL A 1 376 ? -5.107 -4.341 15.478 1.00 90.81 376 VAL A O 1
ATOM 28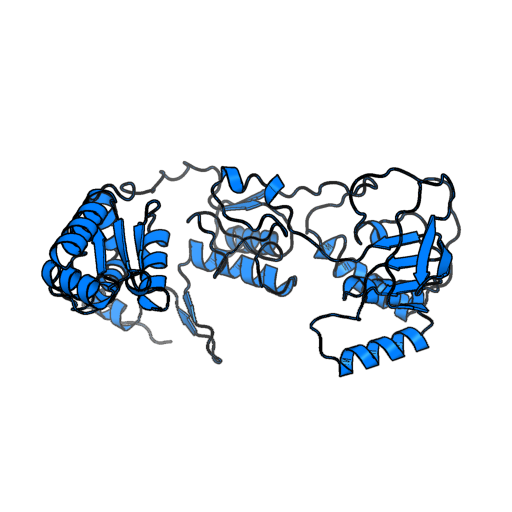43 N N . VAL A 1 377 ? -4.002 -5.939 14.375 1.00 90.88 377 VAL A N 1
ATO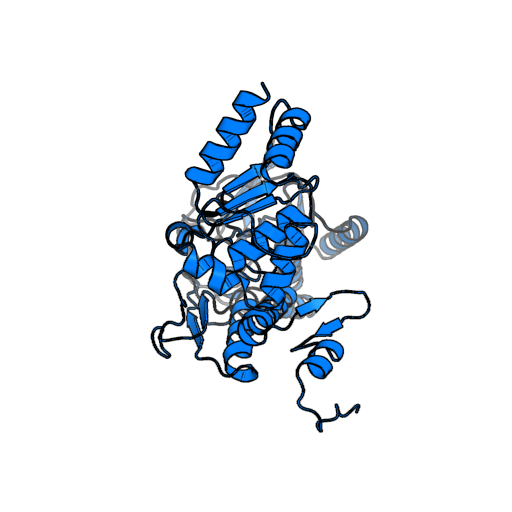M 2844 C CA . VAL A 1 377 ? -4.703 -7.077 14.984 1.00 90.88 377 VAL A CA 1
ATOM 2845 C C . VAL A 1 377 ? -4.469 -7.164 16.495 1.00 90.88 377 VAL A C 1
ATOM 2847 O O . VAL A 1 377 ? -5.423 -7.340 17.253 1.00 90.88 377 VAL A O 1
ATOM 2850 N N . GLN A 1 378 ? -3.227 -6.973 16.949 1.00 85.44 378 GLN A N 1
ATOM 2851 C CA . GLN A 1 378 ? -2.901 -6.892 18.378 1.00 85.44 378 GLN A CA 1
ATOM 2852 C C . GLN A 1 378 ? -3.670 -5.753 19.062 1.00 85.44 378 GLN A C 1
ATOM 2854 O O . GLN A 1 378 ? -4.267 -5.960 20.114 1.00 85.44 378 GLN A O 1
ATOM 2859 N N . ARG A 1 379 ? -3.747 -4.574 18.438 1.00 81.81 379 ARG A N 1
ATOM 2860 C CA . ARG A 1 379 ? -4.513 -3.444 18.984 1.00 81.81 379 ARG A CA 1
ATOM 2861 C C . ARG A 1 379 ? -6.009 -3.718 19.052 1.00 81.81 379 ARG A C 1
ATOM 2863 O O . ARG A 1 379 ? -6.603 -3.476 20.095 1.00 81.81 379 ARG A O 1
ATOM 2870 N N . ILE A 1 380 ? -6.596 -4.254 17.981 1.00 83.69 380 ILE A N 1
ATOM 2871 C CA . ILE A 1 380 ? -8.038 -4.531 17.909 1.00 83.69 380 ILE A CA 1
ATOM 2872 C C . ILE A 1 380 ? -8.461 -5.545 18.978 1.00 83.69 380 ILE A C 1
ATOM 2874 O O . ILE A 1 380 ? -9.489 -5.358 19.621 1.00 83.69 380 ILE A O 1
ATOM 2878 N N . PHE A 1 381 ? -7.690 -6.621 19.174 1.00 78.06 381 PHE A N 1
ATOM 2879 C CA . PHE A 1 381 ? -8.148 -7.752 19.989 1.00 78.06 381 PHE A CA 1
ATOM 2880 C C . PHE A 1 381 ? -7.463 -7.919 21.349 1.00 78.06 381 PHE A C 1
ATOM 2882 O O . PHE A 1 381 ? -8.023 -8.609 22.199 1.00 78.06 381 PHE A O 1
ATOM 2889 N N . LYS A 1 382 ? -6.275 -7.342 21.569 1.00 69.25 382 LYS A N 1
ATOM 2890 C CA . LYS A 1 382 ? -5.573 -7.389 22.869 1.00 69.25 382 LYS A CA 1
ATOM 2891 C C . LYS A 1 382 ? -5.593 -6.055 23.614 1.00 69.25 382 LYS A C 1
ATOM 2893 O O . LYS A 1 382 ? -5.309 -6.039 24.805 1.00 69.25 382 LYS A O 1
ATOM 2898 N N . GLY A 1 383 ? -5.921 -4.949 22.939 1.00 59.75 383 GLY A N 1
ATOM 2899 C CA . GLY A 1 383 ? -5.806 -3.610 23.524 1.00 59.75 383 GLY A CA 1
ATOM 2900 C C . GLY A 1 383 ? -4.354 -3.180 23.771 1.00 59.75 383 GLY A C 1
ATOM 2901 O O . GLY A 1 383 ? -4.118 -2.257 24.545 1.00 59.75 383 GLY A O 1
ATOM 2902 N N . ASP A 1 384 ? -3.382 -3.844 23.134 1.00 51.62 384 ASP A N 1
ATOM 2903 C CA . ASP A 1 384 ? -1.956 -3.568 23.323 1.00 51.62 384 ASP A CA 1
ATOM 2904 C C . ASP A 1 384 ? -1.603 -2.183 22.770 1.00 51.62 384 ASP A C 1
ATOM 2906 O O . ASP A 1 384 ? -1.583 -1.961 21.554 1.00 51.62 384 ASP A O 1
ATOM 2910 N N . MET A 1 385 ? -1.281 -1.252 23.667 1.00 48.00 385 MET A N 1
ATOM 2911 C CA . MET A 1 385 ? -0.740 0.056 23.311 1.00 48.00 385 MET A CA 1
ATOM 2912 C C . MET A 1 385 ? 0.787 -0.025 23.358 1.00 48.00 385 MET A C 1
ATOM 2914 O O . MET A 1 385 ? 1.372 -0.434 24.362 1.00 48.00 385 MET A O 1
ATOM 2918 N N . GLN A 1 386 ? 1.446 0.349 22.262 1.00 48.41 386 GLN A N 1
ATOM 2919 C CA . GLN A 1 386 ? 2.905 0.412 22.203 1.00 48.41 386 GLN A CA 1
ATOM 2920 C C . GLN A 1 386 ? 3.365 1.835 21.946 1.00 48.41 386 GLN A C 1
ATOM 2922 O O . GLN A 1 386 ? 2.913 2.491 21.005 1.00 48.41 386 GLN A O 1
ATOM 2927 N N . VAL A 1 387 ? 4.285 2.289 22.789 1.00 43.09 387 VAL A N 1
ATOM 2928 C CA . VAL A 1 387 ? 4.922 3.595 22.690 1.00 43.09 387 VAL A CA 1
ATOM 2929 C C . VAL A 1 387 ? 6.305 3.400 22.070 1.00 43.09 387 VAL A C 1
ATOM 2931 O O . VAL A 1 387 ? 7.177 2.737 22.634 1.00 43.09 387 VAL A O 1
ATOM 2934 N N . PHE A 1 388 ? 6.498 3.977 20.883 1.00 44.00 388 PHE A N 1
ATOM 2935 C CA . PHE A 1 388 ? 7.728 3.858 20.095 1.00 44.00 388 PHE A CA 1
ATOM 2936 C C . PHE A 1 388 ? 8.752 4.934 20.482 1.00 44.00 388 PHE A C 1
ATOM 2938 O O . PHE A 1 388 ? 9.078 5.831 19.704 1.00 44.00 388 PHE A O 1
ATOM 2945 N N . THR A 1 389 ? 9.250 4.854 21.713 1.00 41.9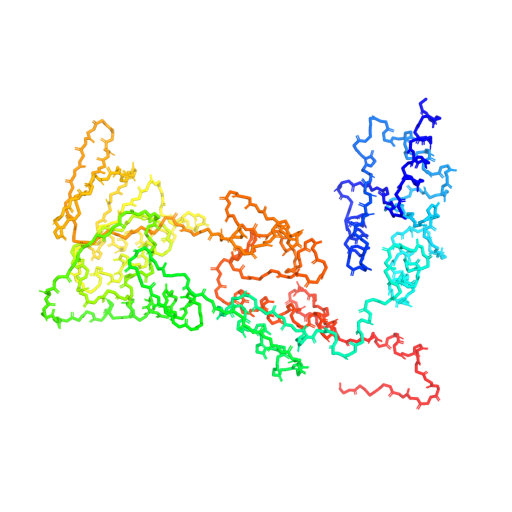4 389 THR A N 1
ATOM 2946 C CA . THR A 1 389 ? 10.479 5.535 22.147 1.00 41.94 389 THR A CA 1
ATOM 2947 C C . THR A 1 389 ? 11.725 4.742 21.713 1.00 41.94 389 THR A C 1
ATOM 2949 O O . THR A 1 389 ? 11.597 3.575 21.350 1.00 41.94 389 THR A O 1
ATOM 2952 N N . PRO A 1 390 ? 12.948 5.319 21.757 1.00 39.34 390 PRO A N 1
ATOM 2953 C CA . PRO A 1 390 ? 14.190 4.589 21.448 1.00 39.34 390 PRO A CA 1
ATOM 2954 C C . PRO A 1 390 ? 14.383 3.290 22.252 1.00 39.34 390 PRO A C 1
ATOM 2956 O O . PRO A 1 390 ? 15.081 2.386 21.804 1.00 39.34 390 PRO A O 1
ATOM 2959 N N . LEU A 1 391 ? 13.754 3.202 23.427 1.00 31.91 391 LEU A N 1
ATOM 2960 C CA . LEU A 1 391 ? 13.456 1.953 24.112 1.00 31.91 391 LEU A CA 1
ATOM 2961 C C . LEU A 1 391 ? 11.956 1.697 23.952 1.00 31.91 391 LEU A C 1
ATOM 2963 O O . LEU A 1 391 ? 11.154 2.484 24.451 1.00 31.91 391 LEU A O 1
ATOM 2967 N N . GLU A 1 392 ? 11.579 0.648 23.230 1.00 44.09 392 GLU A N 1
ATOM 2968 C CA . GLU A 1 392 ? 10.169 0.331 23.003 1.00 44.09 392 GLU A CA 1
ATOM 2969 C C . GLU A 1 392 ? 9.484 -0.019 24.332 1.00 44.09 392 GLU A C 1
ATOM 2971 O O . GLU A 1 392 ? 9.986 -0.838 25.105 1.00 44.09 392 GLU A O 1
ATOM 2976 N N . TYR A 1 393 ? 8.331 0.600 24.598 1.00 39.72 393 TYR A N 1
ATOM 2977 C CA . TYR A 1 393 ? 7.505 0.302 25.765 1.00 39.72 393 TYR A CA 1
ATOM 2978 C C . TYR A 1 393 ? 6.168 -0.275 25.302 1.00 39.72 393 TYR A C 1
ATOM 2980 O O . TYR A 1 393 ? 5.376 0.403 24.646 1.00 39.72 393 TYR A O 1
ATOM 2988 N N . GLY A 1 394 ? 5.931 -1.547 25.620 1.00 41.09 394 GLY A N 1
ATOM 2989 C CA . GLY A 1 394 ? 4.645 -2.204 25.413 1.00 41.09 394 GLY A CA 1
ATOM 2990 C C . GLY A 1 394 ? 3.879 -2.321 26.722 1.00 41.09 394 GLY A C 1
ATOM 2991 O O . GLY A 1 394 ? 4.454 -2.722 27.733 1.00 41.09 394 GLY A O 1
ATOM 2992 N N . MET A 1 395 ? 2.586 -2.006 26.690 1.00 46.03 395 MET A N 1
ATOM 2993 C CA . MET A 1 395 ? 1.676 -2.202 27.815 1.00 46.03 395 MET A CA 1
ATOM 2994 C C . MET A 1 395 ? 0.479 -3.049 27.379 1.00 46.03 395 MET A C 1
ATOM 2996 O O . MET A 1 395 ? -0.088 -2.829 26.309 1.00 46.03 395 MET A O 1
ATOM 3000 N N . CYS A 1 396 ? 0.098 -3.992 28.238 1.00 37.72 396 CYS A N 1
ATOM 3001 C CA . CYS A 1 396 ? -1.089 -4.827 28.107 1.00 37.72 396 CYS A CA 1
ATOM 3002 C C . CYS A 1 396 ? -1.796 -4.863 29.470 1.00 37.72 396 CYS A C 1
ATOM 3004 O O . CYS A 1 396 ? -1.163 -5.182 30.478 1.00 37.72 396 CYS A O 1
ATOM 3006 N N . GLY A 1 397 ? -3.088 -4.530 29.516 1.00 47.44 397 GLY A N 1
ATOM 3007 C CA . GLY A 1 397 ? -3.869 -4.487 30.758 1.00 47.44 397 GLY A CA 1
ATOM 3008 C C . GLY A 1 397 ? -3.697 -3.206 31.588 1.00 47.44 397 GLY A C 1
ATOM 3009 O O . GLY A 1 397 ? -3.264 -2.168 31.091 1.00 47.44 397 GLY A O 1
ATOM 3010 N N . LEU A 1 398 ? -4.105 -3.270 32.861 1.00 45.31 398 LEU A N 1
ATOM 3011 C CA . LEU A 1 398 ? -4.046 -2.145 33.801 1.00 45.31 398 LEU A CA 1
ATOM 3012 C C . LEU A 1 398 ? -2.617 -1.915 34.311 1.00 45.31 398 LEU A C 1
ATOM 3014 O O . LEU A 1 398 ? -1.851 -2.860 34.496 1.00 45.31 398 LEU A O 1
ATOM 3018 N N . THR A 1 399 ? -2.280 -0.660 34.612 1.00 62.25 399 THR A N 1
ATOM 3019 C CA . THR A 1 399 ? -1.013 -0.322 35.275 1.00 62.25 399 THR A CA 1
ATOM 3020 C C . THR A 1 399 ? -0.937 -0.954 36.670 1.00 62.25 399 THR A C 1
ATOM 3022 O O . THR A 1 399 ? -1.958 -1.228 37.303 1.00 62.25 399 THR A O 1
ATOM 3025 N N . GLU A 1 400 ? 0.279 -1.161 37.190 1.00 64.50 400 GLU A N 1
ATOM 3026 C CA . GLU A 1 400 ? 0.491 -1.676 38.556 1.00 64.50 400 GLU A CA 1
ATOM 3027 C C . GLU A 1 400 ? -0.268 -0.841 39.608 1.00 64.50 400 GLU A C 1
ATOM 3029 O O . GLU A 1 400 ? -0.838 -1.393 40.549 1.00 64.50 400 GLU A O 1
ATOM 3034 N N . GLU A 1 401 ? -0.305 0.481 39.435 1.00 68.62 401 GLU A N 1
ATOM 3035 C CA . GLU A 1 401 ? -1.015 1.417 40.313 1.00 68.62 401 GLU A CA 1
ATOM 3036 C C . GLU A 1 401 ? -2.529 1.180 40.278 1.00 68.62 401 GLU A C 1
ATOM 3038 O O . GLU A 1 401 ? -3.144 0.987 41.326 1.00 68.62 401 GLU A O 1
ATOM 3043 N N . HIS A 1 402 ? -3.113 1.051 39.084 1.00 55.59 402 HIS A N 1
ATOM 3044 C CA . HIS A 1 402 ? -4.538 0.758 38.927 1.00 55.59 402 HIS A CA 1
ATOM 3045 C C . HIS A 1 402 ? -4.928 -0.649 39.401 1.00 55.59 402 HIS A C 1
ATOM 3047 O O . HIS A 1 402 ? -6.022 -0.844 39.934 1.00 55.59 402 HIS A O 1
ATOM 3053 N N . CYS A 1 403 ? -4.045 -1.641 39.259 1.00 64.75 403 CYS A N 1
ATOM 3054 C CA . CYS A 1 403 ? -4.262 -2.967 39.835 1.00 64.75 403 CYS A CA 1
ATOM 3055 C C . CYS A 1 403 ? -4.351 -2.899 41.366 1.00 64.75 403 CYS A C 1
ATOM 3057 O O . CYS A 1 403 ? -5.237 -3.517 41.952 1.00 64.75 403 CYS A O 1
ATOM 3059 N N . LYS A 1 404 ? -3.491 -2.115 42.027 1.00 68.31 404 LYS A N 1
ATOM 3060 C CA . LYS A 1 404 ? -3.515 -1.966 43.495 1.00 68.31 404 LYS A CA 1
ATOM 3061 C C . LYS A 1 404 ? -4.801 -1.324 44.013 1.00 68.31 404 LYS A C 1
ATOM 3063 O O . LYS A 1 404 ? -5.236 -1.671 45.105 1.00 68.31 404 LYS A O 1
ATOM 3068 N N . GLU A 1 405 ? -5.415 -0.432 43.243 1.00 69.56 405 GLU A N 1
ATOM 3069 C CA . GLU A 1 405 ? -6.684 0.207 43.615 1.00 69.56 405 GLU A CA 1
ATOM 3070 C C . GLU A 1 405 ? -7.897 -0.721 43.453 1.00 69.56 405 GLU A C 1
ATOM 3072 O O . GLU A 1 405 ? -8.882 -0.580 44.178 1.00 69.56 405 GLU A O 1
ATOM 3077 N N . LYS A 1 406 ? -7.834 -1.679 42.517 1.00 62.38 406 LYS A N 1
ATOM 3078 C CA . LYS A 1 406 ? -8.937 -2.609 42.216 1.00 62.38 406 LYS A CA 1
ATOM 3079 C C . LYS A 1 406 ? -8.828 -3.969 42.915 1.00 62.38 406 LYS A C 1
ATOM 3081 O O . LYS A 1 406 ? -9.821 -4.696 42.963 1.00 62.38 406 LYS A O 1
ATOM 3086 N N . LEU A 1 407 ? -7.657 -4.346 43.431 1.00 61.19 407 LEU A N 1
ATOM 3087 C CA . LEU A 1 407 ? -7.463 -5.644 44.079 1.00 61.19 407 LEU A CA 1
ATOM 3088 C C . LEU A 1 407 ? -8.105 -5.684 45.483 1.00 61.19 407 LEU A C 1
ATOM 3090 O O . LEU A 1 407 ? -7.856 -4.798 46.301 1.00 61.19 407 LEU A O 1
ATOM 3094 N N . PRO A 1 408 ? -8.890 -6.732 45.808 1.00 63.09 408 PRO A N 1
ATOM 3095 C CA . PRO A 1 408 ? -9.359 -6.982 47.169 1.00 63.09 408 PRO A CA 1
ATOM 3096 C C . PRO A 1 408 ? -8.192 -7.100 48.158 1.00 63.09 408 PRO A C 1
ATOM 3098 O O . PRO A 1 408 ? -7.125 -7.623 47.821 1.00 63.09 408 PRO A O 1
ATOM 3101 N N . SER A 1 409 ? -8.404 -6.674 49.405 1.00 57.03 409 SER A N 1
ATOM 3102 C CA . SER A 1 409 ? -7.415 -6.802 50.478 1.00 57.03 409 SER A CA 1
ATOM 3103 C C . SER A 1 409 ? -7.010 -8.270 50.679 1.00 57.03 409 SER A C 1
ATOM 3105 O O . SER A 1 409 ? -7.787 -9.081 51.174 1.00 57.03 409 SER A O 1
ATOM 3107 N N . GLY A 1 410 ? -5.778 -8.613 50.280 1.00 59.31 410 GLY A N 1
ATOM 3108 C CA . GLY A 1 410 ? -5.209 -9.962 50.413 1.00 59.31 410 GLY A CA 1
ATOM 3109 C C . GLY A 1 410 ? -4.495 -10.508 49.172 1.00 59.31 410 GLY A C 1
ATOM 3110 O O . GLY A 1 410 ? -3.857 -11.552 49.276 1.00 59.31 410 GLY A O 1
ATOM 3111 N N . ILE A 1 411 ? -4.558 -9.824 48.024 1.00 58.09 411 ILE A N 1
ATOM 3112 C CA . ILE A 1 411 ? -3.840 -10.226 46.803 1.00 58.09 411 ILE A CA 1
ATOM 3113 C C . ILE A 1 411 ? -2.609 -9.333 46.600 1.00 58.09 411 ILE A C 1
ATOM 3115 O O . ILE A 1 411 ? -2.722 -8.114 46.494 1.00 58.09 411 ILE A O 1
ATOM 3119 N N . SER A 1 412 ? -1.425 -9.943 46.541 1.00 61.41 412 SER A N 1
ATOM 3120 C CA . SER A 1 412 ? -0.153 -9.275 46.252 1.00 61.41 412 SER A CA 1
ATOM 3121 C C . SER A 1 412 ? 0.251 -9.463 44.791 1.00 61.41 412 SER A C 1
ATOM 3123 O O . SER A 1 412 ? 0.181 -10.575 44.270 1.00 61.41 412 SER A O 1
ATOM 3125 N N . LEU A 1 413 ? 0.728 -8.396 44.148 1.00 55.09 413 LEU A N 1
ATOM 3126 C CA . LEU A 1 413 ? 1.349 -8.482 42.825 1.00 55.09 413 LEU A CA 1
ATOM 3127 C C . LEU A 1 413 ? 2.692 -9.214 42.938 1.00 55.09 413 LEU A C 1
ATOM 3129 O O . LEU A 1 413 ? 3.559 -8.804 43.712 1.00 55.09 413 LEU A O 1
ATOM 3133 N N . VAL A 1 414 ? 2.847 -10.300 42.182 1.00 56.41 414 VAL A N 1
ATOM 3134 C CA . VAL A 1 414 ? 4.121 -11.017 42.056 1.00 56.41 414 VAL A CA 1
ATOM 3135 C C . VAL A 1 414 ? 5.024 -10.186 41.148 1.00 56.41 414 VAL A C 1
ATOM 3137 O O . VAL A 1 414 ? 4.658 -9.897 40.011 1.00 56.41 414 VAL A O 1
ATOM 3140 N N . LYS A 1 415 ? 6.167 -9.746 41.679 1.00 49.16 415 LYS A N 1
ATOM 3141 C CA . LYS A 1 415 ? 7.247 -9.158 40.885 1.00 49.16 415 LYS A CA 1
ATOM 3142 C C . LYS A 1 415 ? 8.218 -10.283 40.559 1.00 49.16 415 LYS A C 1
ATOM 3144 O O . LYS A 1 415 ? 8.908 -10.734 41.471 1.00 49.16 415 LYS A O 1
ATOM 3149 N N . ASP A 1 416 ? 8.202 -10.736 39.312 1.00 40.22 416 ASP A N 1
ATOM 3150 C CA . ASP A 1 416 ? 9.253 -11.593 38.754 1.00 40.22 416 ASP A CA 1
ATOM 3151 C C . ASP A 1 416 ? 10.457 -10.756 38.302 1.00 40.22 416 ASP A C 1
ATOM 3153 O O . ASP A 1 416 ? 10.239 -9.633 37.781 1.00 40.22 416 ASP A O 1
#

Radius of gyration: 28.72 Å; chains: 1; bounding box: 59×63×86 Å

Secondary structure (DSSP, 8-state):
-HHHHHHHHHHHHHH-SEEEEE-TT-HHHHHHHHHHHHTT--SEEEEEGGGSTTHHHHHHHHHHHHS--SS-EEEETTEEPP-SSSSHHHHHHHHHHTT-HHHHHHHTTSS-S---PPTTSSS-SEEEE--SHHHHHHHHIIIIIS---EEEE---PPPTT-----SSHHHHHSSHHHHHHHHHHHHH----------------S--BTTGGGT-SS---SEEEE--SHHHHHHHHHHHHTT--EEEEESS-SSTTS-HHHHHHHHHHHHHTT-EEEES--BPPPPP--SSSEEEEEEETTEEEEEEESEEEE-S-----GGGGTTTTTT----TTT--B--GGGB-SSTT-B--GGGBTTS---HHHHHHHHHHHHHHHHH--EEE-SSS-EEE-SS-HHHHHHHS-TTPPPP--

InterPro domains:
  IPR002109 Glutaredoxin [PF00462] (18-81)
  IPR011767 Glutaredoxin active site [PS00195] (20-36)
  IPR012999 Pyridine nucleotide-disulphide oxidoreductase, class I, active site [PS00076] (168-178)
  IPR023753 FAD/NAD(P)-binding domain [PF07992] (192-370)
  IPR036188 FAD/NAD(P)-binding domain superfamily [G3DSA:3.50.50.60] (121-185)
  IPR036188 FAD/NAD(P)-binding domain superfamily [G3DSA:3.50.50.60] (186-414)
  IPR036188 FAD/NAD(P)-binding domain superfamily [SSF51905] (123-383)
  IPR036249 Thioredoxin-like superfamily [SSF52833] (7-110)
  IPR046952 Glutathione reductase/thioredoxin reductase-like [PTHR42737] (192-406)

Foldseek 3Di:
DLVVLLVVVQVVLQVFQKEWEAAPPDPLSVVLVVLCLLLPQQGYHYDHLVPDPCSPSNLVSVCVVPVANDDGFMHGLSHTQDDPDRYSSVSSVVCVVVVNNNVSCCVSVRHPPDPPPDVPPDPWPEEFEAQALQSVLLQCLCCPVVNTGYHYDHDFDAFPVRDDDDGHPCCCQQRVVLLVVLLVCLQVADDDDDDDDDDDDDDDDDGASRCCSVDPDQQAAEEQEAAAPSSLSVQSSNLSNPHNAEYEEQAAHHPPDDPVVRVVSVVVSVVSRYHYHYNWDWDDFPDDRDCWDWTWIDDPPDIDIDIGNYYHYHHDAAAPLVVVCCVVVVWDADPVRQAGAADLQHTSNNSDGHAAPSHPPDPNDSVRSSVSSNSVSCCVRQVWDWDPDVPIDIDTDDDPVVCVVPDDPPDDDDDD

Organism: NCBI:txid2562237

Sequence (416 aa):
MSQIHKEEIEDTIKKHKVVIFAKSWCPFCTEASIILQSHGVMDLKVVEADHCPDELEFMNALKGMTELKTLPQIFVDGKIIPGDKPGCFDRLDALREKDALKPLLSEAGVVDKEMDLPPGTFDYDLFVVGGGSGGAAAALEAARDIFKRVAVADFVKPSPQGTTWGVGGTCVNVGCIPKSHGIVEGVEGVEGVEGADEHCISSDDAWLNLDIFWLKEAPGKTLVVGAAYIALECAGFLNGLGYDTTVMVRSMLLRGFDRECVDKIDAYMDKMGVKFIRGCVPEPCPHTPMLQVKCVWKVGSEEKSEEFDTVLLAIGRTGEAQKLGLAEAGVWFNPENGKVPAPAESTNVPNIFAIGDLVQNRPELTPVAKVAGKKVVQRIFKGDMQVFTPLEYGMCGLTEEHCKEKLPSGISLVKD